Protein 3F9M (pdb70)

InterPro domains:
  IPR001312 Hexokinase [PS51748] (10-454)
  IPR001312 Hexokinase [PTHR19443] (9-462)
  IPR019807 Hexokinase, binding site [PS00378] (146-171)
  IPR022672 Hexokinase, N-terminal [PF00349] (16-215)
  IPR022673 Hexokinase, C-terminal [PF03727] (222-455)
  IPR043129 ATPase, nucleotide binding domain [SSF53067] (12-217)
  IPR043129 ATPase, nucleotide binding domain [SSF53067] (219-459)

GO terms:
  GO:0004340 glucokinase activity (F, IDA)
  GO:0005634 nucleus (C, EXP)
  GO:0005737 cytoplasm (C, EXP)
  GO:0004396 hexokinase activity (F, EXP)
  GO:0004340 glucokinase activity (F, IMP)
  GO:0051156 glucose 6-phosphate metabolic process (P, IMP)
  GO:0005654 nucleoplasm (C, TAS)
  GO:0005829 cytosol (C, TAS)
  GO:0004340 glucokinase activity (F, TAS)
  GO:0061621 canonical glycolysis (P, TAS)
  GO:0005515 protein binding (F, IPI)
  GO:0042593 glucose homeostasis (P, IMP)
  GO:0050796 regulation of insulin secretion (P, IMP)
  GO:0005829 cytosol (C, IDA)
  GO:0005524 ATP binding (F, IDA)
  GO:0005536 D-glucose binding (F, IDA)
  GO:0008865 fructokinase activity (F, EXP)
  GO:0004340 glucokinase activity (F, EXP)
  GO:0019158 mannokinase activity (F, EXP)
  GO:0045721 negative regulation of gluconeogenesis (P, IMP)

B-factor: mean 18.03, std 9.03, range [5.71, 53.87]

Sequence (451 aa):
ENLYFQQGMKKEKVEQILAEFQLQEEEDLKKVMRRMQKEMDDRGLRLEETHEEASVKMLPTYVRSTPEGSEVGDFLSLDLGGTNFRVMLVKVGEQWSVKTKHQMMYSIPEDAMTGTAEMLFDYISECISDFLDKHQMKHKKLPLGFTFSFPVRRHEDIDKGILLNWTKGFKASGAEGNNVVGLLRDAIKRRGDFEMDVVAMVNDTVATMISCYYEDHQCEVGMIVGTGCNACYMEEMQNVELLVEGDEGRMCVNTEWGAFGDSGELDEFLLEYDRLVDESSANPGQQLYEKLIGGKYMGELVRLVLLRLVDENLLFHGEASEQLRTRGAFETRFVSQVESDTGDRKQIYNILSTLGLRPSTTDCDIVRRACESVSTRAAHMCSAGLAGVINRMRESRSEDVMRITVGVDGSVYKLHPSFKERFHASVRRLTPSCEITFIESEEGSGRGAALVSAVACK

Structure (mmCIF, N/CA/C/O backbone):
data_3F9M
#
_entry.id   3F9M
#
_cell.length_a   65.700
_cell.length_b   81.200
_cell.length_c   85.600
_cell.angle_alpha   90.00
_cell.angle_beta   90.00
_cell.angle_gamma   90.00
#
_symmetry.space_group_name_H-M   'P 21 21 21'
#
loop_
_entity.id
_entity.type
_entity.pdbx_description
1 polymer Glucokinase
2 non-polymer alpha-D-glucopyranose
3 non-polymer 2-AMINO-4-FLUORO-5-[(1-METHYL-1H-IMIDAZOL-2-YL)SULFANYL]-N-(1,3-THIAZOL-2-YL)BENZAMIDE
4 water water
#
loop_
_atom_site.group_PDB
_atom_site.id
_atom_site.type_symbol
_atom_site.label_atom_id
_atom_site.label_alt_id
_atom_site.label_comp_id
_atom_site.label_asym_id
_atom_site.label_entity_id
_atom_site.label_seq_id
_atom_site.pdbx_PDB_ins_code
_atom_site.Cartn_x
_atom_site.Cartn_y
_atom_site.Cartn_z
_atom_site.occupancy
_atom_site.B_iso_or_equiv
_atom_site.auth_seq_id
_atom_site.auth_comp_id
_atom_site.auth_asym_id
_atom_site.auth_atom_id
_atom_site.pdbx_PDB_model_num
ATOM 1 N N . GLU A 1 9 ? -56.415 11.577 -17.268 1.00 38.32 4 GLU A N 1
ATOM 2 C CA . GLU A 1 9 ? -55.790 12.809 -16.937 1.00 37.47 4 GLU A CA 1
ATOM 3 C C . GLU A 1 9 ? -56.784 13.551 -16.080 1.00 36.46 4 GLU A C 1
ATOM 4 O O . GLU A 1 9 ? -56.683 13.530 -14.858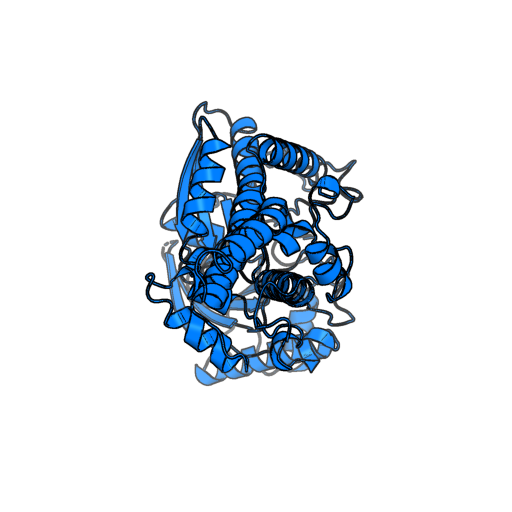 1.00 37.04 4 GLU A O 1
ATOM 10 N N . ASN A 1 10 ? -57.782 14.149 -16.701 1.00 34.01 5 ASN A N 1
ATOM 11 C CA . ASN A 1 10 ? -58.750 14.854 -15.940 1.00 31.76 5 ASN A CA 1
ATOM 12 C C . ASN A 1 10 ? -58.171 15.244 -14.568 1.00 30.06 5 ASN A C 1
ATOM 13 O O . ASN A 1 10 ? -58.293 14.533 -13.570 1.00 29.67 5 ASN A O 1
ATOM 18 N N . LEU A 1 11 ? -57.494 16.375 -14.559 1.00 27.73 6 LEU A N 1
ATOM 19 C CA . LEU A 1 11 ? -56.651 16.782 -13.470 1.00 25.48 6 LEU A CA 1
ATOM 20 C C . LEU A 1 11 ? -57.354 16.743 -12.193 1.00 24.24 6 LEU A C 1
ATOM 21 O O . LEU A 1 11 ? -56.774 16.596 -11.166 1.00 23.85 6 LEU A O 1
ATOM 26 N N . TYR A 1 12 ? -58.633 16.894 -12.246 1.00 22.80 7 TYR A N 1
ATOM 27 C CA . TYR A 1 12 ? -59.400 16.793 -11.026 1.00 21.97 7 TYR A CA 1
ATOM 28 C C . TYR A 1 12 ? -59.288 15.389 -10.457 1.00 21.87 7 TYR A C 1
ATOM 29 O O . TYR A 1 12 ? -59.008 15.234 -9.278 1.00 21.58 7 TYR A O 1
ATOM 38 N N . PHE A 1 13 ? -59.502 14.383 -11.302 1.00 21.71 8 PHE A N 1
ATOM 39 C CA . PHE A 1 13 ? -59.370 12.982 -10.865 1.00 21.67 8 PHE A CA 1
ATOM 40 C C . PHE A 1 13 ? -57.943 12.555 -10.523 1.00 21.68 8 PHE A C 1
ATOM 41 O O . PHE A 1 13 ? -57.755 11.694 -9.662 1.00 21.62 8 PHE A O 1
ATOM 49 N N . GLN A 1 14 ? -56.944 13.151 -11.176 1.00 21.58 9 GLN A N 1
ATOM 50 C CA A GLN A 1 14 ? -55.540 12.932 -10.814 0.50 21.62 9 GLN A CA 1
ATOM 51 C CA B GLN A 1 14 ? -55.560 12.889 -10.790 0.50 21.58 9 GLN A CA 1
ATOM 52 C C . GLN A 1 14 ? -55.296 13.470 -9.407 1.00 21.39 9 GLN A C 1
ATOM 53 O O . GLN A 1 14 ? -54.649 12.827 -8.573 1.00 20.87 9 GLN A O 1
ATOM 64 N N . GLY A 1 15 ? -55.820 14.666 -9.156 1.00 21.21 10 GLY A N 1
ATOM 65 C CA . GLY A 1 15 ? -55.689 15.324 -7.864 1.00 21.02 10 GLY A CA 1
ATOM 66 C C . GLY A 1 15 ? -56.361 14.523 -6.764 1.00 21.20 10 GLY A C 1
ATOM 67 O O . GLY A 1 15 ? -55.826 14.401 -5.664 1.00 21.32 10 GLY A O 1
ATOM 68 N N . MET A 1 16 ? -57.539 13.978 -7.073 1.00 20.81 11 MET A N 1
ATOM 69 C CA . MET A 1 16 ? -58.293 13.184 -6.111 1.00 21.19 11 MET A CA 1
ATOM 70 C C . MET A 1 16 ? -57.547 11.916 -5.734 1.00 20.59 11 MET A C 1
ATOM 71 O O . MET A 1 16 ? -57.482 11.576 -4.557 1.00 20.48 11 MET A O 1
ATOM 76 N N . LYS A 1 17 ? -56.982 11.239 -6.733 1.00 20.20 12 LYS A N 1
ATOM 77 C CA . LYS A 1 17 ? -56.129 10.070 -6.492 1.00 20.41 12 LYS A CA 1
ATOM 78 C C . LYS A 1 17 ? -54.954 10.442 -5.601 1.00 19.59 12 LYS A C 1
ATOM 79 O O . LYS A 1 17 ? -54.631 9.727 -4.660 1.00 18.37 12 LYS A O 1
ATOM 85 N N . LYS A 1 18 ? -54.318 11.576 -5.882 1.00 19.33 13 LYS A N 1
ATOM 86 C CA . LYS A 1 18 ? -53.201 12.018 -5.049 1.00 19.18 13 LYS A CA 1
ATOM 87 C C . LYS A 1 18 ? -53.616 12.336 -3.603 1.00 19.05 13 LYS A C 1
ATOM 88 O O . LYS A 1 18 ? -52.864 12.049 -2.678 1.00 18.81 13 LYS A O 1
ATOM 94 N N . GLU A 1 19 ? -54.807 12.915 -3.412 1.00 18.79 14 GLU A N 1
ATOM 95 C CA . GLU A 1 19 ? -55.348 13.150 -2.064 1.00 19.91 14 GLU A CA 1
ATOM 96 C C . GLU A 1 19 ? -55.516 11.857 -1.283 1.00 19.07 14 GLU A C 1
ATOM 97 O O . GLU A 1 19 ? -55.156 11.777 -0.102 1.00 19.17 14 GLU A O 1
ATOM 103 N N . LYS A 1 20 ? -56.065 10.844 -1.950 1.00 18.60 15 LYS A N 1
ATOM 104 C CA . LYS A 1 20 ? -56.289 9.539 -1.324 1.00 18.01 15 LYS A CA 1
ATOM 105 C C . LYS A 1 20 ? -54.951 8.881 -0.975 1.00 17.63 15 LYS A C 1
ATOM 106 O O . LYS A 1 20 ? -54.791 8.292 0.105 1.00 17.88 15 LYS A O 1
ATOM 112 N N . VAL A 1 21 ? -53.981 9.016 -1.879 1.00 17.62 16 VAL A N 1
ATOM 113 C CA . VAL A 1 21 ? -52.632 8.511 -1.637 1.00 17.34 16 VAL A CA 1
ATOM 114 C C . VAL A 1 21 ? -52.056 9.189 -0.399 1.00 17.93 16 VAL A C 1
ATOM 115 O O . VAL A 1 21 ? -51.493 8.536 0.481 1.00 18.45 16 VAL A O 1
ATOM 119 N N . GLU A 1 22 ? -52.203 10.508 -0.328 1.00 17.84 17 GLU A N 1
ATOM 120 C CA . GLU A 1 22 ? -51.686 11.246 0.806 1.00 18.56 17 GLU A CA 1
ATOM 121 C C . GLU A 1 22 ? -52.312 10.800 2.125 1.00 19.07 17 GLU A C 1
ATOM 122 O O . GLU A 1 22 ? -51.623 10.742 3.140 1.00 20.24 17 GLU A O 1
ATOM 128 N N . GLN A 1 23 ? -53.602 10.455 2.096 1.00 19.11 18 GLN A N 1
ATOM 129 C CA . GLN A 1 23 ? -54.294 9.961 3.286 1.00 19.71 18 GLN A CA 1
ATOM 130 C C . GLN A 1 23 ? -53.717 8.629 3.743 1.00 19.17 18 GLN A C 1
ATOM 131 O O . GLN A 1 23 ? -53.599 8.377 4.943 1.00 20.45 18 GLN A O 1
ATOM 137 N N . ILE A 1 24 ? -53.356 7.784 2.781 1.00 18.92 19 ILE A N 1
ATOM 138 C CA . ILE A 1 24 ? -52.735 6.496 3.085 1.00 18.62 19 ILE A CA 1
ATOM 139 C C . ILE A 1 24 ? -51.303 6.714 3.584 1.00 18.41 19 ILE A C 1
ATOM 140 O O . ILE A 1 24 ? -50.878 6.106 4.568 1.00 19.72 19 ILE A O 1
ATOM 145 N N . LEU A 1 25 ? -50.579 7.622 2.940 1.00 18.02 20 LEU A N 1
ATOM 146 C CA . LEU A 1 25 ? -49.160 7.834 3.269 1.00 18.10 20 LEU A CA 1
ATOM 147 C C . LEU A 1 25 ? -48.972 8.576 4.590 1.00 18.74 20 LEU A C 1
ATOM 148 O O . LEU A 1 25 ? -47.910 8.514 5.215 1.00 18.34 20 LEU A O 1
ATOM 153 N N . ALA A 1 26 ? -50.018 9.282 5.009 1.00 18.75 21 ALA A N 1
ATOM 154 C CA . ALA A 1 26 ? -50.022 10.000 6.279 1.00 19.54 21 ALA A CA 1
ATOM 155 C C . ALA A 1 26 ? -49.681 9.096 7.455 1.00 19.62 21 ALA A C 1
ATOM 156 O O . ALA A 1 26 ? -49.120 9.550 8.446 1.00 20.09 21 ALA A O 1
ATOM 158 N N . GLU A 1 27 ? -50.004 7.812 7.320 1.00 20.16 22 GLU A N 1
ATOM 159 C CA . GLU A 1 27 ? -49.708 6.800 8.335 1.00 20.25 22 GLU A CA 1
ATOM 160 C C . GLU A 1 27 ? -48.228 6.731 8.708 1.00 19.77 22 GLU A C 1
ATOM 161 O O . GLU A 1 27 ? -47.868 6.284 9.790 1.00 20.19 22 GLU A O 1
ATOM 167 N N . PHE A 1 28 ? -47.374 7.144 7.786 1.00 18.18 23 PHE A N 1
ATOM 168 C CA . PHE A 1 28 ? -45.937 7.089 8.010 1.00 18.23 23 PHE A CA 1
ATOM 169 C C . PHE A 1 28 ? -45.395 8.243 8.835 1.00 18.78 23 PHE A C 1
ATOM 170 O O . PHE A 1 28 ? -44.249 8.209 9.275 1.00 19.51 23 PHE A O 1
ATOM 178 N N . GLN A 1 29 ? -46.208 9.275 9.018 1.00 19.50 24 GLN A N 1
ATOM 179 C CA . GLN A 1 29 ? -45.760 10.435 9.768 1.00 20.85 24 GLN A CA 1
ATOM 180 C C . GLN A 1 29 ? -45.472 10.106 11.217 1.00 20.70 24 GLN A C 1
ATOM 181 O O . GLN A 1 29 ? -46.182 9.338 11.851 1.00 21.75 24 GLN A O 1
ATOM 187 N N . LEU A 1 30 ? -44.401 10.699 11.712 1.00 20.68 25 LEU A N 1
ATOM 188 C CA . LEU A 1 30 ? -44.089 10.693 13.130 1.00 20.38 25 LEU A CA 1
ATOM 189 C C . LEU A 1 30 ? -43.934 12.135 13.600 1.00 20.63 25 LEU A C 1
ATOM 190 O O . LEU A 1 30 ? -43.113 12.876 13.066 1.00 20.88 25 LEU A O 1
ATOM 195 N N . GLN A 1 31 ? -44.726 12.516 14.595 1.00 19.90 26 GLN A N 1
ATOM 196 C CA . GLN A 1 31 ? -44.665 13.856 15.181 1.00 19.88 26 GLN A CA 1
ATOM 197 C C . GLN A 1 31 ? -43.415 13.939 16.021 1.00 19.36 26 GLN A C 1
ATOM 198 O O . GLN A 1 31 ? -42.858 12.909 16.385 1.00 17.66 26 GLN A O 1
ATOM 204 N N . GLU A 1 32 ? -42.973 15.158 16.331 1.00 19.15 27 GLU A N 1
ATOM 205 C CA A GLU A 1 32 ? -41.783 15.339 17.161 0.50 19.41 27 GLU A CA 1
ATOM 206 C CA B GLU A 1 32 ? -41.785 15.345 17.155 0.50 19.64 27 GLU A CA 1
ATOM 207 C C . GLU A 1 32 ? -41.954 14.603 18.483 1.00 19.41 27 GLU A C 1
ATOM 208 O O . GLU A 1 32 ? -41.020 13.960 18.975 1.00 19.29 27 GLU A O 1
ATOM 219 N N . GLU A 1 33 ? -43.164 14.660 19.035 1.00 19.27 28 GLU A N 1
ATOM 220 C CA . GLU A 1 33 ? -43.452 14.005 20.305 1.00 19.85 28 GLU A CA 1
ATOM 221 C C . GLU A 1 33 ? -43.345 12.475 20.215 1.00 19.62 28 GLU A C 1
ATOM 222 O O . GLU A 1 33 ? -42.867 11.828 21.145 1.00 19.08 28 GLU A O 1
ATOM 228 N N . ASP A 1 34 ? -43.766 11.907 19.087 1.00 18.43 29 ASP A N 1
ATOM 229 C CA . ASP A 1 34 ? -43.572 10.476 18.819 1.00 18.76 29 ASP A CA 1
ATOM 230 C C . ASP A 1 34 ? -42.109 10.104 18.851 1.00 18.25 29 ASP A C 1
ATOM 231 O O . ASP A 1 34 ? -41.735 9.076 19.403 1.00 17.61 29 ASP A O 1
ATOM 236 N N . LEU A 1 35 ? -41.286 10.917 18.187 1.00 17.28 30 LEU A N 1
ATOM 237 C CA . LEU A 1 35 ? -39.852 10.667 18.138 1.00 16.19 30 LEU A CA 1
ATOM 238 C C . LEU A 1 35 ? -39.239 10.819 19.511 1.00 15.58 30 LEU A C 1
ATOM 239 O O . LEU A 1 35 ? -38.367 10.062 19.891 1.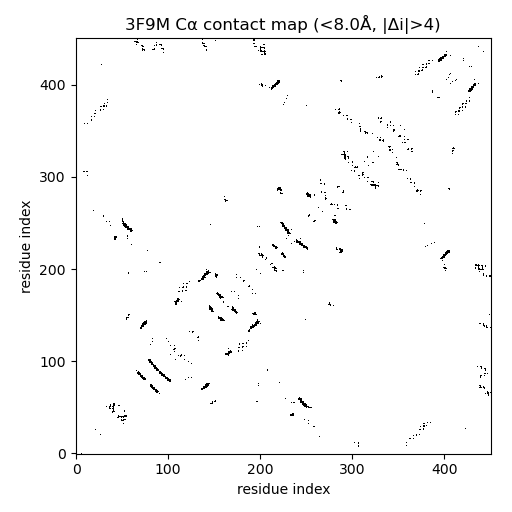00 15.88 30 LEU A O 1
ATOM 244 N N . LYS A 1 36 ? -39.703 11.797 20.279 1.00 14.70 31 LYS A N 1
ATOM 245 C CA . LYS A 1 36 ? -39.179 11.922 21.625 1.00 15.46 31 LYS A CA 1
ATOM 246 C C . LYS A 1 36 ? -39.527 10.707 22.455 1.00 15.74 31 LYS A C 1
ATOM 247 O O . LYS A 1 36 ? -38.720 10.252 23.266 1.00 16.25 31 LYS A O 1
ATOM 253 N N . LYS A 1 37 ? -40.732 10.183 22.262 1.00 16.12 32 LYS A N 1
ATOM 254 C CA . LYS A 1 37 ? -41.162 8.973 22.958 1.00 17.82 32 LYS A CA 1
ATOM 255 C C . LYS A 1 37 ? -40.277 7.794 22.575 1.00 16.78 32 LYS A C 1
ATOM 256 O O . LYS A 1 37 ? -39.773 7.066 23.436 1.00 17.77 32 LYS A O 1
ATOM 262 N N . VAL A 1 38 ? -40.059 7.615 21.271 1.00 15.71 33 VAL A N 1
ATOM 263 C CA . VAL A 1 38 ? -39.158 6.570 20.804 1.00 16.52 33 VAL A CA 1
ATOM 264 C C . VAL A 1 38 ? -37.770 6.780 21.397 1.00 16.07 33 VAL A C 1
ATOM 265 O O . VAL A 1 38 ? -37.149 5.845 21.865 1.00 17.66 33 VAL A O 1
ATOM 269 N N . MET A 1 39 ? -37.292 8.018 21.384 1.00 15.77 34 MET A N 1
ATOM 270 C CA . MET A 1 39 ? -35.968 8.310 21.927 1.00 15.24 34 MET A CA 1
ATOM 271 C C . MET A 1 39 ? -35.884 7.912 23.400 1.00 15.21 34 MET A C 1
ATOM 272 O O . MET A 1 39 ? -34.930 7.270 23.829 1.00 16.09 34 MET A O 1
ATOM 277 N N . ARG A 1 40 ? -36.895 8.296 24.177 1.00 14.96 35 ARG A N 1
ATOM 278 C CA . ARG A 1 40 ? -36.904 7.944 25.579 1.00 15.18 35 ARG A CA 1
ATOM 279 C C . ARG A 1 40 ? -36.962 6.436 25.786 1.00 15.61 35 ARG A C 1
ATOM 280 O O . ARG A 1 40 ? -36.306 5.907 26.688 1.00 15.69 35 ARG A O 1
ATOM 288 N N . ARG A 1 41 ? -37.778 5.743 24.992 1.00 15.29 36 ARG A N 1
ATOM 289 C CA . ARG A 1 41 ? -37.883 4.311 25.142 1.00 17.04 36 ARG A CA 1
ATOM 290 C C . ARG A 1 41 ? -36.541 3.684 24.786 1.00 16.32 36 ARG A C 1
ATOM 291 O O . ARG A 1 41 ? -36.095 2.745 25.456 1.00 16.98 36 ARG A O 1
ATOM 299 N N . MET A 1 42 ? -35.880 4.212 23.754 1.00 16.47 37 MET A N 1
ATOM 300 C CA . MET A 1 42 ? -34.562 3.711 23.346 1.00 16.80 37 MET A CA 1
ATOM 301 C C . MET A 1 42 ? -33.568 3.912 24.486 1.00 16.45 37 MET A C 1
ATOM 302 O O . MET A 1 42 ? -32.847 3.008 24.861 1.00 17.44 37 MET A O 1
ATOM 307 N N . GLN A 1 43 ? -33.604 5.086 25.097 1.00 15.54 38 GLN A N 1
ATOM 308 C CA . GLN A 1 43 ? -32.676 5.379 26.185 1.00 15.30 38 GLN A CA 1
ATOM 309 C C . GLN A 1 43 ? -32.947 4.460 27.376 1.00 15.24 38 GLN A C 1
ATOM 310 O O . GLN A 1 43 ? -32.011 4.003 28.039 1.00 14.92 38 GLN A O 1
ATOM 316 N N . LYS A 1 44 ? -34.226 4.205 27.647 1.00 16.11 39 LYS A N 1
ATOM 317 C CA . LYS A 1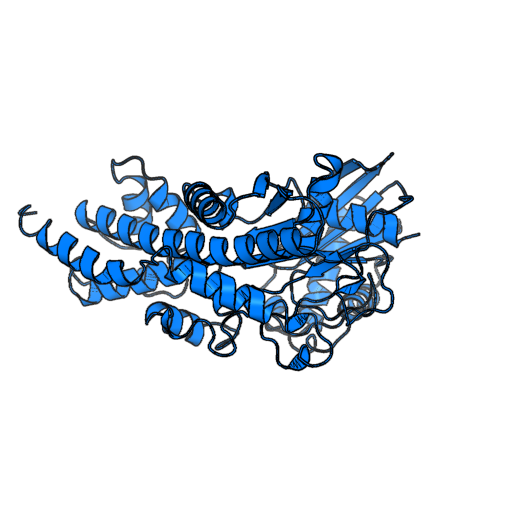 44 ? -34.603 3.279 28.699 1.00 15.96 39 LYS A CA 1
ATOM 318 C C . LYS A 1 44 ? -34.042 1.889 28.393 1.00 16.73 39 LYS A C 1
ATOM 319 O O . LYS A 1 44 ? -33.528 1.214 29.281 1.00 17.56 39 LYS A O 1
ATOM 325 N N . GLU A 1 45 ? -34.151 1.459 27.143 1.00 16.27 40 GLU A N 1
ATOM 326 C CA . GLU A 1 45 ? -33.622 0.147 26.817 1.00 16.60 40 GLU A CA 1
ATOM 327 C C . GLU A 1 45 ? -32.097 0.094 26.848 1.00 16.66 40 GLU A C 1
ATOM 328 O O . GLU A 1 45 ? -31.503 -0.935 27.199 1.00 16.68 40 GLU A O 1
ATOM 334 N N . MET A 1 46 ? -31.465 1.209 26.512 1.00 16.20 41 MET A N 1
ATOM 335 C CA . MET A 1 46 ? -30.016 1.270 26.562 1.00 17.84 41 MET A CA 1
ATOM 336 C C . MET A 1 46 ? -29.568 1.134 27.992 1.00 16.58 41 MET A C 1
ATOM 337 O O . MET A 1 46 ? -28.625 0.395 28.286 1.00 16.22 41 MET A O 1
ATOM 342 N N . ASP A 1 47 ? -30.255 1.824 28.898 1.00 16.78 42 ASP A N 1
ATOM 343 C CA A ASP A 1 47 ? -29.917 1.706 30.308 0.50 16.86 42 ASP A CA 1
ATOM 344 C CA B ASP A 1 47 ? -29.939 1.710 30.324 0.50 17.11 42 ASP A CA 1
ATOM 345 C C . ASP A 1 47 ? -30.024 0.246 30.746 1.00 16.73 42 ASP A C 1
ATOM 346 O O . ASP A 1 47 ? -29.137 -0.272 31.407 1.00 17.50 42 ASP A O 1
ATOM 355 N N . ARG A 1 48 ? -31.111 -0.402 30.358 1.00 15.47 43 ARG A N 1
ATOM 356 C CA . ARG A 1 48 ? -31.364 -1.799 30.705 1.00 15.58 43 ARG A CA 1
ATOM 357 C C . ARG A 1 48 ? -30.306 -2.745 30.162 1.00 14.60 43 ARG A C 1
ATOM 358 O O . ARG A 1 48 ? -29.888 -3.680 30.842 1.00 15.61 43 ARG A O 1
ATOM 366 N N . GLY A 1 49 ? -29.880 -2.517 28.924 1.00 11.42 44 GLY A N 1
ATOM 367 C CA . GLY A 1 49 ? -28.877 -3.392 28.323 1.00 11.10 44 GLY A CA 1
ATOM 368 C C . GLY A 1 49 ? -27.518 -3.313 29.001 1.00 10.86 44 GLY A C 1
ATOM 369 O O . GLY A 1 49 ? -26.774 -4.261 28.959 1.00 10.57 44 GLY A O 1
ATOM 370 N N . LEU A 1 50 ? -27.188 -2.175 29.616 1.00 10.87 45 LEU A N 1
ATOM 371 C CA . LEU A 1 50 ? -25.893 -2.001 30.275 1.00 10.79 45 LEU A CA 1
ATOM 372 C C . LEU A 1 50 ? -25.824 -2.589 31.668 1.00 11.10 45 LEU A C 1
ATOM 373 O O . LEU A 1 50 ? -24.729 -2.790 32.210 1.00 10.56 45 LEU A O 1
ATOM 378 N N . ARG A 1 51 ? -26.989 -2.831 32.253 1.00 11.67 46 ARG A N 1
ATOM 379 C CA A ARG A 1 51 ? -27.061 -3.284 33.637 1.00 12.82 46 ARG A CA 1
ATOM 380 C C . ARG A 1 51 ? -27.062 -4.795 33.719 1.00 12.71 46 ARG A C 1
ATOM 381 O O . ARG A 1 51 ? -27.738 -5.477 32.956 1.00 12.61 46 ARG A O 1
ATOM 389 N N . LEU A 1 52 ? -26.294 -5.317 34.664 1.00 12.87 47 LEU A N 1
ATOM 390 C CA . LEU A 1 52 ? -26.174 -6.741 34.843 1.00 13.72 47 LEU A CA 1
ATOM 391 C C . LEU A 1 52 ? -27.558 -7.350 35.070 1.00 13.82 47 LEU A C 1
ATOM 392 O O . LEU A 1 52 ? -27.884 -8.398 34.511 1.00 14.49 47 LEU A O 1
ATOM 397 N N . GLU A 1 53 ? -28.369 -6.665 35.875 1.00 12.91 48 GLU A N 1
ATOM 398 C CA A GLU A 1 53 ? -29.683 -7.157 36.285 0.50 13.15 48 GLU A CA 1
ATOM 399 C CA B GLU A 1 53 ? -29.679 -7.193 36.275 0.50 13.14 48 GLU A CA 1
ATOM 400 C C . GLU A 1 53 ? -30.658 -7.323 35.116 1.00 12.93 48 GLU A C 1
ATOM 401 O O . GLU A 1 53 ? -31.477 -8.244 35.093 1.00 13.00 48 GLU A O 1
ATOM 412 N N . THR A 1 54 ? -30.567 -6.421 34.147 1.00 11.97 49 THR A N 1
ATOM 413 C CA . THR A 1 54 ? -31.561 -6.383 33.081 1.00 11.95 49 THR A CA 1
ATOM 414 C C . THR A 1 54 ? -31.003 -6.722 31.694 1.00 11.60 49 THR A C 1
ATOM 415 O O . THR A 1 54 ? -31.752 -6.742 30.721 1.00 12.29 49 THR A O 1
ATOM 419 N N . HIS A 1 55 ? -29.707 -6.991 31.598 1.00 11.15 50 HIS A N 1
ATOM 420 C CA . HIS A 1 55 ? -29.094 -7.188 30.297 1.00 11.88 50 HIS A CA 1
ATOM 421 C C . HIS A 1 55 ? -29.734 -8.315 29.506 1.00 12.46 50 HIS A C 1
ATOM 422 O O . HIS A 1 55 ? -29.953 -8.175 28.296 1.00 12.16 50 HIS A O 1
ATOM 429 N N . GLU A 1 56 ? -30.009 -9.425 30.147 1.00 13.74 51 GLU A N 1
ATOM 430 C CA . GLU A 1 56 ? -30.537 -10.552 29.441 1.00 15.52 51 GLU A CA 1
ATOM 431 C C . GLU A 1 56 ? -31.945 -10.303 28.896 1.00 15.26 51 GLU A C 1
ATOM 432 O O . GLU A 1 56 ? -32.295 -10.795 27.880 1.00 15.86 51 GLU A O 1
ATOM 438 N N . GLU A 1 57 ? -32.736 -9.496 29.563 1.00 14.94 52 GLU A N 1
ATOM 439 C CA . GLU A 1 57 ? -34.080 -9.210 29.063 1.00 15.87 52 GLU A CA 1
ATOM 440 C C . GLU A 1 57 ? -34.131 -8.024 28.099 1.00 14.87 52 GLU A C 1
ATOM 441 O O . GLU A 1 57 ? -35.082 -7.890 27.329 1.00 15.21 52 GLU A O 1
ATOM 447 N N . ALA A 1 58 ? -33.091 -7.201 28.124 1.00 14.25 53 ALA A N 1
ATOM 448 C CA . ALA A 1 58 ? -33.010 -5.973 27.342 1.00 12.98 53 ALA A CA 1
ATOM 449 C C . ALA A 1 58 ? -33.064 -6.263 25.863 1.00 12.02 53 ALA A C 1
ATOM 450 O O . ALA A 1 58 ? -32.320 -7.104 25.386 1.00 12.51 53 ALA A O 1
ATOM 452 N N . SER A 1 59 ? -33.917 -5.551 25.133 1.00 11.68 54 SER A N 1
ATOM 453 C CA . SER A 1 59 ? -33.944 -5.687 23.674 1.00 11.15 54 SER A CA 1
ATOM 454 C C . SER A 1 59 ? -32.718 -5.074 23.007 1.00 10.92 54 SER A C 1
ATOM 455 O O . SER A 1 59 ? -32.303 -5.520 21.944 1.00 11.24 54 SER A O 1
ATOM 458 N N . VAL A 1 60 ? -32.155 -4.054 23.637 1.00 10.03 55 VAL A N 1
ATOM 459 C CA . VAL A 1 60 ? -30.998 -3.349 23.099 1.00 9.96 55 VAL A CA 1
ATOM 460 C C . VAL A 1 60 ? -29.850 -3.807 23.968 1.00 9.55 55 VAL A C 1
ATOM 461 O O . VAL A 1 60 ? -29.752 -3.460 25.143 1.00 9.50 55 VAL A O 1
ATOM 465 N N . LYS A 1 61 ? -28.991 -4.625 23.385 1.00 9.69 56 LYS A N 1
ATOM 466 C CA . LYS A 1 61 ? -28.029 -5.392 24.163 1.00 10.47 56 LYS A CA 1
ATOM 467 C C . LYS A 1 61 ? -26.821 -4.636 24.687 1.00 11.18 56 LYS A C 1
ATOM 468 O O . LYS A 1 61 ? -26.192 -5.058 25.654 1.00 10.84 56 LYS A O 1
ATOM 474 N N . MET A 1 62 ? -26.491 -3.510 24.064 1.00 10.73 57 MET A N 1
ATOM 475 C CA . MET A 1 62 ? -25.414 -2.682 24.606 1.00 11.04 57 MET A CA 1
ATOM 476 C C . MET A 1 62 ? -24.178 -3.535 24.872 1.00 10.50 57 MET A C 1
ATOM 477 O O . MET A 1 62 ? -23.612 -3.544 25.971 1.00 10.73 57 MET A O 1
ATOM 482 N N . LEU A 1 63 ? -23.718 -4.197 23.827 1.00 10.79 58 LEU A N 1
ATOM 483 C CA . LEU A 1 63 ? -22.666 -5.179 23.981 1.00 10.18 58 LEU A CA 1
ATOM 484 C C . LEU A 1 63 ? -21.284 -4.554 24.135 1.00 10.99 58 LEU A C 1
ATOM 485 O O . LEU A 1 63 ? -20.837 -3.782 23.301 1.00 11.13 58 LEU A O 1
ATOM 490 N N . PRO A 1 64 ? -20.602 -4.890 25.213 1.00 11.24 59 PRO A N 1
ATOM 491 C CA . PRO A 1 64 ? -19.244 -4.384 25.318 1.00 11.16 59 PRO A CA 1
ATOM 492 C C . PRO A 1 64 ? -18.358 -4.929 24.198 1.00 10.44 59 PRO A C 1
ATOM 493 O O . PRO A 1 64 ? -18.388 -6.128 23.887 1.00 11.09 59 PRO A O 1
ATOM 497 N N . THR A 1 65 ? -17.555 -4.060 23.600 1.00 10.21 60 THR A N 1
ATOM 498 C CA . THR A 1 65 ? -16.761 -4.478 22.441 1.00 10.23 60 THR A CA 1
ATOM 499 C C . THR A 1 65 ? -15.322 -4.829 22.798 1.00 10.40 60 THR A C 1
ATOM 500 O O . THR A 1 65 ? -14.586 -5.338 21.973 1.00 9.80 60 THR A O 1
ATOM 504 N N . TYR A 1 66 ? -14.917 -4.482 24.011 1.00 9.96 61 TYR A N 1
ATOM 505 C CA . TYR A 1 66 ? -13.529 -4.572 24.444 1.00 9.85 61 TYR A CA 1
ATOM 506 C C . TYR A 1 66 ? -12.571 -3.658 23.679 1.00 10.03 61 TYR A C 1
ATOM 507 O O . TYR A 1 66 ? -11.349 -3.767 23.809 1.00 11.42 61 TYR A O 1
ATOM 516 N N . VAL A 1 67 ? -13.145 -2.692 22.959 1.00 9.81 62 VAL A N 1
ATOM 517 C CA . VAL A 1 67 ? -12.360 -1.643 22.349 1.00 10.71 62 VAL A CA 1
ATOM 518 C C . VAL A 1 67 ? -12.326 -0.500 23.354 1.00 10.90 62 VAL A C 1
ATOM 519 O O . VAL A 1 67 ? -13.337 0.160 23.590 1.00 10.73 62 VAL A O 1
ATOM 523 N N . ARG A 1 68 ? -11.168 -0.313 23.967 1.00 11.20 63 ARG A N 1
ATOM 524 C CA . ARG A 1 68 ? -11.026 0.651 25.045 1.00 12.15 63 ARG A CA 1
ATOM 525 C C . ARG A 1 68 ? -10.390 1.910 24.528 1.00 13.13 63 ARG A C 1
ATOM 526 O O . ARG A 1 68 ? -9.636 1.886 23.559 1.00 12.09 63 ARG A O 1
ATOM 534 N N . SER A 1 69 ? -10.704 3.014 25.187 1.00 14.59 64 SER A N 1
ATOM 535 C CA . SER A 1 69 ? -10.009 4.263 24.972 1.00 18.34 64 SER A CA 1
ATOM 536 C C . SER A 1 69 ? -8.602 4.062 25.542 1.00 21.18 64 SER A C 1
ATOM 537 O O . SER A 1 69 ? -8.419 3.250 26.448 1.00 21.48 64 SER A O 1
ATOM 540 N N . THR A 1 70 ? -7.638 4.693 24.965 1.00 25.35 65 THR A N 1
ATOM 541 C CA . THR A 1 70 ? -7.834 5.850 24.174 1.00 28.87 65 THR A CA 1
ATOM 542 C C . THR A 1 70 ? -7.153 5.634 22.825 1.00 31.30 65 THR A C 1
ATOM 543 O O . THR A 1 70 ? -7.619 6.154 21.823 1.00 31.87 65 THR A O 1
ATOM 547 N N . PRO A 1 71 ? -6.018 4.909 22.798 1.00 33.34 66 PRO A N 1
ATOM 548 C CA . PRO A 1 71 ? -5.441 4.214 23.938 1.00 34.80 66 PRO A CA 1
ATOM 549 C C . PRO A 1 71 ? -3.970 4.529 24.306 1.00 36.47 66 PRO A C 1
ATOM 550 O O . PRO A 1 71 ? -3.717 5.370 25.121 1.00 36.87 66 PRO A O 1
ATOM 554 N N . GLU A 1 72 ? -3.031 3.766 23.758 1.00 38.18 67 GLU A N 1
ATOM 555 C CA . GLU A 1 72 ? -1.595 3.979 23.889 1.00 39.68 67 GLU A CA 1
ATOM 556 C C . GLU A 1 72 ? -0.838 2.909 23.116 1.00 39.62 67 GLU A C 1
ATOM 557 O O . GLU A 1 72 ? -0.890 1.757 23.470 1.00 40.64 67 GLU A O 1
ATOM 563 N N . GLY A 1 73 ? -0.099 3.316 22.103 1.00 39.26 68 GLY A N 1
ATOM 564 C CA . GLY A 1 73 ? 0.868 2.478 21.453 1.00 38.04 68 GLY A CA 1
ATOM 565 C C . GLY A 1 73 ? 0.411 1.496 20.412 1.00 37.02 68 GLY A C 1
ATOM 566 O O . GLY A 1 73 ? -0.034 0.419 20.711 1.00 37.52 68 GLY A O 1
ATOM 567 N N . SER A 1 74 ? 0.546 1.883 19.170 1.00 35.17 69 SER A N 1
ATOM 568 C CA . SER A 1 74 ? 0.132 1.018 18.109 1.00 33.43 69 SER A CA 1
ATOM 569 C C . SER A 1 74 ? 1.305 0.426 17.361 1.00 32.09 69 SER A C 1
ATOM 570 O O . SER A 1 74 ? 2.335 1.041 17.187 1.00 31.94 69 SER A O 1
ATOM 573 N N . GLU A 1 75 ? 1.138 -0.808 16.978 1.00 30.21 70 GLU A N 1
ATOM 574 C CA . GLU A 1 75 ? 2.088 -1.452 16.094 1.00 28.85 70 GLU A CA 1
ATOM 575 C C . GLU A 1 75 ? 1.930 -0.804 14.721 1.00 27.57 70 GLU A C 1
ATOM 576 O O . GLU A 1 75 ? 0.895 -0.200 14.428 1.00 27.56 70 GLU A O 1
ATOM 582 N N . VAL A 1 76 ? 2.966 -0.882 13.896 1.00 26.12 71 VAL A N 1
ATOM 583 C CA . VAL A 1 76 ? 2.881 -0.377 12.533 1.00 24.77 71 VAL A CA 1
ATOM 584 C C . VAL A 1 76 ? 3.146 -1.509 11.552 1.00 24.06 71 VAL A C 1
ATOM 585 O O . VAL A 1 76 ? 3.704 -2.548 11.917 1.00 24.21 71 VAL A O 1
ATOM 589 N N . GLY A 1 77 ? 2.745 -1.302 10.307 1.00 22.36 72 GLY A N 1
ATOM 590 C CA . GLY A 1 77 ? 2.997 -2.280 9.274 1.00 21.24 72 GLY A CA 1
ATOM 591 C C . GLY A 1 77 ? 1.717 -2.679 8.588 1.00 20.28 72 GLY A C 1
ATOM 592 O O . GLY A 1 77 ? 0.754 -1.909 8.547 1.00 20.13 72 GLY A O 1
ATOM 593 N N . ASP A 1 78 ? 1.727 -3.893 8.047 1.00 19.65 73 ASP A N 1
ATOM 594 C CA . ASP A 1 78 ? 0.638 -4.376 7.222 1.00 19.25 73 ASP A CA 1
ATOM 595 C C . ASP A 1 78 ? -0.346 -5.201 8.017 1.00 18.52 73 ASP A C 1
ATOM 596 O O . ASP A 1 78 ? 0.037 -6.068 8.806 1.00 17.94 73 ASP A O 1
ATOM 601 N N . PHE A 1 79 ? -1.623 -4.907 7.789 1.00 17.55 74 PHE A N 1
ATOM 602 C CA . PHE A 1 79 ? -2.725 -5.587 8.439 1.00 17.55 74 PHE A CA 1
ATOM 603 C C . PHE A 1 79 ? -3.684 -6.086 7.391 1.00 17.62 74 PHE A C 1
ATOM 604 O O . PHE A 1 79 ? -3.904 -5.422 6.383 1.00 17.90 74 PHE A O 1
ATOM 612 N N . LEU A 1 80 ? -4.252 -7.265 7.615 1.00 17.42 75 LEU A N 1
ATOM 613 C CA . LEU A 1 80 ? -5.344 -7.713 6.761 1.00 18.05 75 LEU A CA 1
ATOM 614 C C . LEU A 1 80 ? -6.649 -7.452 7.466 1.00 18.06 75 LEU A C 1
ATOM 615 O O . LEU A 1 80 ? -6.798 -7.784 8.641 1.00 17.61 75 LEU A O 1
ATOM 620 N N . SER A 1 81 ? -7.589 -6.862 6.741 1.00 18.00 76 SER A N 1
ATOM 621 C CA . SER A 1 81 ? -8.889 -6.574 7.303 1.00 18.65 76 SER A CA 1
ATOM 622 C C . SER A 1 81 ? -9.911 -7.335 6.526 1.00 18.30 76 SER A C 1
ATOM 623 O O . SER A 1 81 ? -9.888 -7.326 5.295 1.00 18.84 76 SER A O 1
ATOM 626 N N . LEU A 1 82 ? -10.804 -7.988 7.250 1.00 18.40 77 LEU A N 1
ATOM 627 C CA . LEU A 1 82 ? -11.940 -8.674 6.657 1.00 17.49 77 LEU A CA 1
ATOM 628 C C . LEU A 1 82 ? -13.200 -7.948 7.032 1.00 17.89 77 LEU A C 1
ATOM 629 O O . LEU A 1 82 ? -13.301 -7.363 8.124 1.00 19.13 77 LEU A O 1
ATOM 634 N N . ASP A 1 83 ? -14.195 -8.032 6.167 1.00 17.15 78 ASP A N 1
ATOM 635 C CA . ASP A 1 83 ? -15.475 -7.441 6.492 1.00 17.94 78 ASP A CA 1
ATOM 636 C C . ASP A 1 83 ? -16.559 -8.363 6.028 1.00 17.38 78 ASP A C 1
ATOM 637 O O . ASP A 1 83 ? -16.705 -8.588 4.830 1.00 17.14 78 ASP A O 1
ATOM 642 N N . LEU A 1 84 ? -17.323 -8.882 6.979 1.00 16.84 79 LEU A N 1
ATOM 643 C CA . LEU A 1 84 ? -18.482 -9.704 6.687 1.00 17.47 79 LEU A CA 1
ATOM 644 C C . LEU A 1 84 ? -19.673 -9.048 7.338 1.00 17.95 79 LEU A C 1
ATOM 645 O O . LEU A 1 84 ? -19.667 -8.818 8.547 1.00 16.94 79 LEU A O 1
ATOM 650 N N . GLY A 1 85 ? -20.715 -8.780 6.567 1.00 18.91 80 GLY A N 1
ATOM 651 C CA . GLY A 1 85 ? -21.908 -8.206 7.167 1.00 20.82 80 GLY A CA 1
ATOM 652 C C . GLY A 1 85 ? -22.926 -7.753 6.164 1.00 22.51 80 GLY A C 1
ATOM 653 O O . GLY A 1 85 ? -23.950 -7.180 6.525 1.00 22.72 80 GLY A O 1
ATOM 654 N N . GLY A 1 86 ? -22.614 -7.982 4.897 1.00 24.19 81 GLY A N 1
ATOM 655 C CA . GLY A 1 86 ? -23.559 -7.775 3.799 1.00 25.40 81 GLY A CA 1
ATOM 656 C C . GLY A 1 86 ? -23.441 -8.925 2.818 1.00 26.29 81 GLY A C 1
ATOM 657 O O . GLY A 1 86 ? -22.879 -9.981 3.138 1.00 27.03 81 GLY A O 1
ATOM 658 N N . THR A 1 87 ? -23.943 -8.710 1.608 1.00 26.54 82 THR A N 1
ATOM 659 C CA . THR A 1 87 ? -23.899 -9.734 0.575 1.00 27.01 82 THR A CA 1
ATOM 660 C C . THR A 1 87 ? -22.477 -9.891 0.029 1.00 26.06 82 THR A C 1
ATOM 661 O O . THR A 1 87 ? -22.149 -10.917 -0.586 1.00 26.60 82 THR A O 1
ATOM 665 N N . ASN A 1 88 ? -21.632 -8.884 0.271 1.00 24.61 83 ASN A N 1
ATOM 666 C CA . ASN A 1 88 ? -20.247 -8.947 -0.156 1.00 22.82 83 ASN A CA 1
ATOM 667 C C . ASN A 1 88 ? -19.289 -9.114 1.003 1.00 21.53 83 ASN A C 1
ATOM 668 O O . ASN A 1 88 ? -19.473 -8.543 2.082 1.00 22.93 83 ASN A O 1
ATOM 673 N N . PHE A 1 89 ? -18.295 -9.954 0.788 1.00 20.16 84 PHE A N 1
ATOM 674 C CA . PHE A 1 89 ? -17.252 -10.154 1.763 1.00 18.40 84 PHE A CA 1
ATOM 675 C C . PHE A 1 89 ? -16.043 -9.375 1.269 1.00 18.54 84 PHE A C 1
ATOM 676 O O . PHE A 1 89 ? -15.659 -9.502 0.107 1.00 17.89 84 PHE A O 1
ATOM 684 N N . ARG A 1 90 ? -15.450 -8.563 2.121 1.00 18.04 85 ARG A N 1
ATOM 685 C CA . ARG A 1 90 ? -14.374 -7.694 1.662 1.00 19.24 85 ARG A CA 1
ATOM 686 C C . ARG A 1 90 ? -13.103 -8.019 2.387 1.00 19.05 85 ARG A C 1
ATOM 687 O O . ARG A 1 90 ? -13.095 -8.245 3.602 1.00 19.76 85 ARG A O 1
ATOM 695 N N . VAL A 1 91 ? -12.022 -8.046 1.630 1.00 18.83 86 VAL A N 1
ATOM 696 C CA . VAL A 1 91 ? -10.689 -8.252 2.165 1.00 19.18 86 VAL A CA 1
ATOM 697 C C . VAL A 1 91 ? -9.838 -7.057 1.759 1.00 19.11 86 VAL A C 1
ATOM 698 O O . VAL A 1 91 ? -9.902 -6.577 0.633 1.00 18.87 86 VAL A O 1
ATOM 702 N N . MET A 1 92 ? -9.048 -6.573 2.697 1.00 19.59 87 MET A N 1
ATOM 703 C CA . MET A 1 92 ? -8.315 -5.356 2.480 1.00 21.12 87 MET A CA 1
ATOM 704 C C . MET A 1 92 ? -6.970 -5.509 3.121 1.00 20.48 87 MET A C 1
ATOM 705 O O . MET A 1 92 ? -6.858 -6.035 4.222 1.00 20.37 87 MET A O 1
ATOM 710 N N . LEU A 1 93 ? -5.954 -5.037 2.425 1.00 19.58 88 LEU A N 1
ATOM 711 C CA . LEU A 1 93 ? -4.645 -4.882 3.016 1.00 20.17 88 LEU A CA 1
ATOM 712 C C . LEU A 1 93 ? -4.508 -3.417 3.391 1.00 19.69 88 LEU A C 1
ATOM 713 O O . LEU A 1 93 ? -4.711 -2.540 2.561 1.00 20.16 88 LEU A O 1
ATOM 718 N N . VAL A 1 94 ? -4.214 -3.143 4.654 1.00 19.43 89 VAL A N 1
ATOM 719 C CA . VAL A 1 94 ? -4.043 -1.761 5.061 1.00 19.15 89 VAL A CA 1
ATOM 720 C C . VAL A 1 94 ? -2.709 -1.537 5.765 1.00 19.57 89 VAL A C 1
ATOM 721 O O . VAL A 1 94 ? -2.253 -2.367 6.558 1.00 19.39 89 VAL A O 1
ATOM 725 N N . LYS A 1 95 ? -2.072 -0.426 5.415 1.00 19.05 90 LYS A N 1
ATOM 726 C CA . LYS A 1 95 ? -0.830 -0.038 6.053 1.00 20.15 90 LYS A CA 1
ATOM 727 C C . LYS A 1 95 ? -1.189 0.887 7.200 1.00 20.47 90 LYS A C 1
ATOM 728 O O . LYS A 1 95 ? -1.962 1.834 7.029 1.00 20.66 90 LYS A O 1
ATOM 734 N N . VAL A 1 96 ? -0.666 0.572 8.378 1.00 20.50 91 VAL A N 1
ATOM 735 C CA . VAL A 1 96 ? -0.850 1.415 9.545 1.00 20.86 91 VAL A CA 1
ATOM 736 C C . VAL A 1 96 ? 0.501 2.006 9.877 1.00 21.35 91 VAL A C 1
ATOM 737 O O . VAL A 1 96 ? 1.520 1.307 9.846 1.00 21.40 91 VAL A O 1
ATOM 741 N N . GLY A 1 97 ? 0.481 3.282 10.179 1.00 22.33 92 GLY A N 1
ATOM 742 C CA . GLY A 1 97 ? 1.702 3.979 10.435 1.00 23.02 92 GLY A CA 1
ATOM 743 C C . GLY A 1 97 ? 1.574 5.143 11.363 1.00 24.09 92 GLY A C 1
ATOM 744 O O . GLY A 1 97 ? 0.488 5.508 11.766 1.00 23.77 92 GLY A O 1
ATOM 745 N N . GLU A 1 98 ? 2.762 5.699 11.647 1.00 24.69 93 GLU A N 1
ATOM 746 C CA . GLU A 1 98 ? 3.208 6.512 12.787 1.00 25.82 93 GLU A CA 1
ATOM 747 C C . GLU A 1 98 ? 2.736 6.129 14.188 1.00 26.24 93 GLU A C 1
ATOM 748 O O . GLU A 1 98 ? 3.152 5.106 14.730 1.00 26.89 93 GLU A O 1
ATOM 754 N N . GLN A 1 103 ? -2.234 7.536 14.859 1.00 30.17 98 GLN A N 1
ATOM 755 C CA . GLN A 1 103 ? -1.904 6.470 13.918 1.00 30.17 98 GLN A CA 1
ATOM 756 C C . GLN A 1 103 ? -2.769 6.531 12.664 1.00 29.77 98 GLN A C 1
ATOM 757 O O . GLN A 1 103 ? -3.997 6.442 12.739 1.00 29.87 98 GLN A O 1
ATOM 763 N N . TRP A 1 104 ? -2.123 6.685 11.510 1.00 29.03 99 TRP A N 1
ATOM 764 C CA . TRP A 1 104 ? -2.843 6.732 10.241 1.00 28.33 99 TRP A CA 1
ATOM 765 C C . TRP A 1 104 ? -3.037 5.333 9.657 1.00 27.83 99 TRP A C 1
ATOM 766 O O . TRP A 1 104 ? -2.387 4.376 10.079 1.00 27.44 99 TRP A O 1
ATOM 777 N N . SER A 1 105 ? -3.953 5.221 8.701 1.00 27.25 100 SER A N 1
ATOM 778 C CA . SER A 1 105 ? -4.222 3.952 8.038 1.00 26.98 100 SER A CA 1
ATOM 779 C C . SER A 1 105 ? -4.594 4.216 6.591 1.00 26.84 100 SER A C 1
ATOM 780 O O . SER A 1 105 ? -5.369 5.129 6.302 1.00 26.34 100 SER A O 1
ATOM 783 N N . VAL A 1 106 ? -4.030 3.417 5.688 1.00 26.49 101 VAL A N 1
ATOM 784 C CA . VAL A 1 106 ? -4.294 3.552 4.258 1.00 26.33 101 VAL A CA 1
ATOM 785 C C . VAL A 1 106 ? -4.591 2.197 3.619 1.00 25.93 101 VAL A C 1
ATOM 786 O O . VAL A 1 106 ? -3.841 1.234 3.789 1.00 25.79 101 VAL A O 1
ATOM 790 N N . LYS A 1 107 ? -5.710 2.138 2.902 1.00 25.85 102 LYS A N 1
ATOM 791 C CA . LYS A 1 107 ? -6.074 0.982 2.111 1.00 25.61 102 LYS A CA 1
ATOM 792 C C . LYS A 1 107 ? -5.074 0.833 0.963 1.00 25.16 102 LYS A C 1
ATOM 793 O O . LYS A 1 107 ? -4.925 1.738 0.143 1.00 25.37 102 LYS A O 1
ATOM 799 N N . THR A 1 108 ? -4.379 -0.303 0.927 1.00 24.29 103 THR A N 1
ATOM 800 C CA . THR A 1 108 ? -3.330 -0.541 -0.075 1.00 24.03 103 THR A CA 1
ATOM 801 C C . THR A 1 108 ? -3.790 -1.476 -1.189 1.00 22.98 103 THR A C 1
ATOM 802 O O . THR A 1 108 ? -3.523 -1.217 -2.367 1.00 23.67 103 THR A O 1
ATOM 806 N N . LYS A 1 109 ? -4.442 -2.572 -0.813 1.00 21.54 104 LYS A N 1
ATOM 807 C CA . LYS A 1 109 ? -5.080 -3.471 -1.776 1.00 20.31 104 LYS A CA 1
ATOM 808 C C . LYS A 1 109 ? -6.419 -3.902 -1.222 1.00 19.23 104 LYS A C 1
ATOM 809 O O . LYS A 1 109 ? -6.620 -3.934 -0.016 1.00 18.95 104 LYS A O 1
ATOM 815 N N . HIS A 1 110 ? -7.328 -4.249 -2.122 1.00 18.24 105 HIS A N 1
ATOM 816 C CA . HIS A 1 110 ? -8.681 -4.577 -1.716 1.00 17.66 105 HIS A CA 1
ATOM 817 C C . HIS A 1 110 ? -9.347 -5.496 -2.714 1.00 16.98 105 HIS A C 1
ATOM 818 O O . HIS A 1 110 ? -9.149 -5.380 -3.932 1.00 16.06 105 HIS A O 1
ATOM 825 N N . GLN A 1 111 ? -10.158 -6.409 -2.200 1.00 15.53 106 GLN A N 1
ATOM 826 C CA . GLN A 1 111 ? -11.013 -7.178 -3.066 1.00 15.90 106 GLN A CA 1
ATOM 827 C C . GLN A 1 111 ? -12.283 -7.484 -2.339 1.00 15.19 106 GLN A C 1
ATOM 828 O O . GLN A 1 111 ? -12.265 -7.751 -1.124 1.00 16.23 106 GLN A O 1
ATOM 834 N N . MET A 1 112 ? -13.373 -7.456 -3.085 1.00 14.23 107 MET A N 1
ATOM 835 C CA A MET A 1 112 ? -14.697 -7.790 -2.614 0.50 14.62 107 MET A CA 1
ATOM 836 C CA B MET A 1 112 ? -14.655 -7.859 -2.544 0.50 14.25 107 MET A CA 1
ATOM 837 C C . MET A 1 112 ? -15.133 -9.088 -3.295 1.00 13.79 107 MET A C 1
ATOM 838 O O . MET A 1 112 ? -14.853 -9.277 -4.473 1.00 11.98 107 MET A O 1
ATOM 847 N N . TYR A 1 113 ? -15.836 -9.943 -2.576 1.00 13.13 108 TYR A N 1
ATOM 848 C CA . TYR A 1 113 ? -16.300 -11.206 -3.088 1.00 14.12 108 TYR A CA 1
ATOM 849 C C . TYR A 1 113 ? -17.770 -11.313 -2.813 1.00 15.58 108 TYR A C 1
ATOM 850 O O . TYR A 1 113 ? -18.207 -11.078 -1.686 1.00 16.79 108 TYR A O 1
ATOM 859 N N . SER A 1 114 ? -18.532 -11.670 -3.831 1.00 15.97 109 SER A N 1
ATOM 860 C CA . SER A 1 114 ? -19.948 -11.909 -3.669 1.00 17.63 109 SER A CA 1
ATOM 861 C C . SER A 1 114 ? -20.113 -13.236 -2.963 1.00 18.62 109 SER A C 1
ATOM 862 O O . SER A 1 114 ? -19.511 -14.234 -3.366 1.00 20.02 109 SER A O 1
ATOM 865 N N . ILE A 1 115 ? -20.908 -13.253 -1.901 1.00 19.16 110 ILE A N 1
ATOM 866 C CA . ILE A 1 115 ? -21.112 -14.492 -1.163 1.00 20.31 110 ILE A CA 1
ATOM 867 C C . ILE A 1 115 ? -22.230 -15.291 -1.809 1.00 20.47 110 ILE A C 1
ATOM 868 O O . ILE A 1 115 ? -23.342 -14.775 -1.981 1.00 19.94 110 ILE A O 1
ATOM 873 N N . PRO A 1 116 ? -21.927 -16.550 -2.178 1.00 21.47 111 PRO A N 1
ATOM 874 C CA . PRO A 1 116 ? -22.961 -17.399 -2.756 1.00 22.56 111 PRO A CA 1
ATOM 875 C C . PRO A 1 116 ? -24.079 -17.615 -1.751 1.00 23.85 111 PRO A C 1
ATOM 876 O O . PRO A 1 116 ? -23.836 -17.643 -0.537 1.00 22.82 111 PRO A O 1
ATOM 880 N N . GLU A 1 117 ? -25.301 -17.724 -2.266 1.00 25.58 112 GLU A N 1
ATOM 881 C CA . GLU A 1 117 ? -26.488 -17.850 -1.432 1.00 27.35 112 GLU A CA 1
ATOM 882 C C . GLU A 1 117 ? -26.365 -19.045 -0.504 1.00 27.70 112 GLU A C 1
ATOM 883 O O . GLU A 1 117 ? -26.688 -18.952 0.689 1.00 28.62 112 GLU A O 1
ATOM 889 N N . ASP A 1 118 ? -25.864 -20.150 -1.056 1.00 28.49 113 ASP A N 1
ATOM 890 C CA . ASP A 1 118 ? -25.627 -21.401 -0.310 1.00 29.24 113 ASP A CA 1
ATOM 891 C C . ASP A 1 118 ? -24.750 -21.249 0.939 1.00 28.93 113 ASP A C 1
ATOM 892 O O . ASP A 1 118 ? -24.859 -22.043 1.872 1.00 29.27 113 ASP A O 1
ATOM 897 N N . ALA A 1 119 ? -23.887 -20.231 0.947 1.00 28.75 114 ALA A N 1
ATOM 898 C CA . ALA A 1 119 ? -22.962 -20.006 2.050 1.00 28.03 114 ALA A CA 1
ATOM 899 C C . ALA A 1 119 ? -23.525 -19.048 3.102 1.00 27.81 114 ALA A C 1
ATOM 900 O O . ALA A 1 119 ? -23.109 -19.086 4.255 1.00 28.49 114 ALA A O 1
ATOM 902 N N . MET A 1 120 ? -24.466 -18.192 2.715 1.00 26.47 115 MET A N 1
ATOM 903 C CA . MET A 1 120 ? -25.078 -17.277 3.678 1.00 25.96 115 MET A CA 1
ATOM 904 C C . MET A 1 120 ? -26.207 -17.913 4.481 1.00 24.44 115 MET A C 1
ATOM 905 O O . MET A 1 120 ? -26.485 -17.491 5.608 1.00 23.97 115 MET A O 1
ATOM 910 N N . THR A 1 121 ? -26.845 -18.929 3.899 1.00 22.64 116 THR A N 1
ATOM 911 C CA . THR A 1 121 ? -27.982 -19.607 4.514 1.00 21.44 116 THR A CA 1
ATOM 912 C C . THR A 1 121 ? -27.762 -21.122 4.611 1.00 20.18 116 THR A C 1
ATOM 913 O O . THR A 1 121 ? -28.705 -21.886 4.851 1.00 20.33 116 THR A O 1
ATOM 917 N N . GLY A 1 122 ? -26.514 -21.548 4.429 1.00 18.60 117 GLY A N 1
ATOM 918 C CA . GLY A 1 122 ? -26.161 -22.961 4.554 1.00 17.88 117 GLY A CA 1
ATOM 919 C C . GLY A 1 122 ? -25.621 -23.258 5.936 1.00 17.02 117 GLY A C 1
ATOM 920 O O . GLY A 1 122 ? -26.270 -22.961 6.927 1.00 16.74 117 GLY A O 1
ATOM 921 N N . THR A 1 123 ? -24.438 -23.865 5.995 1.00 16.33 118 THR A N 1
ATOM 922 C CA . THR A 1 123 ? -23.776 -24.138 7.273 1.00 15.89 118 THR A CA 1
ATOM 923 C C . THR A 1 123 ? -22.695 -23.082 7.528 1.00 15.59 118 THR A C 1
ATOM 924 O O . THR A 1 123 ? -22.142 -22.506 6.585 1.00 15.34 118 THR A O 1
ATOM 928 N N . ALA A 1 124 ? -22.341 -22.890 8.794 1.00 15.48 119 ALA A N 1
ATOM 929 C CA . ALA A 1 124 ? -21.221 -22.017 9.124 1.00 15.12 119 ALA A CA 1
ATOM 930 C C . ALA A 1 124 ? -19.933 -22.525 8.490 1.00 15.29 119 ALA A C 1
ATOM 931 O O . ALA A 1 124 ? -19.088 -21.730 8.077 1.00 16.43 119 ALA A O 1
ATOM 933 N N . GLU A 1 125 ? -19.802 -23.843 8.372 1.00 15.49 120 GLU A N 1
ATOM 934 C CA . GLU A 1 125 ? -18.647 -24.410 7.698 1.00 16.03 120 GLU A CA 1
ATOM 935 C C . GLU A 1 125 ? -18.545 -23.900 6.266 1.00 15.14 120 GLU A C 1
ATOM 936 O O . GLU A 1 125 ? -17.465 -23.511 5.822 1.00 15.11 120 GLU A O 1
ATOM 942 N N . MET A 1 126 ? -19.654 -23.935 5.527 1.00 15.91 121 MET A N 1
ATOM 943 C CA . MET A 1 126 ? -19.659 -23.441 4.136 1.00 17.05 121 MET A CA 1
ATOM 944 C C . MET A 1 126 ? -19.314 -21.967 4.095 1.00 16.26 121 MET A C 1
ATOM 945 O O . MET A 1 126 ? -18.505 -21.531 3.274 1.00 16.08 121 MET A O 1
ATOM 950 N N . LEU A 1 127 ? -19.927 -21.205 4.996 1.00 15.09 122 LEU A N 1
ATOM 951 C CA . LEU A 1 127 ? -19.676 -19.775 5.017 1.00 14.86 122 LEU A CA 1
ATOM 952 C C . LEU A 1 127 ? -18.220 -19.461 5.288 1.00 14.10 122 LEU A C 1
ATOM 953 O O . LEU A 1 127 ? -17.616 -18.652 4.583 1.00 15.19 122 LEU A O 1
ATOM 958 N N . PHE A 1 128 ? -17.676 -20.042 6.352 1.00 13.65 123 PHE A N 1
ATOM 959 C CA . PHE A 1 128 ? -16.309 -19.742 6.710 1.00 13.22 123 PHE A CA 1
ATOM 960 C C . PHE A 1 128 ? -15.303 -20.386 5.758 1.00 13.36 123 PHE A C 1
ATOM 961 O O . PHE A 1 128 ? -14.187 -19.877 5.586 1.00 12.86 123 PHE A O 1
ATOM 969 N N . ASP A 1 129 ? -15.686 -21.508 5.145 1.00 14.06 124 ASP A N 1
ATOM 970 C CA . ASP A 1 129 ? -14.869 -22.071 4.064 1.00 14.37 124 ASP A CA 1
ATOM 971 C C . ASP A 1 129 ? -14.771 -21.081 2.906 1.00 14.71 124 ASP A C 1
ATOM 972 O O . ASP A 1 129 ? -13.689 -20.854 2.366 1.00 15.70 124 ASP A O 1
ATOM 977 N N . TYR A 1 130 ? -15.904 -20.480 2.541 1.00 14.30 125 TYR A N 1
ATOM 978 C CA . TYR A 1 130 ? -15.903 -19.520 1.444 1.00 15.63 125 TYR A CA 1
ATOM 979 C C . TYR A 1 130 ? -15.053 -18.310 1.829 1.00 15.14 125 TYR A C 1
ATOM 980 O O . TYR A 1 130 ? -14.221 -17.855 1.040 1.00 15.38 125 TYR A O 1
ATOM 989 N N . ILE A 1 131 ? -15.242 -17.806 3.044 1.00 15.80 126 ILE A N 1
ATOM 990 C CA . ILE A 1 131 ? -14.394 -16.725 3.549 1.00 16.72 126 ILE A CA 1
ATOM 991 C C . ILE A 1 131 ? -12.917 -17.069 3.442 1.00 15.79 126 ILE A C 1
ATOM 992 O O . ILE A 1 131 ? -12.101 -16.274 2.976 1.00 16.49 126 ILE A O 1
ATOM 997 N N . SER A 1 132 ? -12.569 -18.281 3.864 1.00 15.56 127 SER A N 1
ATOM 998 C CA . SER A 1 132 ? -11.165 -18.700 3.825 1.00 15.84 127 SER A CA 1
ATOM 999 C C . SER A 1 132 ? -10.639 -18.803 2.409 1.00 15.31 127 SER A C 1
ATOM 1000 O O . SER A 1 132 ? -9.483 -18.484 2.155 1.00 15.59 127 SER A O 1
ATOM 1003 N N . GLU A 1 133 ? -11.500 -19.251 1.501 1.00 15.72 128 GLU A N 1
ATOM 1004 C CA . GLU A 1 133 ? -11.176 -19.303 0.078 1.00 15.72 128 GLU A CA 1
ATOM 1005 C C . GLU A 1 133 ? -10.865 -17.902 -0.431 1.00 15.08 128 GLU A C 1
ATOM 1006 O O . GLU A 1 133 ? -9.869 -17.704 -1.126 1.00 14.61 128 GLU A O 1
ATOM 1012 N N . CYS A 1 134 ? -11.707 -16.934 -0.062 1.00 14.62 129 CYS A N 1
ATOM 1013 C CA . CYS A 1 134 ? -11.511 -15.572 -0.531 1.00 14.52 129 CYS A CA 1
ATOM 1014 C C . CYS A 1 134 ? -10.217 -15.000 0.004 1.00 14.51 129 CYS A C 1
ATOM 1015 O O . CYS A 1 134 ? -9.502 -14.342 -0.728 1.00 15.26 129 CYS A O 1
ATOM 1018 N N . ILE A 1 135 ? -9.947 -15.218 1.292 1.00 15.19 130 ILE A N 1
ATOM 1019 C CA . ILE A 1 135 ? -8.682 -14.762 1.878 1.00 16.46 130 ILE A CA 1
ATOM 1020 C C . ILE A 1 135 ? -7.509 -15.372 1.140 1.00 17.26 130 ILE A C 1
ATOM 1021 O O . ILE A 1 135 ? -6.546 -14.681 0.801 1.00 17.74 130 ILE A O 1
ATOM 1026 N N . SER A 1 136 ? -7.598 -16.666 0.866 1.00 17.64 131 SER A N 1
ATOM 1027 C CA . SER A 1 136 ? -6.561 -17.332 0.086 1.00 18.55 131 SER A CA 1
ATOM 1028 C C . SER A 1 136 ? -6.376 -16.715 -1.314 1.00 18.66 131 SER A C 1
ATOM 1029 O O . SER A 1 136 ? -5.247 -16.416 -1.721 1.00 18.71 131 SER A O 1
ATOM 1032 N N . ASP A 1 137 ? -7.479 -16.503 -2.032 1.00 19.14 132 ASP A N 1
ATOM 1033 C CA . ASP A 1 137 ? -7.452 -15.878 -3.368 1.00 19.78 132 ASP A CA 1
ATOM 1034 C C . ASP A 1 137 ? -6.805 -14.485 -3.307 1.00 19.71 132 ASP A C 1
ATOM 1035 O O . ASP A 1 137 ? -6.041 -14.108 -4.190 1.00 20.30 132 ASP A O 1
ATOM 1040 N N . PHE A 1 138 ? -7.108 -13.737 -2.252 1.00 18.46 133 PHE A N 1
ATOM 1041 C CA . PHE A 1 138 ? -6.583 -12.387 -2.104 1.00 17.93 133 PHE A CA 1
ATOM 1042 C C . PHE A 1 138 ? -5.095 -12.424 -1.799 1.00 18.40 133 PHE A C 1
ATOM 1043 O O . PHE A 1 138 ? -4.309 -11.676 -2.396 1.00 17.96 133 PHE A O 1
ATOM 1051 N N . LEU A 1 139 ? -4.706 -13.291 -0.872 1.00 19.31 134 LEU A N 1
ATOM 1052 C CA . LEU A 1 139 ? -3.307 -13.382 -0.473 1.00 20.67 134 LEU A CA 1
ATOM 1053 C C . LEU A 1 139 ? -2.436 -13.871 -1.626 1.00 21.62 134 LEU A C 1
ATOM 1054 O O . LEU A 1 139 ? -1.233 -13.590 -1.657 1.00 22.20 134 LEU A O 1
ATOM 1059 N N . ASP A 1 140 ? -3.055 -14.553 -2.593 1.00 22.39 135 ASP A N 1
ATOM 1060 C CA . ASP A 1 140 ? -2.341 -15.050 -3.777 1.00 23.26 135 ASP A CA 1
ATOM 1061 C C . ASP A 1 140 ? -2.223 -14.013 -4.881 1.00 23.45 135 ASP A C 1
ATOM 1062 O O . ASP A 1 140 ? -1.192 -13.952 -5.562 1.00 23.08 135 ASP A O 1
ATOM 1067 N N . LYS A 1 141 ? -3.269 -13.211 -5.066 1.00 23.80 136 LYS A N 1
ATOM 1068 C CA . LYS A 1 141 ? -3.246 -12.121 -6.040 1.00 24.50 136 LYS A CA 1
ATOM 1069 C C . LYS A 1 141 ? -2.142 -11.122 -5.713 1.00 24.94 136 LYS A C 1
ATOM 1070 O O . LYS A 1 141 ? -1.638 -10.429 -6.601 1.00 24.94 136 LYS A O 1
ATOM 1076 N N . HIS A 1 142 ? -1.766 -11.061 -4.439 1.00 25.38 137 HIS A N 1
ATOM 1077 C CA . HIS A 1 142 ? -0.778 -10.096 -3.976 1.00 26.16 137 HIS A CA 1
ATOM 1078 C C . HIS A 1 142 ? 0.452 -10.742 -3.331 1.00 27.03 137 HIS A C 1
ATOM 1079 O O . HIS A 1 142 ? 1.248 -10.062 -2.682 1.00 27.19 137 HIS A O 1
ATOM 1086 N N . GLN A 1 143 ? 0.592 -12.022 -3.505 1.00 28.07 138 GLN A N 1
ATOM 1087 C CA . GLN A 1 143 ? 1.759 -12.663 -3.013 1.00 28.99 138 GLN A CA 1
ATOM 1088 C C . GLN A 1 143 ? 2.004 -12.358 -1.600 1.00 29.70 138 GLN A C 1
ATOM 1089 O O . GLN A 1 143 ? 2.943 -11.655 -1.276 1.00 29.82 138 GLN A O 1
ATOM 1095 N N . MET A 1 144 ? 1.191 -12.909 -0.722 1.00 30.63 139 MET A N 1
ATOM 1096 C CA . MET A 1 144 ? 1.395 -12.667 0.677 1.00 31.68 139 MET A CA 1
ATOM 1097 C C . MET A 1 144 ? 0.855 -13.662 1.646 1.00 31.61 139 MET A C 1
ATOM 1098 O O . MET A 1 144 ? 0.791 -13.340 2.779 1.00 31.71 139 MET A O 1
ATOM 1103 N N . LYS A 1 145 ? 0.504 -14.864 1.251 1.00 32.06 140 LYS A N 1
ATOM 1104 C CA . LYS A 1 145 ? -0.037 -15.757 2.272 1.00 32.37 140 LYS A CA 1
ATOM 1105 C C . LYS A 1 145 ? 0.974 -16.402 3.187 1.00 32.43 140 LYS A C 1
ATOM 1106 O O . LYS A 1 145 ? 0.640 -16.855 4.282 1.00 32.36 140 LYS A O 1
ATOM 1112 N N . HIS A 1 146 ? 2.224 -16.420 2.759 1.00 32.51 141 HIS A N 1
ATOM 1113 C CA . HIS A 1 146 ? 3.233 -16.790 3.727 1.00 32.57 141 HIS A CA 1
ATOM 1114 C C . HIS A 1 146 ? 3.628 -15.691 4.700 1.00 32.50 141 HIS A C 1
ATOM 1115 O O . HIS A 1 146 ? 4.138 -15.956 5.772 1.00 32.60 141 HIS A O 1
ATOM 1122 N N . LYS A 1 147 ? 3.386 -14.438 4.363 1.00 32.31 142 LYS A N 1
ATOM 1123 C CA . LYS A 1 147 ? 3.649 -13.459 5.375 1.00 31.87 142 LYS A CA 1
ATOM 1124 C C . LYS A 1 147 ? 2.500 -13.587 6.333 1.00 31.53 142 LYS A C 1
ATOM 1125 O O . LYS A 1 147 ? 1.376 -13.861 5.959 1.00 31.45 142 LYS A O 1
ATOM 1131 N N . LYS A 1 148 ? 2.811 -13.459 7.586 1.00 30.89 143 LYS A N 1
ATOM 1132 C CA . LYS A 1 148 ? 1.789 -13.616 8.550 1.00 30.34 143 LYS A CA 1
ATOM 1133 C C . LYS A 1 148 ? 1.366 -12.230 8.939 1.00 29.78 143 LYS A C 1
ATOM 1134 O O . LYS A 1 148 ? 2.061 -11.515 9.596 1.00 29.94 143 LYS A O 1
ATOM 1140 N N . LEU A 1 149 ? 0.212 -11.838 8.444 1.00 28.65 144 LEU A N 1
ATOM 1141 C CA . LEU A 1 149 ? -0.356 -10.534 8.768 1.00 27.65 144 LEU A CA 1
ATOM 1142 C C . LEU A 1 149 ? -1.270 -10.676 9.979 1.00 26.62 144 LEU A C 1
ATOM 1143 O O . LEU A 1 149 ? -1.972 -11.694 10.108 1.00 26.48 144 LEU A O 1
ATOM 1148 N N . PRO A 1 150 ? -1.247 -9.681 10.890 1.00 25.45 145 PRO A N 1
ATOM 1149 C CA . PRO A 1 150 ? -2.303 -9.672 11.896 1.00 24.37 145 PRO A CA 1
ATOM 1150 C C . PRO A 1 150 ? -3.618 -9.393 11.188 1.00 24.02 145 PRO A C 1
ATOM 1151 O O . PRO A 1 150 ? -3.661 -8.592 10.250 1.00 23.16 145 PRO A O 1
ATOM 1155 N N . LEU A 1 151 ? -4.663 -10.083 11.615 1.00 22.95 146 LEU A N 1
ATOM 1156 C CA . LEU A 1 151 ? -5.932 -9.990 10.940 1.00 23.04 146 LEU A CA 1
ATOM 1157 C C . LEU A 1 151 ? -6.987 -9.388 11.857 1.00 23.01 146 LEU A C 1
ATOM 1158 O O . LEU A 1 151 ? -7.147 -9.815 13.007 1.00 22.73 146 LEU A O 1
ATOM 1163 N N . GLY A 1 152 ? -7.696 -8.413 11.318 1.00 21.63 147 GLY A N 1
ATOM 1164 C CA . GLY A 1 152 ? -8.818 -7.774 11.983 1.00 21.65 147 GLY A CA 1
ATOM 1165 C C . GLY A 1 152 ? -10.076 -8.127 11.243 1.00 19.18 147 GLY A C 1
ATOM 1166 O O . GLY A 1 152 ? -10.167 -7.977 10.017 1.00 19.72 147 GLY A O 1
ATOM 1167 N N . PHE A 1 153 ? -11.087 -8.556 11.985 1.00 16.55 148 PHE A N 1
ATOM 1168 C CA . PHE A 1 153 ? -12.281 -9.080 11.380 1.00 14.49 148 PHE A CA 1
ATOM 1169 C C . PHE A 1 153 ? -13.415 -8.156 11.739 1.00 13.36 148 PHE A C 1
ATOM 1170 O O . PHE A 1 153 ? -13.834 -8.106 12.887 1.00 13.10 148 PHE A O 1
ATOM 1178 N N . THR A 1 154 ? -13.867 -7.375 10.770 1.00 12.03 149 THR A N 1
ATOM 1179 C CA . THR A 1 154 ? -15.102 -6.631 10.957 1.00 12.01 149 THR A CA 1
ATOM 1180 C C . THR A 1 154 ? -16.229 -7.598 10.695 1.00 12.89 149 THR A C 1
ATOM 1181 O O . THR A 1 154 ? -16.393 -8.078 9.593 1.00 13.40 149 THR A O 1
ATOM 1185 N N . PHE A 1 155 ? -17.006 -7.875 11.715 1.00 11.77 150 PHE A N 1
ATOM 1186 C CA . PHE A 1 155 ? -18.038 -8.885 11.632 1.00 12.01 150 PHE A CA 1
ATOM 1187 C C . PHE A 1 155 ? -19.288 -8.221 12.163 1.00 12.79 150 PHE A C 1
ATOM 1188 O O . PHE A 1 155 ? -19.409 -7.947 13.366 1.00 13.05 150 PHE A O 1
ATOM 1196 N N . SER A 1 156 ? -20.186 -7.906 11.248 1.00 12.40 151 SER A N 1
ATOM 1197 C CA . SER A 1 156 ? -21.241 -6.959 11.551 1.00 13.06 151 SER A CA 1
ATOM 1198 C C . SER A 1 156 ? -22.528 -7.618 11.992 1.00 12.16 151 SER A C 1
ATOM 1199 O O . SER A 1 156 ? -23.546 -7.498 11.348 1.00 11.43 151 SER A O 1
ATOM 1202 N N . PHE A 1 157 ? -22.434 -8.312 13.122 1.00 11.43 152 PHE A N 1
ATOM 1203 C CA . PHE A 1 157 ? -23.538 -9.037 13.739 1.00 11.69 152 PHE A CA 1
ATOM 1204 C C . PHE A 1 157 ? -23.353 -8.978 15.238 1.00 12.54 152 PHE A C 1
ATOM 1205 O O . PHE A 1 157 ? -22.252 -8.707 15.697 1.00 14.22 152 PHE A O 1
ATOM 1213 N N . PRO A 1 158 ? -24.426 -9.169 15.997 1.00 13.12 153 PRO A N 1
ATOM 1214 C CA . PRO A 1 158 ? -24.277 -9.064 17.453 1.00 12.75 153 PRO A CA 1
ATOM 1215 C C . PRO A 1 158 ? -23.416 -10.163 18.029 1.00 12.61 153 PRO A C 1
ATOM 1216 O O . PRO A 1 158 ? -23.689 -11.344 17.824 1.00 13.76 153 PRO A O 1
ATOM 1220 N N . VAL A 1 159 ? -22.384 -9.761 18.755 1.00 13.02 154 VAL A N 1
ATOM 1221 C CA . VAL A 1 159 ? -21.442 -10.691 19.339 1.00 12.49 154 VAL A CA 1
ATOM 1222 C C . VAL A 1 159 ? -21.296 -10.359 20.815 1.00 12.92 154 VAL A C 1
ATOM 1223 O O . VAL A 1 159 ? -21.144 -9.188 21.188 1.00 12.33 154 VAL A O 1
ATOM 1227 N N . ARG A 1 160 ? -21.360 -11.384 21.647 1.00 12.46 155 ARG A N 1
ATOM 1228 C CA A ARG A 1 160 ? -21.016 -11.232 23.055 0.50 13.12 155 ARG A CA 1
ATOM 1229 C CA B ARG A 1 160 ? -21.011 -11.215 23.054 0.50 13.12 155 ARG A CA 1
ATOM 1230 C C . ARG A 1 160 ? -19.530 -11.516 23.205 1.00 13.07 155 ARG A C 1
ATOM 1231 O O . ARG A 1 160 ? -19.082 -12.665 23.079 1.00 12.91 155 ARG A O 1
ATOM 1246 N N . HIS A 1 161 ? -18.760 -10.456 23.434 1.00 13.84 156 HIS A N 1
ATOM 1247 C CA . HIS A 1 161 ? -17.319 -10.569 23.581 1.00 14.05 156 HIS A CA 1
ATOM 1248 C C . HIS A 1 161 ? -16.872 -10.998 24.946 1.00 14.83 156 HIS A C 1
ATOM 1249 O O . HIS A 1 161 ? -17.423 -10.571 25.966 1.00 14.67 156 HIS A O 1
ATOM 1256 N N . GLU A 1 162 ? -15.827 -11.815 24.942 1.00 15.80 157 GLU A N 1
ATOM 1257 C CA . GLU A 1 162 ? -15.042 -12.099 26.136 1.00 17.22 157 GLU A CA 1
ATOM 1258 C C . GLU A 1 162 ? -13.773 -11.249 26.105 1.00 15.99 157 GLU A C 1
ATOM 1259 O O . GLU A 1 162 ? -13.196 -10.932 27.139 1.00 16.52 157 GLU A O 1
ATOM 1265 N N . ASP A 1 163 ? -13.334 -10.906 24.892 1.00 15.42 158 ASP A N 1
ATOM 1266 C CA . ASP A 1 163 ? -12.185 -10.030 24.695 1.00 14.74 158 ASP A CA 1
ATOM 1267 C C . ASP A 1 163 ? -12.264 -9.475 23.280 1.00 13.89 158 ASP A C 1
ATOM 1268 O O . ASP A 1 163 ? -13.185 -9.785 22.541 1.00 13.66 158 ASP A O 1
ATOM 1273 N N . ILE A 1 164 ? -11.281 -8.671 22.919 1.00 13.57 159 ILE A N 1
ATOM 1274 C CA . ILE A 1 164 ? -11.225 -8.064 21.599 1.00 14.56 159 ILE A CA 1
ATOM 1275 C C . ILE A 1 164 ? -11.176 -9.113 20.493 1.00 14.92 159 ILE A C 1
ATOM 1276 O O . ILE A 1 164 ? -11.586 -8.839 19.372 1.00 15.36 159 ILE A O 1
ATOM 1281 N N . ASP A 1 165 ? -10.692 -10.312 20.814 1.00 14.26 160 ASP A N 1
ATOM 1282 C CA . ASP A 1 165 ? -10.456 -11.342 19.804 1.00 15.01 160 ASP A CA 1
ATOM 1283 C C . ASP A 1 165 ? -11.251 -12.613 20.067 1.00 14.98 160 ASP A C 1
ATOM 1284 O O . ASP A 1 165 ? -10.899 -13.695 19.578 1.00 15.36 160 ASP A O 1
ATOM 1289 N N . LYS A 1 166 ? -12.297 -12.502 20.874 1.00 15.04 161 LYS A N 1
ATOM 1290 C CA . LYS A 1 166 ? -13.082 -13.672 21.245 1.00 15.55 161 LYS A CA 1
ATOM 1291 C C . LYS A 1 166 ? -14.487 -13.235 21.565 1.00 15.54 161 LYS A C 1
ATOM 1292 O O . LYS A 1 166 ? -14.709 -12.367 22.416 1.00 15.88 161 LYS A O 1
ATOM 1298 N N . GLY A 1 167 ? -15.439 -13.848 20.881 1.00 14.98 162 GLY A N 1
ATOM 1299 C CA . GLY A 1 167 ? -16.831 -13.550 21.135 1.00 15.04 162 GLY A CA 1
ATOM 1300 C C . GLY A 1 167 ? -17.764 -14.445 20.364 1.00 15.41 162 GLY A C 1
ATOM 1301 O O . GLY A 1 167 ? -17.465 -14.878 19.239 1.00 16.29 162 GLY A O 1
ATOM 1302 N N . ILE A 1 168 ? -18.899 -14.720 20.988 1.00 14.98 163 ILE A N 1
ATOM 1303 C CA . ILE A 1 168 ? -19.895 -15.598 20.414 1.00 14.67 163 ILE A CA 1
ATOM 1304 C C . ILE A 1 168 ? -20.945 -14.834 19.629 1.00 14.50 163 ILE A C 1
ATOM 1305 O O . ILE A 1 168 ? -21.416 -13.773 20.048 1.00 12.77 163 ILE A O 1
ATOM 1310 N N . LEU A 1 169 ? -21.296 -15.367 18.468 1.00 13.52 164 LEU A N 1
ATOM 1311 C CA . LEU A 1 169 ? -22.395 -14.816 17.721 1.00 12.55 164 LEU A CA 1
ATOM 1312 C C . LEU A 1 169 ? -23.675 -15.035 18.523 1.00 13.15 164 LEU A C 1
ATOM 1313 O O . LEU A 1 169 ? -24.021 -16.167 18.868 1.00 13.87 164 LEU A O 1
ATOM 1318 N N . LEU A 1 170 ? -24.391 -13.954 18.782 1.00 13.05 165 LEU A N 1
ATOM 1319 C CA . LEU A 1 170 ? -25.662 -14.079 19.475 1.00 14.29 165 LEU A CA 1
ATOM 1320 C C . LEU A 1 170 ? -26.741 -14.523 18.529 1.00 15.10 165 LEU A C 1
ATOM 1321 O O . LEU A 1 170 ? -27.438 -15.481 18.811 1.00 17.08 165 LEU A O 1
ATOM 1326 N N . ASN A 1 171 ? -26.855 -13.848 17.391 1.00 15.43 166 ASN A N 1
ATOM 1327 C CA . ASN A 1 171 ? -27.746 -14.290 16.343 1.00 16.37 166 ASN A CA 1
ATOM 1328 C C . ASN A 1 171 ? -27.417 -13.586 15.069 1.00 14.93 166 ASN A C 1
ATOM 1329 O O . ASN A 1 171 ? -26.964 -12.437 15.069 1.00 14.56 166 ASN A O 1
ATOM 1334 N N . TRP A 1 172 ? -27.686 -14.267 13.969 1.00 13.72 167 TRP A N 1
ATOM 1335 C CA . TRP A 1 172 ? -27.519 -13.646 12.684 1.00 12.50 167 TRP A CA 1
ATOM 1336 C C . TRP A 1 172 ? -28.595 -12.594 12.565 1.00 12.86 167 TRP A C 1
ATOM 1337 O O . TRP A 1 172 ? -29.644 -12.681 13.225 1.00 13.05 167 TRP A O 1
ATOM 1348 N N . THR A 1 173 ? -28.331 -11.631 11.702 1.00 13.31 168 THR A N 1
ATOM 1349 C CA . THR A 1 173 ? -29.284 -10.614 11.331 1.00 12.85 168 THR A CA 1
ATOM 1350 C C . THR A 1 173 ? -29.102 -10.397 9.828 1.00 13.01 168 THR A C 1
ATOM 1351 O O . THR A 1 173 ? -28.220 -11.013 9.229 1.00 13.13 168 THR A O 1
ATOM 1355 N N . LYS A 1 174 ? -29.952 -9.560 9.230 1.00 12.60 169 LYS A N 1
ATOM 1356 C CA . LYS A 1 174 ? -29.812 -9.149 7.834 1.00 13.07 169 LYS A CA 1
ATOM 1357 C C . LYS A 1 174 ? -29.895 -10.314 6.848 1.00 13.85 169 LYS A C 1
ATOM 1358 O O . LYS A 1 174 ? -29.315 -10.264 5.758 1.00 15.54 169 LYS A O 1
ATOM 1364 N N . GLY A 1 175 ? -30.625 -11.356 7.204 1.00 13.93 170 GLY A N 1
ATOM 1365 C CA . GLY A 1 175 ? -30.802 -12.429 6.240 1.00 14.57 170 GLY A CA 1
ATOM 1366 C C . GLY A 1 175 ? -29.785 -13.543 6.317 1.00 14.78 170 GLY A C 1
ATOM 1367 O O . GLY A 1 175 ? -29.970 -14.592 5.699 1.00 15.11 170 GLY A O 1
ATOM 1368 N N . PHE A 1 176 ? -28.718 -13.349 7.077 1.00 14.03 171 PHE A N 1
ATOM 1369 C CA . PHE A 1 176 ? -27.769 -14.438 7.291 1.00 14.03 171 PHE A CA 1
ATOM 1370 C C . PHE A 1 176 ? -28.436 -15.530 8.097 1.00 15.04 171 PHE A C 1
ATOM 1371 O O . PHE A 1 176 ? -29.232 -15.243 8.990 1.00 15.55 171 PHE A O 1
ATOM 1379 N N . LYS A 1 177 ? -28.117 -16.782 7.788 1.00 14.98 172 LYS A N 1
ATOM 1380 C CA . LYS A 1 177 ? -28.804 -17.908 8.432 1.00 16.26 172 LYS A CA 1
ATOM 1381 C C . LYS A 1 177 ? -27.918 -19.124 8.664 1.00 16.35 172 LYS A C 1
ATOM 1382 O O . LYS A 1 177 ? -28.423 -20.186 9.080 1.00 17.20 172 LYS A O 1
ATOM 1388 N N . ALA A 1 178 ? -26.623 -18.982 8.412 1.00 15.91 173 ALA A N 1
ATOM 1389 C CA . ALA A 1 178 ? -25.707 -20.139 8.398 1.00 14.75 173 ALA A CA 1
ATOM 1390 C C . ALA A 1 178 ? -25.749 -20.897 9.724 1.00 14.79 173 ALA A C 1
ATOM 1391 O O . ALA A 1 178 ? -25.491 -20.347 10.790 1.00 15.01 173 ALA A O 1
ATOM 1393 N N . SER A 1 179 ? -26.104 -22.175 9.654 1.00 13.84 174 SER A N 1
ATOM 1394 C CA . SER A 1 179 ? -26.246 -22.989 10.858 1.00 13.59 174 SER A CA 1
ATOM 1395 C C . SER A 1 179 ? -24.909 -23.270 11.533 1.00 13.28 174 SER A C 1
ATOM 1396 O O . SER A 1 179 ? -23.858 -23.232 10.899 1.00 13.87 174 SER A O 1
ATOM 1399 N N . GLY A 1 180 ? -24.936 -23.565 12.828 1.00 13.46 175 GLY A N 1
ATOM 1400 C CA . GLY A 1 180 ? -23.687 -23.889 13.524 1.00 14.28 175 GLY A CA 1
ATOM 1401 C C . GLY A 1 180 ? -22.781 -22.704 13.815 1.00 14.45 175 GLY A C 1
ATOM 1402 O O . GLY A 1 180 ? -21.577 -22.887 14.038 1.00 15.84 175 GLY A O 1
ATOM 1403 N N . ALA A 1 181 ? -23.344 -21.492 13.780 1.00 13.69 176 ALA A N 1
ATOM 1404 C CA . ALA A 1 181 ? -22.581 -20.301 14.093 1.00 13.74 176 ALA A CA 1
ATOM 1405 C C . ALA A 1 181 ? -23.047 -19.674 15.380 1.00 14.31 176 ALA A C 1
ATOM 1406 O O . ALA A 1 181 ? -22.236 -19.305 16.207 1.00 14.22 176 ALA A O 1
ATOM 1408 N N . GLU A 1 182 ? -24.359 -19.531 15.531 1.00 14.39 177 GLU A N 1
ATOM 1409 C CA . GLU A 1 182 ? -24.900 -18.883 16.720 1.00 15.09 177 GLU A CA 1
ATOM 1410 C C . GLU A 1 182 ? -24.486 -19.653 17.957 1.00 15.03 177 GLU A C 1
ATOM 1411 O O . GLU A 1 182 ? -24.580 -20.891 18.012 1.00 14.60 177 GLU A O 1
ATOM 1417 N N . GLY A 1 183 ? -24.000 -18.910 18.944 1.00 14.35 178 GLY A N 1
ATOM 1418 C CA . GLY A 1 183 ? -23.519 -19.518 20.176 1.00 14.01 178 GLY A CA 1
ATOM 1419 C C . GLY A 1 183 ? -22.060 -19.905 20.128 1.00 14.19 178 GLY A C 1
ATOM 1420 O O . GLY A 1 183 ? -21.497 -20.338 21.134 1.00 15.03 178 GLY A O 1
ATOM 1421 N N . ASN A 1 184 ? -21.428 -19.761 18.967 1.00 14.00 179 ASN A N 1
ATOM 1422 C CA . ASN A 1 184 ? -20.025 -20.157 18.845 1.00 13.66 179 ASN A CA 1
ATOM 1423 C C . ASN A 1 184 ? -19.108 -18.960 18.735 1.00 13.14 179 ASN A C 1
ATOM 1424 O O . ASN A 1 184 ? -19.537 -17.880 18.312 1.00 13.15 179 ASN A O 1
ATOM 1429 N N . ASN A 1 185 ? -17.847 -19.167 19.099 1.00 12.94 180 ASN A N 1
ATOM 1430 C CA . ASN A 1 185 ? -16.827 -18.142 18.975 1.00 13.14 180 ASN A CA 1
ATOM 1431 C C . ASN A 1 185 ? -16.543 -17.897 17.502 1.00 13.21 180 ASN A C 1
ATOM 1432 O O . ASN A 1 185 ? -16.027 -18.771 16.784 1.00 13.19 180 ASN A O 1
ATOM 1437 N N . VAL A 1 186 ? -16.882 -16.697 17.054 1.00 12.50 181 VAL A N 1
ATOM 1438 C CA . VAL A 1 186 ? -16.761 -16.356 15.634 1.00 12.78 181 VAL A CA 1
ATOM 1439 C C . VAL A 1 186 ? -15.321 -16.373 15.177 1.00 12.44 181 VAL A C 1
ATOM 1440 O O . VAL A 1 186 ? -15.013 -16.797 14.069 1.00 12.34 181 VAL A O 1
ATOM 1444 N N . VAL A 1 187 ? -14.424 -15.904 16.023 1.00 12.88 182 VAL A N 1
ATOM 1445 C CA . VAL A 1 187 ? -13.003 -15.979 15.692 1.00 13.03 182 VAL A CA 1
ATOM 1446 C C . VAL A 1 187 ? -12.536 -17.438 15.557 1.00 13.15 182 VAL A C 1
ATOM 1447 O O . VAL A 1 187 ? -11.738 -17.766 14.677 1.00 13.45 182 VAL A O 1
ATOM 1451 N N . GLY A 1 188 ? -13.066 -18.296 16.418 1.00 12.79 183 GLY A N 1
ATOM 1452 C CA . GLY A 1 188 ? -12.828 -19.735 16.338 1.00 12.64 183 GLY A CA 1
ATOM 1453 C C . GLY A 1 188 ? -13.321 -20.314 15.022 1.00 12.70 183 GLY A C 1
ATOM 1454 O O . GLY A 1 188 ? -12.645 -21.162 14.434 1.00 12.81 183 GLY A O 1
ATOM 1455 N N . LEU A 1 189 ? -14.493 -19.873 14.557 1.00 13.16 184 LEU A N 1
ATOM 1456 C CA . LEU A 1 189 ? -15.021 -20.361 13.282 1.00 13.35 184 LEU A CA 1
ATOM 1457 C C . LEU A 1 189 ? -14.111 -19.987 12.128 1.00 12.95 184 LEU A C 1
ATOM 1458 O O . LEU A 1 189 ? -13.848 -20.795 11.224 1.00 13.50 184 LEU A O 1
ATOM 1463 N N . LEU A 1 190 ? -13.626 -18.757 12.176 1.00 13.62 185 LEU A N 1
ATOM 1464 C CA . LEU A 1 190 ? -12.731 -18.265 11.156 1.00 13.67 185 LEU A CA 1
ATOM 1465 C C . LEU A 1 190 ? -11.428 -19.041 11.218 1.00 13.17 185 LEU A C 1
ATOM 1466 O O . LEU A 1 190 ? -10.959 -19.577 10.203 1.00 14.05 185 LEU A O 1
ATOM 1471 N N . ARG A 1 191 ? -10.848 -19.120 12.416 1.00 13.29 186 ARG A N 1
ATOM 1472 C CA . ARG A 1 191 ? -9.593 -19.842 12.598 1.00 13.11 186 ARG A CA 1
ATOM 1473 C C . ARG A 1 191 ? -9.710 -21.302 12.152 1.00 12.34 186 ARG A C 1
ATOM 1474 O O . ARG A 1 191 ? -8.817 -21.822 11.488 1.00 12.70 186 ARG A O 1
ATOM 1482 N N . ASP A 1 192 ? -10.820 -21.951 12.508 1.00 12.12 187 ASP A N 1
ATOM 1483 C CA . ASP A 1 192 ? -11.024 -23.358 12.132 1.00 12.44 187 ASP A CA 1
ATOM 1484 C C . ASP A 1 192 ? -11.049 -23.499 10.623 1.00 11.94 187 ASP A C 1
ATOM 1485 O O . ASP A 1 192 ? -10.474 -24.422 10.095 1.00 11.77 187 ASP A O 1
ATOM 1490 N N . ALA A 1 193 ? -11.729 -22.579 9.943 1.00 11.81 188 ALA A N 1
ATOM 1491 C CA . ALA A 1 193 ? -11.852 -22.653 8.485 1.00 11.82 188 ALA A CA 1
ATOM 1492 C C . ALA A 1 193 ? -10.511 -22.438 7.803 1.00 12.39 188 ALA A C 1
ATOM 1493 O O . ALA A 1 193 ? -10.177 -23.129 6.839 1.00 13.06 188 ALA A O 1
ATOM 1495 N N . ILE A 1 194 ? -9.741 -21.479 8.321 1.00 12.16 189 ILE A N 1
ATOM 1496 C CA . ILE A 1 194 ? -8.404 -21.220 7.771 1.00 12.80 189 ILE A CA 1
ATOM 1497 C C . ILE A 1 194 ? -7.545 -22.477 7.921 1.00 11.89 189 ILE A C 1
ATOM 1498 O O . ILE A 1 194 ? -6.808 -22.863 7.004 1.00 12.53 189 ILE A O 1
ATOM 1503 N N . LYS A 1 195 ? -7.659 -23.121 9.082 1.00 11.28 190 LYS A N 1
ATOM 1504 C CA . LYS A 1 195 ? -6.927 -24.357 9.356 1.00 11.65 190 LYS A CA 1
ATOM 1505 C C . LYS A 1 195 ? -7.375 -25.502 8.455 1.00 11.71 190 LYS A C 1
ATOM 1506 O O . LYS A 1 195 ? -6.545 -26.282 8.030 1.00 11.70 190 LYS A O 1
ATOM 1512 N N . ARG A 1 196 ? -8.761 -25.614 8.295 1.00 11.80 191 ARG A N 1
ATOM 1513 C CA . ARG A 1 196 ? -9.207 -26.651 7.413 1.00 12.33 191 ARG A CA 1
ATOM 1514 C C . ARG A 1 196 ? -8.739 -26.417 5.969 1.00 12.95 191 ARG A C 1
ATOM 1515 O O . ARG A 1 196 ? -8.596 -27.315 5.219 1.00 13.29 191 ARG A O 1
ATOM 1523 N N . ARG A 1 197 ? -8.278 -25.342 5.509 1.00 14.91 192 ARG A N 1
ATOM 1524 C CA . ARG A 1 197 ? -7.820 -25.087 4.187 1.00 16.96 192 ARG A CA 1
ATOM 1525 C C . ARG A 1 197 ? -6.345 -25.314 4.230 1.00 18.88 192 ARG A C 1
ATOM 1526 O O . ARG A 1 197 ? -5.844 -26.076 3.445 1.00 19.02 192 ARG A O 1
ATOM 1534 N N . GLY A 1 198 ? -5.673 -24.601 5.149 1.00 20.30 193 GLY A N 1
ATOM 1535 C CA . GLY A 1 198 ? -4.252 -24.825 5.427 1.00 22.17 193 GLY A CA 1
ATOM 1536 C C . GLY A 1 198 ? -3.251 -24.293 4.415 1.00 23.55 193 GLY A C 1
ATOM 1537 O O . GLY A 1 198 ? -2.109 -24.734 4.401 1.00 22.73 193 GLY A O 1
ATOM 1538 N N . ASP A 1 199 ? -3.650 -23.334 3.578 1.00 24.94 194 ASP A N 1
ATOM 1539 C CA . ASP A 1 199 ? -2.697 -22.783 2.602 1.00 26.50 194 ASP A CA 1
ATOM 1540 C C . ASP A 1 199 ? -2.278 -21.334 2.893 1.00 26.94 194 ASP A C 1
ATOM 1541 O O . ASP A 1 199 ? -1.600 -20.695 2.080 1.00 27.32 194 ASP A O 1
ATOM 1546 N N . PHE A 1 200 ? -2.677 -20.837 4.063 1.00 27.27 195 PHE A N 1
ATOM 1547 C CA . PHE A 1 200 ? -2.154 -19.585 4.604 1.00 27.73 195 PHE A CA 1
ATOM 1548 C C . PHE A 1 200 ? -2.350 -19.555 6.112 1.00 28.13 195 PHE A C 1
ATOM 1549 O O . PHE A 1 200 ? -3.194 -20.272 6.651 1.00 28.37 195 PHE A O 1
ATOM 1557 N N . GLU A 1 201 ? -1.571 -18.719 6.787 1.00 28.37 196 GLU A N 1
ATOM 1558 C CA . GLU A 1 201 ? -1.707 -18.546 8.228 1.00 28.95 196 GLU A CA 1
ATOM 1559 C C . GLU A 1 201 ? -1.924 -17.076 8.539 1.00 28.21 196 GLU A C 1
ATOM 1560 O O . GLU A 1 201 ? -1.284 -16.205 7.939 1.00 28.30 196 GLU A O 1
ATOM 1566 N N . MET A 1 202 ? -2.846 -16.811 9.461 1.00 27.37 197 MET A N 1
ATOM 1567 C CA . MET A 1 202 ? -3.150 -15.461 9.913 1.00 26.83 197 MET A CA 1
ATOM 1568 C C . MET A 1 202 ? -3.366 -15.439 11.423 1.00 25.43 197 MET A C 1
ATOM 1569 O O . MET A 1 202 ? -4.006 -16.328 11.985 1.00 25.90 197 MET A O 1
ATOM 1574 N N . ASP A 1 203 ? -2.842 -14.402 12.065 1.00 23.87 198 ASP A N 1
ATOM 1575 C CA . ASP A 1 203 ? -3.062 -14.168 13.478 1.00 22.32 198 ASP A CA 1
ATOM 1576 C C . ASP A 1 203 ? -4.293 -13.267 13.601 1.00 20.72 198 ASP A C 1
ATOM 1577 O O . ASP A 1 203 ? -4.199 -12.069 13.373 1.00 20.45 198 ASP A O 1
ATOM 1582 N N . VAL A 1 204 ? -5.436 -13.849 13.950 1.00 18.77 199 VAL A N 1
ATOM 1583 C CA . VAL A 1 204 ? -6.655 -13.064 14.144 1.00 18.22 199 VAL A CA 1
ATOM 1584 C C . VAL A 1 204 ? -6.550 -12.371 15.489 1.00 17.84 199 VAL A C 1
ATOM 1585 O O . VAL A 1 204 ? -6.577 -13.035 16.539 1.00 19.19 199 VAL A O 1
ATOM 1589 N N . VAL A 1 205 ? -6.380 -11.054 15.456 1.00 16.06 200 VAL A N 1
ATOM 1590 C CA . VAL A 1 205 ? -6.112 -10.319 16.686 1.00 15.45 200 VAL A CA 1
ATOM 1591 C C . VAL A 1 205 ? -7.281 -9.485 17.174 1.00 14.46 200 VAL A C 1
ATOM 1592 O O . VAL A 1 205 ? -7.282 -9.034 18.321 1.00 14.45 200 VAL A O 1
ATOM 1596 N N . ALA A 1 206 ? -8.269 -9.244 16.317 1.00 13.69 201 ALA A N 1
ATOM 1597 C CA . ALA A 1 206 ? -9.385 -8.414 16.725 1.00 13.53 201 ALA A CA 1
ATOM 1598 C C . ALA A 1 206 ? -10.591 -8.746 15.899 1.00 13.47 201 ALA A C 1
ATOM 1599 O O . ALA A 1 206 ? -10.502 -9.054 14.711 1.00 14.19 201 ALA A O 1
ATOM 1601 N N . MET A 1 207 ? -11.734 -8.656 16.546 1.00 12.84 202 MET A N 1
ATOM 1602 C CA . MET A 1 207 ? -12.994 -8.742 15.868 1.00 13.17 202 MET A CA 1
ATOM 1603 C C . MET A 1 207 ? -13.814 -7.565 16.337 1.00 12.61 202 MET A C 1
ATOM 1604 O O . MET A 1 207 ? -13.950 -7.353 17.522 1.00 11.75 202 MET A O 1
ATOM 1609 N N . VAL A 1 208 ? -14.339 -6.805 15.399 1.00 11.40 203 VAL A N 1
ATOM 1610 C CA . VAL A 1 208 ? -15.090 -5.604 15.724 1.00 11.59 203 VAL A CA 1
ATOM 1611 C C . VAL A 1 208 ? -16.331 -5.518 14.868 1.00 11.81 203 VAL A C 1
ATOM 1612 O O . VAL A 1 208 ? -16.391 -6.031 13.756 1.00 12.52 203 VAL A O 1
ATOM 1616 N N . ASN A 1 209 ? -17.330 -4.878 15.412 1.00 11.26 204 ASN A N 1
ATOM 1617 C CA . ASN A 1 209 ? -18.526 -4.581 14.658 1.00 12.04 204 ASN A CA 1
ATOM 1618 C C . ASN A 1 209 ? -18.250 -3.492 13.640 1.00 11.99 204 ASN A C 1
ATOM 1619 O O . ASN A 1 209 ? -17.309 -2.715 13.806 1.00 12.55 204 ASN A O 1
ATOM 1624 N N . ASP A 1 210 ? -19.069 -3.417 12.589 1.00 11.28 205 ASP A N 1
ATOM 1625 C CA . ASP A 1 210 ? -18.834 -2.358 11.627 1.00 13.33 205 ASP A CA 1
ATOM 1626 C C . ASP A 1 210 ? -19.019 -0.967 12.191 1.00 12.11 205 ASP A C 1
ATOM 1627 O O . ASP A 1 210 ? -18.350 -0.029 11.774 1.00 13.34 205 ASP A O 1
ATOM 1632 N N . THR A 1 211 ? -19.940 -0.811 13.141 1.00 12.08 206 THR A N 1
ATOM 1633 C CA . THR A 1 211 ? -20.080 0.501 13.769 1.00 11.76 206 THR A CA 1
ATOM 1634 C C . THR A 1 211 ? -18.767 0.964 14.388 1.00 11.82 206 THR A C 1
ATOM 1635 O O . THR A 1 211 ? -18.359 2.113 14.232 1.00 12.29 206 THR A O 1
ATOM 1639 N N . VAL A 1 212 ? -18.100 0.030 15.058 1.00 11.13 207 VAL A N 1
ATOM 1640 C CA . VAL A 1 212 ? -16.908 0.290 15.820 1.00 12.05 207 VAL A CA 1
ATOM 1641 C C . VAL A 1 212 ? -15.793 0.600 14.858 1.00 12.35 207 VAL A C 1
ATOM 1642 O O . VAL A 1 212 ? -15.086 1.566 15.036 1.00 12.28 207 VAL A O 1
ATOM 1646 N N . ALA A 1 213 ? -15.693 -0.196 13.785 1.00 11.97 208 ALA A N 1
ATOM 1647 C CA . ALA A 1 213 ? -14.659 0.053 12.777 1.00 12.66 208 ALA A CA 1
ATOM 1648 C C . ALA A 1 213 ? -14.835 1.441 12.174 1.00 13.11 208 ALA A C 1
ATOM 1649 O O . ALA A 1 213 ? -13.876 2.182 11.998 1.00 14.29 208 ALA A O 1
ATOM 1651 N N . THR A 1 214 ? -16.079 1.791 11.892 1.00 13.59 209 THR A N 1
ATOM 1652 C CA . THR A 1 214 ? -16.393 3.107 11.321 1.00 14.38 209 THR A CA 1
ATOM 1653 C C . THR A 1 214 ? -15.985 4.229 12.279 1.00 14.41 209 THR A C 1
ATOM 1654 O O . THR A 1 214 ? -15.294 5.171 11.893 1.00 14.46 209 THR A O 1
ATOM 1658 N N . MET A 1 215 ? -16.374 4.099 13.544 1.00 13.23 210 MET A N 1
ATOM 1659 C CA . MET A 1 215 ? -16.023 5.081 14.530 1.00 13.01 210 MET A CA 1
ATOM 1660 C C . MET A 1 215 ? -14.509 5.240 14.586 1.00 12.16 210 MET A C 1
ATOM 1661 O O . MET A 1 215 ? -13.998 6.362 14.508 1.00 13.70 210 MET A O 1
ATOM 1666 N N . ILE A 1 216 ? -13.798 4.125 14.717 1.00 12.76 211 ILE A N 1
ATOM 1667 C CA . ILE A 1 216 ? -12.334 4.187 14.891 1.00 13.12 211 ILE A CA 1
ATOM 1668 C C . ILE A 1 216 ? -11.653 4.807 13.672 1.00 14.39 211 ILE A C 1
ATOM 1669 O O . ILE A 1 216 ? -10.676 5.570 13.810 1.00 15.11 211 ILE A O 1
ATOM 1674 N N . SER A 1 217 ? -12.145 4.473 12.480 1.00 14.75 212 SER A N 1
ATOM 1675 C CA . SER A 1 217 ? -11.530 5.012 11.254 1.00 16.47 212 SER A CA 1
ATOM 1676 C C . SER A 1 217 ? -11.626 6.540 11.194 1.00 17.31 212 SER A C 1
ATOM 1677 O O . SER A 1 217 ? -10.792 7.187 10.579 1.00 18.62 212 SER A O 1
ATOM 1680 N N . CYS A 1 218 ? -12.645 7.104 11.839 1.00 18.27 213 CYS A N 1
ATOM 1681 C CA . CYS A 1 218 ? -12.864 8.553 11.836 1.00 19.56 213 CYS A CA 1
ATOM 1682 C C . CYS A 1 218 ? -12.097 9.298 12.923 1.00 20.76 213 CYS A C 1
ATOM 1683 O O . CYS A 1 218 ? -11.934 10.520 12.849 1.00 19.94 213 CYS A O 1
ATOM 1686 N N . TYR A 1 219 ? -11.629 8.562 13.928 1.00 21.96 214 TYR A N 1
ATOM 1687 C CA . TYR A 1 219 ? -10.938 9.140 15.080 1.00 23.40 214 TYR A CA 1
ATOM 1688 C C . TYR A 1 219 ? -9.696 9.973 14.743 1.00 24.00 214 TYR A C 1
ATOM 1689 O O . TYR A 1 219 ? -9.504 11.054 15.288 1.00 24.65 214 TYR A O 1
ATOM 1698 N N . TYR A 1 220 ? -8.845 9.486 13.851 1.00 24.81 215 TYR A N 1
ATOM 1699 C CA . TYR A 1 220 ? -7.551 10.128 13.655 1.00 25.56 215 TYR A CA 1
ATOM 1700 C C . TYR A 1 220 ? -7.653 11.487 12.929 1.00 24.71 215 TYR A C 1
ATOM 1701 O O . TYR A 1 220 ? -6.861 12.414 13.188 1.00 24.97 215 TYR A O 1
ATOM 1710 N N . GLU A 1 221 ? -8.668 11.594 12.073 1.00 24.47 216 GLU A N 1
ATOM 1711 C CA . GLU A 1 221 ? -9.096 12.839 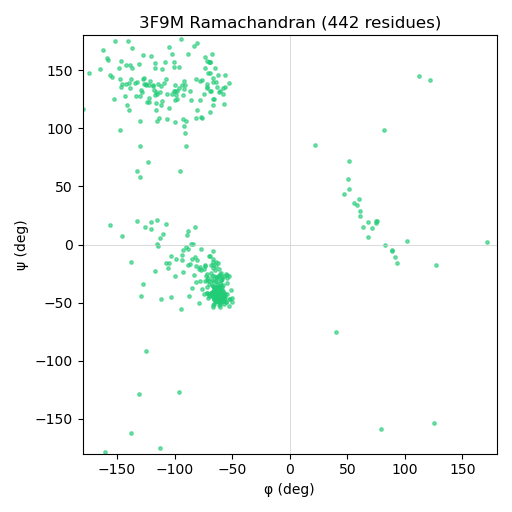11.421 1.00 23.50 216 GLU A CA 1
ATOM 1712 C C . GLU A 1 221 ? -9.898 13.713 12.383 1.00 21.83 216 GLU A C 1
ATOM 1713 O O . GLU A 1 221 ? -9.888 14.946 12.287 1.00 21.54 216 GLU A O 1
ATOM 1719 N N . ASP A 1 222 ? -10.618 13.073 13.305 1.00 19.52 217 ASP A N 1
ATOM 1720 C CA . ASP A 1 222 ? -11.417 13.813 14.269 1.00 17.13 217 ASP A CA 1
ATOM 1721 C C . ASP A 1 222 ? -11.477 13.077 15.600 1.00 15.90 217 ASP A C 1
ATOM 1722 O O . ASP A 1 222 ? -12.271 12.139 15.784 1.00 14.77 217 ASP A O 1
ATOM 1727 N N . HIS A 1 223 ? -10.630 13.510 16.531 1.00 14.62 218 HIS A N 1
ATOM 1728 C CA . HIS A 1 223 ? -10.517 12.872 17.839 1.00 14.83 218 HIS A CA 1
ATOM 1729 C C . HIS A 1 223 ? -11.799 12.943 18.659 1.00 14.26 218 HIS A C 1
ATOM 1730 O O . HIS A 1 223 ? -11.956 12.226 19.637 1.00 14.65 218 HIS A O 1
ATOM 1737 N N . GLN A 1 224 ? -12.713 13.810 18.256 1.00 13.61 219 GLN A N 1
ATOM 1738 C CA . GLN A 1 224 ? -13.988 13.922 18.945 1.00 13.30 219 GLN A CA 1
ATOM 1739 C C . GLN A 1 224 ? -14.996 12.905 18.458 1.00 12.18 219 GLN A C 1
ATOM 1740 O O . GLN A 1 224 ? -16.120 12.914 18.923 1.00 11.10 219 GLN A O 1
ATOM 1746 N N . CYS A 1 225 ? -14.613 12.062 17.498 1.00 10.15 220 CYS A N 1
ATOM 1747 C CA . CYS A 1 225 ? -15.520 11.005 17.044 1.00 10.26 220 CYS A CA 1
ATOM 1748 C C . CYS A 1 225 ? -15.574 9.873 18.044 1.00 10.29 220 CYS A C 1
ATOM 1749 O O . CYS A 1 225 ? -14.595 9.141 18.206 1.00 12.21 220 CYS A O 1
ATOM 1752 N N . GLU A 1 226 ? -16.708 9.752 18.730 1.00 8.42 221 GLU A N 1
ATOM 1753 C CA . GLU A 1 226 ? -16.904 8.723 19.749 1.00 8.10 221 GLU A CA 1
ATOM 1754 C C . GLU A 1 226 ? -18.244 8.031 19.557 1.00 7.64 221 GLU A C 1
ATOM 1755 O O . GLU A 1 226 ? -18.781 7.427 20.481 1.00 8.06 221 GLU A O 1
ATOM 1761 N N . VAL A 1 227 ? -18.784 8.139 18.348 1.00 7.50 222 VAL A N 1
ATOM 1762 C CA . VAL A 1 227 ? -19.990 7.432 17.974 1.00 7.54 222 VAL A CA 1
ATOM 1763 C C . VAL A 1 227 ? -19.776 6.920 16.557 1.00 7.39 222 VAL A C 1
ATOM 1764 O O . VAL A 1 227 ? -19.262 7.633 15.708 1.00 8.37 222 VAL A O 1
ATOM 1768 N N . GLY A 1 228 ? -20.133 5.653 16.327 1.00 7.56 223 GLY A N 1
ATOM 1769 C CA . GLY A 1 228 ? -20.151 5.102 14.975 1.00 7.78 223 GLY A CA 1
ATOM 1770 C C . GLY A 1 228 ? -21.558 4.683 14.657 1.00 8.38 223 GLY A C 1
ATOM 1771 O O . GLY A 1 228 ? -22.222 4.096 15.492 1.00 8.48 223 GLY A O 1
ATOM 1772 N N . MET A 1 229 ? -22.020 4.993 13.453 1.00 7.31 224 MET A N 1
ATOM 1773 C CA . MET A 1 229 ? -23.360 4.596 13.045 1.00 7.67 224 MET A CA 1
ATOM 1774 C C . MET A 1 229 ? -23.315 4.029 11.650 1.00 8.34 224 MET A C 1
ATOM 1775 O O . MET A 1 229 ? -22.586 4.531 10.776 1.00 7.96 224 MET A O 1
ATOM 1780 N N . ILE A 1 230 ? -24.066 2.959 11.467 1.00 7.51 225 ILE A N 1
ATOM 1781 C CA . ILE A 1 230 ? -24.210 2.362 10.139 1.00 7.33 225 ILE A CA 1
ATOM 1782 C C . ILE A 1 230 ? -25.663 2.466 9.747 1.00 7.71 225 ILE A C 1
ATOM 1783 O O . ILE A 1 230 ? -26.538 2.092 10.505 1.00 8.38 225 ILE A O 1
ATOM 1788 N N . VAL A 1 231 ? -25.921 3.004 8.558 1.00 7.66 226 VAL A N 1
ATOM 1789 C CA . VAL A 1 231 ? -27.259 2.971 7.993 1.00 8.62 226 VAL A CA 1
ATOM 1790 C C . VAL A 1 231 ? -27.038 2.441 6.583 1.00 8.76 226 VAL A C 1
ATOM 1791 O O . VAL A 1 231 ? -26.912 3.201 5.628 1.00 8.68 226 VAL A O 1
ATOM 1795 N N . GLY A 1 232 ? -26.982 1.120 6.489 1.00 9.00 227 GLY A N 1
ATOM 1796 C CA . GLY A 1 232 ? -26.658 0.453 5.230 1.00 9.04 227 GLY A CA 1
ATOM 1797 C C . GLY A 1 232 ? -27.715 -0.595 5.064 1.00 9.39 227 GLY A C 1
ATOM 1798 O O . GLY A 1 232 ? -28.893 -0.299 5.192 1.00 10.66 227 GLY A O 1
ATOM 1799 N N . THR A 1 233 ? -27.286 -1.825 4.824 1.00 9.17 228 THR A N 1
ATOM 1800 C CA . THR A 1 233 ? -28.214 -2.936 4.786 1.00 9.14 228 THR A CA 1
ATOM 1801 C C . THR A 1 233 ? -28.971 -3.033 6.100 1.00 8.71 228 THR A C 1
ATOM 1802 O O . THR A 1 233 ? -30.200 -3.164 6.131 1.00 8.46 228 THR A O 1
ATOM 1806 N N . GLY A 1 234 ? -28.207 -2.918 7.183 1.00 7.78 229 GLY A N 1
ATOM 1807 C CA . GLY A 1 234 ? -28.761 -2.847 8.518 1.00 8.95 229 GLY A CA 1
ATOM 1808 C C . GLY A 1 234 ? -28.523 -1.478 9.126 1.00 8.69 229 GLY A C 1
ATOM 1809 O O . GLY A 1 234 ? -28.009 -0.569 8.488 1.00 9.23 229 GLY A O 1
ATOM 1810 N N . CYS A 1 235 ? -28.906 -1.338 10.389 1.00 8.77 230 CYS A N 1
ATOM 1811 C CA . CYS A 1 235 ? -28.765 -0.064 11.073 1.00 8.96 230 CYS A CA 1
ATOM 1812 C C . CYS A 1 235 ? -28.385 -0.307 12.503 1.00 9.05 230 CYS A C 1
ATOM 1813 O O . CYS A 1 235 ? -28.998 -1.131 13.179 1.00 9.60 230 CYS A O 1
ATOM 1816 N N . ASN A 1 236 ? -27.316 0.338 12.939 1.00 6.96 231 ASN A N 1
ATOM 1817 C CA . ASN A 1 236 ? -26.785 0.124 14.282 1.00 6.98 231 ASN A CA 1
ATOM 1818 C C . ASN A 1 236 ? -25.874 1.264 14.651 1.00 6.47 231 ASN A C 1
ATOM 1819 O O . ASN A 1 236 ? -25.483 2.082 13.792 1.00 7.59 231 ASN A O 1
ATOM 1824 N N . ALA A 1 237 ? -25.533 1.340 15.931 1.00 6.44 232 ALA A N 1
ATOM 1825 C CA . ALA A 1 237 ? -24.603 2.355 16.396 1.00 6.63 232 ALA A CA 1
ATOM 1826 C C . ALA A 1 237 ? -23.803 1.851 17.553 1.00 6.81 232 ALA A C 1
ATOM 1827 O O . ALA A 1 237 ? -24.259 1.010 18.315 1.00 7.01 232 ALA A O 1
ATOM 1829 N N . CYS A 1 238 ? -22.611 2.397 17.676 1.00 6.23 233 CYS A N 1
ATOM 1830 C CA . CYS A 1 238 ? -21.788 2.164 18.850 1.00 7.08 233 CYS A CA 1
ATOM 1831 C C . CYS A 1 238 ? -21.368 3.493 19.396 1.00 7.60 233 CYS A C 1
ATOM 1832 O O . CYS A 1 238 ? -21.448 4.525 18.711 1.00 7.85 233 CYS A O 1
ATOM 1835 N N . TYR A 1 239 ? -20.915 3.487 20.644 1.00 7.29 234 TYR A N 1
ATOM 1836 C CA . TYR A 1 239 ? -20.461 4.756 21.216 1.00 6.63 234 TYR A CA 1
ATOM 1837 C C . TYR A 1 239 ? -19.532 4.475 22.365 1.00 7.54 234 TYR A C 1
ATOM 1838 O O . TYR A 1 239 ? -19.484 3.342 22.869 1.00 7.22 234 TYR A O 1
ATOM 1847 N N . MET A 1 240 ? -18.736 5.471 22.718 1.00 6.93 235 MET A N 1
ATOM 1848 C CA . MET A 1 240 ? -17.820 5.313 23.840 1.00 6.68 235 MET A CA 1
ATOM 1849 C C . MET A 1 240 ? -18.524 5.537 25.159 1.00 8.03 235 MET A C 1
ATOM 1850 O O . MET A 1 240 ? -18.876 6.659 25.493 1.00 8.55 235 MET A O 1
ATOM 1855 N N . GLU A 1 241 ? -18.716 4.453 25.892 1.00 7.93 236 GLU A N 1
ATOM 1856 C CA . GLU A 1 241 ? -19.370 4.516 27.179 1.00 7.78 236 GLU A CA 1
ATOM 1857 C C . GLU A 1 241 ? -18.340 4.596 28.306 1.00 7.64 236 GLU A C 1
ATOM 1858 O O . GLU A 1 241 ? -17.223 4.101 28.186 1.00 8.43 236 GLU A O 1
ATOM 1864 N N . GLU A 1 242 ? -18.738 5.199 29.421 1.00 7.64 237 GLU A N 1
ATOM 1865 C CA . GLU A 1 242 ? -17.893 5.204 30.595 1.00 7.56 237 GLU A CA 1
ATOM 1866 C C . GLU A 1 242 ? -17.790 3.787 31.152 1.00 7.01 237 GLU A C 1
ATOM 1867 O O . GLU A 1 242 ? -18.797 3.096 31.315 1.00 8.07 237 GLU A O 1
ATOM 1873 N N . MET A 1 243 ? -16.582 3.335 31.443 1.00 7.03 238 MET A N 1
ATOM 1874 C CA . MET A 1 243 ? -16.440 1.995 31.970 1.00 7.51 238 MET A CA 1
ATOM 1875 C C . MET A 1 243 ? -17.304 1.765 33.209 1.00 7.41 238 MET A C 1
ATOM 1876 O O . MET A 1 243 ? -17.790 0.677 33.422 1.00 6.98 238 MET A O 1
ATOM 1881 N N . GLN A 1 244 ? -17.495 2.793 34.021 1.00 6.71 239 GLN A N 1
ATOM 1882 C CA . GLN A 1 244 ? -18.321 2.630 35.211 1.00 6.14 239 GLN A CA 1
ATOM 1883 C C . GLN A 1 244 ? -19.766 2.253 34.920 1.00 6.77 239 GLN A C 1
ATOM 1884 O O . GLN A 1 244 ? -20.461 1.730 35.788 1.00 7.44 239 GLN A O 1
ATOM 1890 N N . ASN A 1 245 ? -20.214 2.542 33.703 1.00 7.30 240 ASN A N 1
ATOM 1891 C CA . ASN A 1 245 ? -21.574 2.238 33.287 1.00 7.64 240 ASN A CA 1
ATOM 1892 C C . ASN A 1 245 ? -21.671 0.896 32.585 1.00 7.77 240 ASN A C 1
ATOM 1893 O O . ASN A 1 245 ? -22.770 0.371 32.385 1.00 8.30 240 ASN A O 1
ATOM 1898 N N . VAL A 1 246 ? -20.521 0.337 32.215 1.00 7.57 241 VAL A N 1
ATOM 1899 C CA . VAL A 1 246 ? -20.508 -0.958 31.531 1.00 8.21 241 VAL A CA 1
ATOM 1900 C C . VAL A 1 246 ? -20.425 -2.032 32.608 1.00 8.35 241 VAL A C 1
ATOM 1901 O O . VAL A 1 246 ? -19.338 -2.513 32.968 1.00 8.50 241 VAL A O 1
ATOM 1905 N N . GLU A 1 247 ? -21.583 -2.404 33.143 1.00 8.75 242 GLU A N 1
ATOM 1906 C CA . GLU A 1 247 ? -21.589 -3.319 34.274 1.00 9.27 242 GLU A CA 1
ATOM 1907 C C . GLU A 1 247 ? -21.130 -4.713 33.880 1.00 9.63 242 GLU A C 1
ATOM 1908 O O . GLU A 1 247 ? -20.726 -5.484 34.733 1.00 10.81 242 GLU A O 1
ATOM 1914 N N . LEU A 1 248 ? -21.151 -5.002 32.577 1.00 10.05 243 LEU A N 1
ATOM 1915 C CA A LEU A 1 248 ? -20.788 -6.338 32.096 0.50 10.32 243 LEU A CA 1
ATOM 1916 C CA B LEU A 1 248 ? -20.786 -6.342 32.108 0.50 9.76 243 LEU A CA 1
ATOM 1917 C C . LEU A 1 248 ? -19.279 -6.585 32.018 1.00 10.39 243 LEU A C 1
ATOM 1918 O O . LEU A 1 248 ? -18.852 -7.712 31.751 1.00 11.09 243 LEU A O 1
ATOM 1927 N N . VAL A 1 249 ? -18.475 -5.544 32.245 1.00 10.60 244 VAL A N 1
ATOM 1928 C CA . VAL A 1 249 ? -17.018 -5.676 32.212 1.00 10.64 244 VAL A CA 1
ATOM 1929 C C . VAL A 1 249 ? -16.446 -5.128 33.514 1.00 11.32 244 VAL A C 1
ATOM 1930 O O . VAL A 1 249 ? -16.956 -4.154 34.051 1.00 10.97 244 VAL A O 1
ATOM 1934 N N . GLU A 1 250 ? -15.395 -5.765 34.016 1.00 12.04 245 GLU A N 1
ATOM 1935 C CA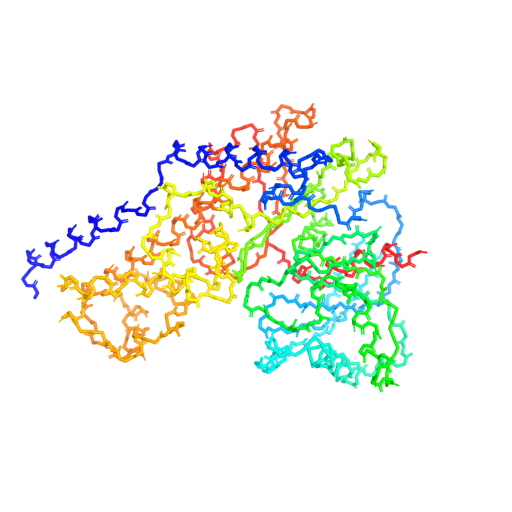 . GLU A 1 250 ? -14.740 -5.325 35.237 1.00 13.33 245 GLU A CA 1
ATOM 1936 C C . GLU A 1 250 ? -13.972 -4.035 34.992 1.00 13.17 245 GLU A C 1
ATOM 1937 O O . GLU A 1 250 ? -13.303 -3.888 33.970 1.00 13.66 245 GLU A O 1
ATOM 1943 N N . GLY A 1 251 ? -14.068 -3.113 35.946 1.00 13.50 246 GLY A N 1
ATOM 1944 C CA . GLY A 1 251 ? -13.282 -1.884 35.926 1.00 13.44 246 GLY A CA 1
ATOM 1945 C C . GLY A 1 251 ? -14.138 -0.660 35.705 1.00 14.00 246 GLY A C 1
ATOM 1946 O O . GLY A 1 251 ? -15.113 -0.721 34.952 1.00 12.73 246 GLY A O 1
ATOM 1947 N N . ASP A 1 252 ? -13.754 0.447 36.342 1.00 14.24 247 ASP A N 1
ATOM 1948 C CA . ASP A 1 252 ? -14.498 1.707 36.274 1.00 15.16 247 ASP A CA 1
ATOM 1949 C C . ASP A 1 252 ? -13.745 2.846 35.592 1.00 14.75 247 ASP A C 1
ATOM 1950 O O . ASP A 1 252 ? -14.262 3.964 35.508 1.00 14.98 247 ASP A O 1
ATOM 1955 N N . GLU A 1 253 ? -12.527 2.596 35.133 1.00 14.14 248 GLU A N 1
ATOM 1956 C CA . GLU A 1 253 ? -11.702 3.672 34.602 1.00 14.75 248 GLU A CA 1
ATOM 1957 C C . GLU A 1 253 ? -11.739 3.703 33.078 1.00 13.54 248 GLU A C 1
ATOM 1958 O O . GLU A 1 253 ? -11.677 2.666 32.431 1.00 13.88 248 GLU A O 1
ATOM 1964 N N . GLY A 1 254 ? -11.852 4.904 32.526 1.00 12.43 249 GLY A N 1
ATOM 1965 C CA . GLY A 1 254 ? -11.808 5.102 31.083 1.00 11.64 249 GLY A CA 1
ATOM 1966 C C . GLY A 1 254 ? -13.116 4.767 30.415 1.00 10.53 249 GLY A C 1
ATOM 1967 O O . GLY A 1 254 ? -14.178 4.773 31.045 1.00 10.28 249 GLY A O 1
ATOM 1968 N N . ARG A 1 255 ? -13.022 4.502 29.119 1.00 10.00 250 ARG A N 1
ATOM 1969 C CA . ARG A 1 255 ? -14.187 4.285 28.293 1.00 8.94 250 ARG A CA 1
ATOM 1970 C C . ARG A 1 255 ? -14.004 3.020 27.487 1.00 8.58 250 ARG A C 1
ATOM 1971 O O . ARG A 1 255 ? -12.881 2.588 27.231 1.00 8.98 250 ARG A O 1
ATOM 1979 N N . MET A 1 256 ? -15.129 2.442 27.104 1.00 8.31 251 MET A N 1
ATOM 1980 C CA . MET A 1 256 ? -15.138 1.297 26.209 1.00 8.23 251 MET A CA 1
ATOM 1981 C C . MET A 1 256 ? -16.241 1.512 25.221 1.00 7.67 251 MET A C 1
ATOM 1982 O O . MET A 1 256 ? -17.293 2.034 25.551 1.00 8.06 251 MET A O 1
ATOM 1987 N N . CYS A 1 257 ? -15.981 1.111 23.994 1.00 8.23 252 CYS A N 1
ATOM 1988 C CA . CYS A 1 257 ? -16.991 1.217 23.000 1.00 7.80 252 CYS A CA 1
ATOM 1989 C C . CYS A 1 257 ? -18.053 0.160 23.290 1.00 7.11 252 CYS A C 1
ATOM 1990 O O . CYS A 1 257 ? -17.739 -1.012 23.583 1.00 7.81 252 CYS A O 1
ATOM 1993 N N . VAL A 1 258 ? -19.305 0.571 23.195 1.00 6.40 253 VAL A N 1
ATOM 1994 C CA . VAL A 1 258 ? -20.437 -0.311 23.358 1.00 6.85 253 VAL A CA 1
ATOM 1995 C C . VAL A 1 258 ? -21.182 -0.388 22.031 1.00 6.57 253 VAL A C 1
ATOM 1996 O O . VAL A 1 258 ? -21.486 0.621 21.416 1.00 7.26 253 VAL A O 1
ATOM 2000 N N . ASN A 1 259 ? -21.432 -1.612 21.607 1.00 5.71 254 ASN A N 1
ATOM 2001 C CA . ASN A 1 259 ? -22.208 -1.875 20.402 1.00 5.98 254 ASN A CA 1
ATOM 2002 C C . ASN A 1 259 ? -23.671 -1.979 20.799 1.00 5.87 254 ASN A C 1
ATOM 2003 O O . ASN A 1 259 ? -24.077 -2.940 21.445 1.00 7.39 254 ASN A O 1
ATOM 2008 N N . THR A 1 260 ? -24.455 -0.955 20.483 1.00 5.92 255 THR A N 1
ATOM 2009 C CA . THR A 1 260 ? -25.811 -0.937 21.025 1.00 6.52 255 THR A CA 1
ATOM 2010 C C . THR A 1 260 ? -26.644 -2.105 20.535 1.00 6.93 255 THR A C 1
ATOM 2011 O O . THR A 1 260 ? -27.469 -2.629 21.284 1.00 7.54 255 THR A O 1
ATOM 2015 N N . GLU A 1 261 ? -26.406 -2.526 19.287 1.00 6.28 256 GLU A N 1
ATOM 2016 C CA . GLU A 1 261 ? -27.325 -3.410 18.606 1.00 6.25 256 GLU A CA 1
ATOM 2017 C C . GLU A 1 261 ? -28.737 -2.862 18.676 1.00 6.87 256 GLU A C 1
ATOM 2018 O O . GLU A 1 261 ? -29.721 -3.558 18.942 1.00 7.66 256 GLU A O 1
ATOM 2024 N N . TRP A 1 262 ? -28.858 -1.576 18.369 1.00 6.57 257 TRP A N 1
ATOM 2025 C CA . TRP A 1 262 ? -30.170 -0.970 18.486 1.00 7.28 257 TRP A CA 1
ATOM 2026 C C . TRP A 1 262 ? -31.198 -1.436 17.475 1.00 6.82 257 TRP A C 1
ATOM 2027 O O . TRP A 1 262 ? -32.387 -1.148 17.622 1.00 8.16 257 TRP A O 1
ATOM 2038 N N . GLY A 1 263 ? -30.735 -2.185 16.488 1.00 7.57 258 GLY A N 1
ATOM 2039 C CA . GLY A 1 263 ? -31.648 -2.733 15.485 1.00 7.19 258 GLY A CA 1
ATOM 2040 C C . GLY A 1 263 ? -32.745 -3.575 16.107 1.00 7.02 258 GLY A C 1
ATOM 2041 O O . GLY A 1 263 ? -33.851 -3.664 15.554 1.00 8.20 258 GLY A O 1
ATOM 2042 N N . ALA A 1 264 ? -32.443 -4.156 17.278 1.00 7.11 259 ALA A N 1
ATOM 2043 C CA . ALA A 1 264 ? -33.374 -5.068 17.945 1.00 7.92 259 ALA A CA 1
ATOM 2044 C C . ALA A 1 264 ? -34.331 -4.309 18.852 1.00 7.38 259 ALA A C 1
ATOM 2045 O O . ALA A 1 264 ? -35.208 -4.927 19.491 1.00 9.04 259 ALA A O 1
ATOM 2047 N N . PHE A 1 265 ? -34.162 -2.999 18.975 1.00 7.72 260 PHE A N 1
ATOM 2048 C CA . PHE A 1 265 ? -35.167 -2.211 19.636 1.00 7.51 260 PHE A CA 1
ATOM 2049 C C . PHE A 1 265 ? -36.535 -2.488 19.012 1.00 7.71 260 PHE A C 1
ATOM 2050 O O . PHE A 1 265 ? -36.652 -2.619 17.800 1.00 7.91 260 PHE A O 1
ATOM 2058 N N . GLY A 1 266 ? -37.559 -2.583 19.852 1.00 8.14 261 GLY A N 1
ATOM 2059 C CA . GLY A 1 266 ? -38.878 -2.945 19.380 1.00 8.84 261 GLY A CA 1
ATOM 2060 C C . GLY A 1 266 ? -39.151 -4.429 19.467 1.00 9.15 261 GLY A C 1
ATOM 2061 O O . GLY A 1 266 ? -40.292 -4.841 19.384 1.00 9.66 261 GLY A O 1
ATOM 2062 N N . ASP A 1 267 ? -38.109 -5.238 19.629 1.00 9.38 262 ASP A N 1
ATOM 2063 C CA . ASP A 1 267 ? -38.314 -6.682 19.621 1.00 9.98 262 ASP A CA 1
ATOM 2064 C C . ASP A 1 267 ? -39.119 -7.171 20.819 1.00 9.90 262 ASP A C 1
ATOM 2065 O O . ASP A 1 267 ? -39.682 -8.278 20.787 1.00 11.61 262 ASP A O 1
ATOM 2070 N N . SER A 1 268 ? -39.211 -6.336 21.845 1.00 10.28 263 SER A N 1
ATOM 2071 C CA . SER A 1 268 ? -40.043 -6.641 23.013 1.00 11.91 263 SER A CA 1
ATOM 2072 C C . SER A 1 268 ? -41.300 -5.773 23.060 1.00 10.74 263 SER A C 1
ATOM 2073 O O . SER A 1 268 ? -41.931 -5.641 24.108 1.00 11.51 263 SER A O 1
ATOM 2076 N N . GLY A 1 269 ? -41.662 -5.170 21.936 1.00 10.08 264 GLY A N 1
ATOM 2077 C CA . GLY A 1 269 ? -42.930 -4.427 21.820 1.00 9.69 264 GLY A CA 1
ATOM 2078 C C . GLY A 1 269 ? -42.803 -2.913 21.894 1.00 10.31 264 GLY A C 1
ATOM 2079 O O . GLY A 1 269 ? -43.801 -2.200 21.810 1.00 10.71 264 GLY A O 1
ATOM 2080 N N . GLU A 1 270 ? -41.573 -2.412 21.999 1.00 10.77 265 GLU A N 1
ATOM 2081 C CA . GLU A 1 270 ? -41.348 -0.976 22.230 1.00 11.49 265 GLU A CA 1
ATOM 2082 C C . GLU A 1 270 ? -41.767 -0.057 21.079 1.00 11.82 265 GLU A C 1
ATOM 2083 O O . GLU A 1 270 ? -41.863 1.163 21.265 1.00 12.45 265 GLU A O 1
ATOM 2089 N N . LEU A 1 271 ? -41.996 -0.637 19.897 1.00 11.56 266 LEU A N 1
ATOM 2090 C CA . LEU A 1 271 ? -42.399 0.120 18.708 1.00 11.17 266 LEU A CA 1
ATOM 2091 C C . LEU A 1 271 ? -43.813 -0.197 18.268 1.00 11.17 266 LEU A C 1
ATOM 2092 O O . LEU A 1 271 ? -44.269 0.283 17.235 1.00 11.70 266 LEU A O 1
ATOM 2097 N N . ASP A 1 272 ? -44.525 -0.996 19.050 1.00 11.05 267 ASP A N 1
ATOM 2098 C CA . ASP A 1 272 ? -45.764 -1.576 18.530 1.00 11.71 267 ASP A CA 1
ATOM 2099 C C . ASP A 1 272 ? -46.749 -0.553 17.990 1.00 12.02 267 ASP A C 1
ATOM 2100 O O . ASP A 1 272 ? -47.361 -0.773 16.923 1.00 12.93 267 ASP A O 1
ATOM 2105 N N . GLU A 1 273 ? -46.908 0.554 18.705 1.00 11.66 268 GLU A N 1
ATOM 2106 C CA . GLU A 1 273 ? -47.872 1.574 18.287 1.00 13.49 268 GLU A CA 1
ATOM 2107 C C . GLU A 1 273 ? -47.497 2.268 16.976 1.00 13.15 268 GLU A C 1
ATOM 2108 O O . GLU A 1 273 ? -48.327 2.963 16.382 1.00 14.11 268 GLU A O 1
ATOM 2114 N N . PHE A 1 274 ? -46.261 2.069 16.525 1.00 12.31 269 PHE A N 1
ATOM 2115 C CA . PHE A 1 274 ? -45.777 2.730 15.323 1.00 13.39 269 PHE A CA 1
ATOM 2116 C C . PHE A 1 274 ? -45.699 1.810 14.113 1.00 13.89 269 PHE A C 1
ATOM 2117 O O . PHE A 1 274 ? -45.602 2.275 12.969 1.00 15.21 269 PHE A O 1
ATOM 2125 N N . LEU A 1 275 ? -45.746 0.504 14.351 1.00 13.50 270 LEU A N 1
ATOM 2126 C CA . LEU A 1 275 ? -45.611 -0.461 13.267 1.00 13.05 270 LEU A CA 1
ATOM 2127 C C . LEU A 1 275 ? -46.854 -0.464 12.422 1.00 12.89 270 LEU A C 1
ATOM 2128 O O . LEU A 1 275 ? -47.973 -0.474 12.947 1.00 13.43 270 LEU A O 1
ATOM 2133 N N . LEU A 1 276 ? -46.646 -0.446 11.106 1.00 12.29 271 LEU A N 1
ATOM 2134 C CA . LEU A 1 276 ? -47.728 -0.421 10.148 1.00 11.96 271 LEU A CA 1
ATOM 2135 C C . LEU A 1 276 ? -47.887 -1.790 9.513 1.00 11.91 271 LEU A C 1
ATOM 2136 O O . LEU A 1 276 ? -47.039 -2.674 9.690 1.00 11.76 271 LEU A O 1
ATOM 2141 N N . GLU A 1 277 ? -48.967 -1.970 8.760 1.00 11.91 272 GLU A N 1
ATOM 2142 C CA . GLU A 1 277 ? -49.170 -3.222 8.040 1.00 13.62 272 GLU A CA 1
ATOM 2143 C C . GLU A 1 277 ? -47.956 -3.608 7.215 1.00 12.00 272 GLU A C 1
ATOM 2144 O O . GLU A 1 277 ? -47.569 -4.783 7.171 1.00 12.59 272 GLU A O 1
ATOM 2150 N N . TYR A 1 278 ? -47.322 -2.617 6.603 1.00 11.44 273 TYR A N 1
ATOM 2151 C CA . TYR A 1 278 ? -46.167 -2.881 5.748 1.00 10.27 273 TYR A CA 1
ATOM 2152 C C . TYR A 1 278 ? -45.023 -3.455 6.543 1.00 9.77 273 TYR A C 1
ATOM 2153 O O . TYR A 1 278 ? -44.324 -4.340 6.068 1.00 8.46 273 TYR A O 1
ATOM 2162 N N . ASP A 1 279 ? -44.836 -2.939 7.755 1.00 9.70 274 ASP A N 1
ATOM 2163 C CA . ASP A 1 279 ? -43.780 -3.390 8.632 1.00 10.37 274 ASP A CA 1
ATOM 2164 C C . ASP A 1 279 ? -44.035 -4.817 9.038 1.00 10.19 274 ASP A C 1
ATOM 2165 O O . ASP A 1 279 ? -43.105 -5.635 9.087 1.00 11.43 274 ASP A O 1
ATOM 2170 N N . ARG A 1 280 ? -45.293 -5.120 9.320 1.00 10.58 275 ARG A N 1
ATOM 2171 C CA . ARG A 1 280 ? -45.646 -6.502 9.678 1.00 10.95 275 ARG A CA 1
ATOM 2172 C C . ARG A 1 280 ? -45.325 -7.447 8.530 1.00 10.81 275 ARG A C 1
ATOM 2173 O O . ARG A 1 280 ? -44.764 -8.521 8.739 1.00 10.07 275 ARG A O 1
ATOM 2181 N N . LEU A 1 281 ? -45.658 -7.022 7.309 1.00 9.79 276 LEU A N 1
ATOM 2182 C CA . LEU A 1 281 ? -45.430 -7.849 6.140 1.00 10.27 276 LEU A CA 1
ATOM 2183 C C . LEU A 1 281 ? -43.944 -8.063 5.901 1.00 10.14 276 LEU A C 1
ATOM 2184 O O . LEU A 1 281 ? -43.498 -9.185 5.692 1.00 9.79 276 LEU A O 1
ATOM 2189 N N . VAL A 1 282 ? -43.158 -7.001 5.963 1.00 9.85 277 VAL A N 1
ATOM 2190 C CA . VAL A 1 282 ? -41.706 -7.118 5.816 1.00 11.42 277 VAL A CA 1
ATOM 2191 C C . VAL A 1 282 ? -41.161 -8.085 6.845 1.00 11.29 277 VAL A C 1
ATOM 2192 O O . VAL A 1 282 ? -40.365 -8.987 6.530 1.00 12.09 277 VAL A O 1
ATOM 2196 N N . ASP A 1 283 ? -41.635 -7.931 8.079 1.00 10.45 278 ASP A N 1
ATOM 2197 C CA . ASP A 1 283 ? -41.101 -8.740 9.157 1.00 10.21 278 ASP A CA 1
ATOM 2198 C C . ASP A 1 283 ? -41.447 -10.201 8.919 1.00 10.41 278 ASP A C 1
ATOM 2199 O O . ASP A 1 283 ? -40.597 -11.098 8.980 1.00 10.01 278 ASP A O 1
ATOM 2204 N N . GLU A 1 284 ? -42.702 -10.433 8.588 1.00 10.44 279 GLU A N 1
ATOM 2205 C CA . GLU A 1 284 ? -43.155 -11.803 8.470 1.00 12.13 279 GLU A CA 1
ATOM 2206 C C . GLU A 1 284 ? -42.501 -12.527 7.291 1.00 11.77 279 GLU A C 1
ATOM 2207 O O . GLU A 1 284 ? -42.323 -13.754 7.341 1.00 13.29 279 GLU A O 1
ATOM 2213 N N . SER A 1 285 ? -42.108 -11.782 6.261 1.00 12.98 280 SER A N 1
ATOM 2214 C CA . SER A 1 285 ? -41.439 -12.397 5.118 1.00 13.32 280 SER A CA 1
ATOM 2215 C C . SER A 1 285 ? -39.915 -12.461 5.257 1.00 12.82 280 SER A C 1
ATOM 2216 O O . SER A 1 285 ? -39.228 -12.964 4.372 1.00 13.85 280 SER A O 1
ATOM 2219 N N . SER A 1 286 ? -39.382 -11.928 6.357 1.00 11.40 281 SER A N 1
ATOM 2220 C CA . SER A 1 286 ? -37.949 -11.849 6.536 1.00 10.88 281 SER A CA 1
ATOM 2221 C C . SER A 1 286 ? -37.384 -13.159 7.061 1.00 10.67 281 SER A C 1
ATOM 2222 O O . SER A 1 286 ? -38.135 -14.063 7.462 1.00 10.95 281 SER A O 1
ATOM 2225 N N . ALA A 1 287 ? -36.052 -13.232 7.066 1.00 11.06 282 ALA A N 1
ATOM 2226 C CA . ALA A 1 287 ? -35.335 -14.404 7.567 1.00 10.42 282 ALA A CA 1
ATOM 2227 C C . ALA A 1 287 ? -35.381 -14.487 9.091 1.00 10.30 282 ALA A C 1
ATOM 2228 O O . ALA A 1 287 ? -35.115 -15.538 9.669 1.00 12.09 282 ALA A O 1
ATOM 2230 N N . ASN A 1 288 ? -35.698 -13.369 9.740 1.00 9.43 283 ASN A N 1
ATOM 2231 C CA . ASN A 1 288 ? -35.660 -13.280 11.192 1.00 9.74 283 ASN A CA 1
ATOM 2232 C C . ASN A 1 288 ? -36.936 -12.630 11.689 1.00 9.63 283 ASN A C 1
ATOM 2233 O O . ASN A 1 288 ? -36.886 -11.560 12.307 1.00 9.60 283 ASN A O 1
ATOM 2238 N N . PRO A 1 289 ? -38.096 -13.284 11.447 1.00 9.62 284 PRO A N 1
ATOM 2239 C CA . PRO A 1 289 ? -39.351 -12.689 11.885 1.00 9.77 284 PRO A CA 1
ATOM 2240 C C . PRO A 1 289 ? -39.353 -12.434 13.380 1.00 9.37 284 PRO A C 1
ATOM 2241 O O . PRO A 1 289 ? -38.900 -13.274 14.189 1.00 10.94 284 PRO A O 1
ATOM 2245 N N . GLY A 1 290 ? -39.818 -11.237 13.728 1.00 8.93 285 GLY A N 1
ATOM 2246 C CA . GLY A 1 290 ? -39.961 -10.832 15.109 1.00 9.39 285 GLY A CA 1
ATOM 2247 C C . GLY A 1 290 ? -38.693 -10.200 15.627 1.00 9.61 285 GLY A C 1
ATOM 2248 O O . GLY A 1 290 ? -38.669 -9.759 16.765 1.00 10.79 285 GLY A O 1
ATOM 2249 N N . GLN A 1 291 ? -37.636 -10.200 14.815 1.00 8.20 286 GLN A N 1
ATOM 2250 C CA . GLN A 1 291 ? -36.356 -9.651 15.283 1.00 8.98 286 GLN A CA 1
ATOM 2251 C C . GLN A 1 291 ? -35.925 -8.447 14.469 1.00 8.18 286 GLN A C 1
ATOM 2252 O O . GLN A 1 291 ? -36.329 -8.288 13.316 1.00 7.67 286 GLN A O 1
ATOM 2258 N N . GLN A 1 292 ? -35.089 -7.609 15.072 1.00 7.86 287 GLN A N 1
ATOM 2259 C CA . GLN A 1 292 ? -34.529 -6.466 14.375 1.00 7.30 287 GLN A CA 1
ATOM 2260 C C . GLN A 1 292 ? -35.608 -5.515 13.893 1.00 6.81 287 GLN A C 1
ATOM 2261 O O . GLN A 1 292 ? -35.502 -4.943 12.802 1.00 7.27 287 GLN A O 1
ATOM 2267 N N . LEU A 1 293 ? -36.635 -5.314 14.704 1.00 6.63 288 LEU A N 1
ATOM 2268 C CA . LEU A 1 293 ? -37.789 -4.535 14.240 1.00 7.31 288 LEU A CA 1
ATOM 2269 C C . LEU A 1 293 ? -37.459 -3.069 13.993 1.00 7.83 288 LEU A C 1
ATOM 2270 O O . LEU A 1 293 ? -37.927 -2.488 13.027 1.00 8.33 288 LEU A O 1
ATOM 2275 N N . TYR A 1 294 ? -36.591 -2.477 14.803 1.00 7.75 289 TYR A N 1
ATOM 2276 C CA . TYR A 1 294 ? -36.237 -1.081 14.584 1.00 7.27 289 TYR A CA 1
ATOM 2277 C C . TYR A 1 294 ? -35.428 -0.988 13.300 1.00 8.24 289 TYR A C 1
ATOM 2278 O O . TYR A 1 294 ? -35.663 -0.111 12.475 1.00 8.56 289 TYR A O 1
ATOM 2287 N N . GLU A 1 295 ? -34.485 -1.912 13.126 1.00 8.19 290 GLU A N 1
ATOM 2288 C CA . GLU A 1 295 ? -33.698 -1.922 11.923 1.00 7.91 290 GLU A CA 1
ATOM 2289 C C . GLU A 1 295 ? -34.594 -2.096 10.705 1.00 7.66 290 GLU A C 1
ATOM 2290 O O . GLU A 1 295 ? -34.328 -1.538 9.638 1.00 9.39 290 GLU A O 1
ATOM 2296 N N . LYS A 1 296 ? -35.662 -2.874 10.844 1.00 7.65 291 LYS A N 1
ATOM 2297 C CA . LYS A 1 296 ? -36.512 -3.075 9.668 1.00 7.33 291 LYS A CA 1
ATOM 2298 C C . LYS A 1 296 ? -37.305 -1.844 9.261 1.00 8.62 291 LYS A C 1
ATOM 2299 O O . LYS A 1 296 ? -37.873 -1.815 8.167 1.00 10.08 291 LYS A O 1
ATOM 2305 N N . LEU A 1 297 ? -37.308 -0.818 10.105 1.00 8.63 292 LEU A N 1
ATOM 2306 C CA . LEU A 1 297 ? -37.909 0.476 9.733 1.00 8.25 292 LEU A CA 1
ATOM 2307 C C . LEU A 1 297 ? -36.958 1.378 8.961 1.00 9.11 292 LEU A C 1
ATOM 2308 O O . LEU A 1 297 ? -37.367 2.401 8.421 1.00 10.35 292 LEU A O 1
ATOM 2313 N N . ILE A 1 298 ? -35.674 1.019 8.948 1.00 7.60 293 ILE A N 1
ATOM 2314 C CA . ILE A 1 298 ? -34.620 1.918 8.512 1.00 8.11 293 ILE A CA 1
ATOM 2315 C C . ILE A 1 298 ? -33.692 1.301 7.481 1.00 8.79 293 ILE A C 1
ATOM 2316 O O . ILE A 1 298 ? -33.311 1.969 6.504 1.00 9.75 293 ILE A O 1
ATOM 2321 N N . GLY A 1 299 ? -33.287 0.051 7.718 1.00 9.41 294 GLY A N 1
ATOM 2322 C CA . GLY A 1 299 ? -32.186 -0.516 6.927 1.00 9.00 294 GLY A CA 1
ATOM 2323 C C . GLY A 1 299 ? -32.506 -0.669 5.456 1.00 8.75 294 GLY A C 1
ATOM 2324 O O . GLY A 1 299 ? -33.655 -0.913 5.076 1.00 9.64 294 GLY A O 1
ATOM 2325 N N . GLY A 1 300 ? -31.460 -0.602 4.643 1.00 9.05 295 GLY A N 1
ATOM 2326 C CA . GLY A 1 300 ? -31.595 -0.775 3.200 1.00 9.51 295 GLY A CA 1
ATOM 2327 C C . GLY A 1 300 ? -32.011 -2.179 2.821 1.00 9.50 295 GLY A C 1
ATOM 2328 O O . GLY A 1 300 ? -32.525 -2.385 1.734 1.00 11.14 295 GLY A O 1
ATOM 2329 N N . LYS A 1 301 ? -31.824 -3.168 3.692 1.00 9.64 296 LYS A N 1
ATOM 2330 C CA . LYS A 1 301 ? -32.338 -4.487 3.358 1.00 10.21 296 LYS A CA 1
ATOM 2331 C C . LYS A 1 301 ? -33.849 -4.457 3.195 1.00 9.58 296 LYS A C 1
ATOM 2332 O O . LYS A 1 301 ? -34.415 -5.266 2.444 1.00 10.56 296 LYS A O 1
ATOM 2338 N N . TYR A 1 302 ? -34.493 -3.511 3.885 1.00 8.92 297 TYR A N 1
ATOM 2339 C CA . TYR A 1 302 ? -35.933 -3.537 4.063 1.00 8.80 297 TYR A CA 1
ATOM 2340 C C . TYR A 1 302 ? -36.619 -2.350 3.426 1.00 8.85 297 TYR A C 1
ATOM 2341 O O . TYR A 1 302 ? -37.801 -2.411 3.146 1.00 9.89 297 TYR A O 1
ATOM 2350 N N . MET A 1 303 ? -35.899 -1.256 3.210 1.00 8.83 298 MET A N 1
ATOM 2351 C CA . MET A 1 303 ? -36.565 -0.039 2.789 1.00 9.16 298 MET A CA 1
ATOM 2352 C C . MET A 1 303 ? -37.292 -0.175 1.446 1.00 9.02 298 MET A C 1
ATOM 2353 O O . MET A 1 303 ? -38.428 0.240 1.305 1.00 8.73 298 MET A O 1
ATOM 2358 N N . GLY A 1 304 ? -36.621 -0.743 0.462 1.00 8.70 299 GLY A N 1
ATOM 2359 C CA . GLY A 1 304 ? -37.233 -0.898 -0.858 1.00 8.80 299 GLY A CA 1
ATOM 2360 C C . GLY A 1 304 ? -38.449 -1.791 -0.762 1.00 9.04 299 GLY A C 1
ATOM 2361 O O . GLY A 1 304 ? -39.456 -1.566 -1.438 1.00 9.17 299 GLY A O 1
ATOM 2362 N N . GLU A 1 305 ? -38.357 -2.823 0.066 1.00 8.14 300 GLU A N 1
ATOM 2363 C CA . GLU A 1 305 ? -39.476 -3.739 0.207 1.00 8.95 300 GLU A CA 1
ATOM 2364 C C . GLU A 1 305 ? -40.675 -3.032 0.848 1.00 8.68 300 GLU A C 1
ATOM 2365 O O . GLU A 1 305 ? -41.813 -3.262 0.432 1.00 8.91 300 GLU A O 1
ATOM 2371 N N . LEU A 1 306 ? -40.429 -2.158 1.830 1.00 8.31 301 LEU A N 1
ATOM 2372 C CA . LEU A 1 306 ? -41.488 -1.352 2.390 1.00 7.94 301 LEU A CA 1
ATOM 2373 C C . LEU A 1 306 ? -42.168 -0.536 1.299 1.00 6.92 301 LEU A C 1
ATOM 2374 O O . LEU A 1 306 ? -43.396 -0.498 1.198 1.00 7.85 301 LEU A O 1
ATOM 2379 N N . VAL A 1 307 ? -41.376 0.116 0.448 1.00 6.63 302 VAL A N 1
ATOM 2380 C CA . VAL A 1 307 ? -41.944 0.886 -0.652 1.00 6.79 302 VAL A CA 1
ATOM 2381 C C . VAL A 1 307 ? -42.770 -0.012 -1.561 1.00 6.57 302 VAL A C 1
ATOM 2382 O O . VAL A 1 307 ? -43.883 0.321 -1.907 1.00 7.10 302 VAL A O 1
ATOM 2386 N N . ARG A 1 308 ? -42.232 -1.192 -1.876 1.00 6.57 303 ARG A N 1
ATOM 2387 C CA . ARG A 1 308 ? -42.938 -2.102 -2.777 1.00 6.22 303 ARG A CA 1
ATOM 2388 C C . ARG A 1 308 ? -44.315 -2.412 -2.191 1.00 6.88 303 ARG A C 1
ATOM 2389 O O . ARG A 1 308 ? -45.305 -2.404 -2.905 1.00 7.65 303 ARG A O 1
ATOM 2397 N N . LEU A 1 309 ? -44.379 -2.680 -0.885 1.00 6.96 304 LEU A N 1
ATOM 2398 C CA . LEU A 1 309 ? -45.651 -3.049 -0.263 1.00 7.46 304 LEU A CA 1
ATOM 2399 C C . LEU A 1 309 ? -46.592 -1.865 -0.215 1.00 7.51 304 LEU A C 1
ATOM 2400 O O . LEU A 1 309 ? -47.794 -2.027 -0.381 1.00 8.45 304 LEU A O 1
ATOM 2405 N N . VAL A 1 310 ? -46.034 -0.671 -0.044 1.00 7.65 305 VAL A N 1
ATOM 2406 C CA . VAL A 1 310 ? -46.854 0.538 -0.111 1.00 7.56 305 VAL A CA 1
ATOM 2407 C C . VAL A 1 310 ? -47.449 0.651 -1.517 1.00 7.48 305 VAL A C 1
ATOM 2408 O O . VAL A 1 310 ? -48.654 0.889 -1.670 1.00 8.38 305 VAL A O 1
ATOM 2412 N N . LEU A 1 311 ? -46.623 0.441 -2.532 1.00 7.62 306 LEU A N 1
ATOM 2413 C CA . LEU A 1 311 ? -47.128 0.542 -3.882 1.00 7.64 306 LEU A CA 1
ATOM 2414 C C . LEU A 1 311 ? -48.208 -0.487 -4.140 1.00 7.72 306 LEU A C 1
ATOM 2415 O O . LEU A 1 311 ? -49.184 -0.198 -4.824 1.00 6.96 306 LEU A O 1
ATOM 2420 N N . LEU A 1 312 ? -48.026 -1.701 -3.626 1.00 7.60 307 LEU A N 1
ATOM 2421 C CA . LEU A 1 312 ? -49.033 -2.725 -3.849 1.00 8.14 307 LEU A CA 1
ATOM 2422 C C . LEU A 1 312 ? -50.358 -2.338 -3.218 1.00 7.40 307 LEU A C 1
ATOM 2423 O O . LEU A 1 312 ? -51.415 -2.583 -3.796 1.00 7.98 307 LEU A O 1
ATOM 2428 N N . ARG A 1 313 ? -50.299 -1.688 -2.049 1.00 7.71 308 ARG A N 1
ATOM 2429 C CA . ARG A 1 313 ? -51.504 -1.180 -1.404 1.00 8.23 308 ARG A CA 1
ATOM 2430 C C . ARG A 1 313 ? -52.160 -0.146 -2.299 1.00 8.10 308 ARG A C 1
ATOM 2431 O O . ARG A 1 313 ? -53.363 -0.194 -2.527 1.00 8.38 308 ARG A O 1
ATOM 2439 N N . LEU A 1 314 ? -51.371 0.795 -2.801 1.00 7.53 309 LEU A N 1
ATOM 2440 C CA . LEU A 1 314 ? -51.917 1.837 -3.676 1.00 7.98 309 LEU A CA 1
ATOM 2441 C C . LEU A 1 314 ? -52.518 1.227 -4.944 1.00 7.94 309 LEU A C 1
ATOM 2442 O O . LEU A 1 314 ? -53.571 1.667 -5.407 1.00 8.38 309 LEU A O 1
ATOM 2447 N N . VAL A 1 315 ? -51.867 0.188 -5.482 1.00 7.89 310 VAL A N 1
ATOM 2448 C CA . VAL A 1 315 ? -52.392 -0.547 -6.646 1.00 8.29 310 VAL A CA 1
ATOM 2449 C C . VAL A 1 315 ? -53.726 -1.200 -6.283 1.00 8.27 310 VAL A C 1
ATOM 2450 O O . VAL A 1 315 ? -54.712 -1.103 -7.032 1.00 8.21 310 VAL A O 1
ATOM 2454 N N . ASP A 1 316 ? -53.760 -1.842 -5.120 1.00 9.00 311 ASP A N 1
ATOM 2455 C CA . ASP A 1 316 ? -54.997 -2.456 -4.647 1.00 10.46 311 ASP A CA 1
ATOM 2456 C C . ASP A 1 316 ? -56.143 -1.461 -4.483 1.00 10.97 311 ASP A C 1
ATOM 2457 O O . ASP A 1 316 ? -57.312 -1.838 -4.662 1.00 11.40 311 ASP A O 1
ATOM 2462 N N . GLU A 1 317 ? -55.824 -0.205 -4.162 1.00 11.51 312 GLU A N 1
ATOM 2463 C CA . GLU A 1 317 ? -56.857 0.815 -3.956 1.00 12.05 312 GLU A CA 1
ATOM 2464 C C . GLU A 1 317 ? -57.200 1.516 -5.261 1.00 11.66 312 GLU A C 1
ATOM 2465 O O . GLU A 1 317 ? -57.924 2.516 -5.250 1.00 11.87 312 GLU A O 1
ATOM 2471 N N . ASN A 1 318 ? -56.671 1.000 -6.371 1.00 11.29 313 ASN A N 1
ATOM 2472 C CA . ASN A 1 318 ? -56.855 1.610 -7.700 1.00 11.58 313 ASN A CA 1
ATOM 2473 C C . ASN A 1 318 ? -56.345 3.038 -7.779 1.00 11.21 313 ASN A C 1
ATOM 2474 O O . ASN A 1 318 ? -56.901 3.867 -8.492 1.00 11.56 313 ASN A O 1
ATOM 2479 N N . LEU A 1 319 ? -55.270 3.312 -7.042 1.00 10.10 314 LEU A N 1
ATOM 2480 C CA . LEU A 1 319 ? -54.687 4.653 -7.029 1.00 9.86 314 LEU A CA 1
ATOM 2481 C C . LEU A 1 319 ? -53.428 4.724 -7.877 1.00 10.17 314 LEU A C 1
ATOM 2482 O O . LEU A 1 319 ? -52.910 5.813 -8.123 1.00 11.36 314 LEU A O 1
ATOM 2487 N N . LEU A 1 320 ? -52.942 3.563 -8.309 1.00 9.36 315 LEU A N 1
ATOM 2488 C CA . LEU A 1 320 ? -51.646 3.473 -8.970 1.00 9.79 315 LEU A CA 1
ATOM 2489 C C . LEU A 1 320 ? -51.659 2.384 -10.042 1.00 10.41 315 LEU A C 1
ATOM 2490 O O . LEU A 1 320 ? -52.189 1.293 -9.812 1.00 9.37 315 LEU A O 1
ATOM 2495 N N . PHE A 1 321 ? -51.050 2.690 -11.195 1.00 10.49 316 PHE A N 1
ATOM 2496 C CA . PHE A 1 321 ? -50.836 1.725 -12.298 1.00 10.60 316 PHE A CA 1
ATOM 2497 C C . PHE A 1 321 ? -52.110 1.069 -12.799 1.00 11.13 316 PHE A C 1
ATOM 2498 O O . PHE A 1 321 ? -52.115 -0.122 -13.156 1.00 11.40 316 PHE A O 1
ATOM 2506 N N . HIS A 1 322 ? -53.192 1.839 -12.807 1.00 10.93 317 HIS A N 1
ATOM 2507 C CA . HIS A 1 322 ? -54.490 1.344 -13.243 1.00 12.44 317 HIS A CA 1
ATOM 2508 C C . HIS A 1 322 ? -54.950 0.178 -12.361 1.00 11.87 317 HIS A C 1
ATOM 2509 O O . HIS A 1 322 ? -55.735 -0.657 -12.790 1.00 11.41 317 HIS A O 1
ATOM 2516 N N . GLY A 1 323 ? -54.453 0.101 -11.130 1.00 11.45 318 GLY A N 1
ATOM 2517 C CA . GLY A 1 323 ? -54.818 -1.009 -10.274 1.00 12.06 318 GLY A CA 1
ATOM 2518 C C . GLY A 1 323 ? -54.260 -2.345 -10.737 1.00 12.03 318 GLY A C 1
ATOM 2519 O O . GLY A 1 323 ? -54.743 -3.399 -10.326 1.00 12.15 318 GLY A O 1
ATOM 2520 N N . GLU A 1 324 ? -53.230 -2.311 -11.583 1.00 12.22 319 GLU A N 1
ATOM 2521 C CA . GLU A 1 324 ? -52.577 -3.555 -12.008 1.00 12.63 319 GLU A CA 1
ATOM 2522 C C . GLU A 1 324 ? -51.096 -3.552 -11.684 1.00 12.30 319 GLU A C 1
ATOM 2523 O O . GLU A 1 324 ? -50.368 -2.667 -12.124 1.00 13.71 319 GLU A O 1
ATOM 2529 N N . ALA A 1 325 ? -50.646 -4.542 -10.926 1.00 12.31 320 ALA A N 1
ATOM 2530 C CA . ALA A 1 325 ? -49.232 -4.658 -10.595 1.00 11.88 320 ALA A CA 1
ATOM 2531 C C . ALA A 1 325 ? -48.560 -5.692 -11.479 1.00 11.25 320 ALA A C 1
ATOM 2532 O O . ALA A 1 325 ? -49.051 -6.816 -11.640 1.00 12.44 320 ALA A O 1
ATOM 2534 N N . SER A 1 326 ? -47.418 -5.313 -12.037 1.00 10.67 321 SER A N 1
ATOM 2535 C CA . SER A 1 326 ? -46.681 -6.209 -12.902 1.00 10.65 321 SER A CA 1
ATOM 2536 C C . SER A 1 326 ? -46.140 -7.373 -12.094 1.00 10.40 321 SER A C 1
ATOM 2537 O O . SER A 1 326 ? -46.082 -7.322 -10.858 1.00 9.75 321 SER A O 1
ATOM 2540 N N . GLU A 1 327 ? -45.737 -8.411 -12.805 1.00 11.14 322 GLU A N 1
ATOM 2541 C CA . GLU A 1 327 ? -45.050 -9.534 -12.214 1.00 11.89 322 GLU A CA 1
ATOM 2542 C C . GLU A 1 327 ? -43.891 -9.065 -11.341 1.00 11.18 322 GLU A C 1
ATOM 2543 O O . GLU A 1 327 ? -43.723 -9.527 -10.218 1.00 11.82 322 GLU A O 1
ATOM 2549 N N . GLN A 1 328 ? -43.120 -8.142 -11.865 1.00 11.29 323 GLN A N 1
ATOM 2550 C CA . GLN A 1 328 ? -41.958 -7.668 -11.143 1.00 11.82 323 GLN A CA 1
ATOM 2551 C C . GLN A 1 328 ? -42.328 -6.893 -9.907 1.00 10.97 323 GLN A C 1
ATOM 2552 O O . GLN A 1 328 ? -41.755 -7.078 -8.902 1.00 11.06 323 GLN A O 1
ATOM 2558 N N . LEU A 1 329 ? -43.297 -6.036 -10.000 1.00 10.06 324 LEU A N 1
ATOM 2559 C CA . LEU A 1 329 ? -43.752 -5.310 -8.815 1.00 10.02 324 LEU A CA 1
ATOM 2560 C C . LEU A 1 329 ? -44.242 -6.273 -7.727 1.00 9.71 324 LEU A C 1
ATOM 2561 O O . LEU A 1 329 ? -44.162 -5.978 -6.531 1.00 9.20 324 LEU A O 1
ATOM 2566 N N . ARG A 1 330 ? -44.769 -7.421 -8.152 1.00 9.22 325 ARG A N 1
ATOM 2567 C CA . ARG A 1 330 ? -45.220 -8.435 -7.194 1.00 9.47 325 ARG A CA 1
ATOM 2568 C C . ARG A 1 330 ? -44.139 -9.418 -6.781 1.00 9.40 325 ARG A C 1
ATOM 2569 O O . ARG A 1 330 ? -44.436 -10.447 -6.161 1.00 10.03 325 ARG A O 1
ATOM 2577 N N . THR A 1 331 ? -42.892 -9.111 -7.131 1.00 9.04 326 THR A N 1
ATOM 2578 C CA . THR A 1 331 ? -41.760 -9.976 -6.801 1.00 9.26 326 THR A CA 1
ATOM 2579 C C . THR A 1 331 ? -41.072 -9.437 -5.559 1.00 10.02 326 THR A C 1
ATOM 2580 O O . THR A 1 331 ? -40.754 -8.236 -5.475 1.00 9.78 326 THR A O 1
ATOM 2584 N N . ARG A 1 332 ? -40.867 -10.319 -4.588 1.00 10.26 327 ARG A N 1
ATOM 2585 C CA . ARG A 1 332 ? -40.210 -9.931 -3.342 1.00 10.84 327 ARG A CA 1
ATOM 2586 C C . ARG A 1 332 ? -38.837 -9.368 -3.652 1.00 11.68 327 ARG A C 1
ATOM 2587 O O . ARG A 1 332 ? -38.079 -9.956 -4.416 1.00 11.41 327 ARG A O 1
ATOM 2595 N N . GLY A 1 333 ? -38.549 -8.196 -3.094 1.00 11.57 328 GLY A N 1
ATOM 2596 C CA . GLY A 1 333 ? -37.237 -7.588 -3.243 1.00 12.40 328 GLY A CA 1
ATOM 2597 C C . GLY A 1 333 ? -37.045 -6.822 -4.534 1.00 12.23 328 GLY A C 1
ATOM 2598 O O . GLY A 1 333 ? -35.988 -6.231 -4.746 1.00 13.78 328 GLY A O 1
ATOM 2599 N N . ALA A 1 334 ? -38.060 -6.791 -5.396 1.00 10.95 329 ALA A N 1
ATOM 2600 C CA . ALA A 1 334 ? -37.871 -6.185 -6.714 1.00 10.84 329 ALA A CA 1
ATOM 2601 C C . ALA A 1 334 ? -37.765 -4.654 -6.692 1.00 10.95 329 ALA A C 1
ATOM 2602 O O . ALA A 1 334 ? -37.204 -4.055 -7.612 1.00 11.98 329 ALA A O 1
ATOM 2604 N N . PHE A 1 335 ? -38.342 -4.013 -5.682 1.00 10.32 330 PHE A N 1
ATOM 2605 C CA . PHE A 1 335 ? -38.140 -2.581 -5.564 1.00 10.10 330 PHE A CA 1
ATOM 2606 C C . PHE A 1 335 ? -36.917 -2.425 -4.692 1.00 10.78 330 PHE A C 1
ATOM 2607 O O . PHE A 1 335 ? -36.992 -2.515 -3.471 1.00 11.09 330 PHE A O 1
ATOM 2615 N N . GLU A 1 336 ? -35.771 -2.255 -5.339 1.00 10.59 331 GLU A N 1
ATOM 2616 C CA . GLU A 1 336 ? -34.499 -2.195 -4.636 1.00 10.88 331 GLU A CA 1
ATOM 2617 C C . GLU A 1 336 ? -34.418 -0.889 -3.862 1.00 10.03 331 GLU A C 1
ATOM 2618 O O . GLU A 1 336 ? -34.983 0.124 -4.257 1.00 9.75 331 GLU A O 1
ATOM 2624 N N . THR A 1 337 ? -33.734 -0.929 -2.729 1.00 9.87 332 THR A N 1
ATOM 2625 C CA . THR A 1 337 ? -33.570 0.291 -1.970 1.00 9.92 332 THR A CA 1
ATOM 2626 C C . THR A 1 337 ? -32.889 1.364 -2.802 1.00 10.27 332 THR A C 1
ATOM 2627 O O . THR A 1 337 ? -33.211 2.545 -2.669 1.00 10.18 332 THR A O 1
ATOM 2631 N N . ARG A 1 338 ? -31.957 0.975 -3.667 1.00 10.05 333 ARG A N 1
ATOM 2632 C CA . ARG A 1 338 ? -31.323 1.991 -4.520 1.00 12.73 333 ARG A CA 1
ATOM 2633 C C . ARG A 1 338 ? -32.357 2.741 -5.390 1.00 11.33 333 ARG A C 1
ATOM 2634 O O . ARG A 1 338 ? -32.152 3.917 -5.712 1.00 12.77 333 ARG A O 1
ATOM 2642 N N . PHE A 1 339 ? -33.475 2.088 -5.720 1.00 10.75 334 PHE A N 1
ATOM 2643 C CA . PHE A 1 339 ? -34.549 2.726 -6.483 1.00 10.92 334 PHE A CA 1
ATOM 2644 C C . PHE A 1 339 ? -35.231 3.815 -5.668 1.00 11.17 334 PHE A C 1
ATOM 2645 O O . PHE A 1 339 ? -35.692 4.798 -6.208 1.00 10.58 334 PHE A O 1
ATOM 2653 N N . VAL A 1 340 ? -35.343 3.613 -4.362 1.00 10.86 335 VAL A N 1
ATOM 2654 C CA . VAL A 1 340 ? -35.883 4.647 -3.490 1.00 10.79 335 VAL A CA 1
ATOM 2655 C C . VAL A 1 340 ? -35.018 5.897 -3.592 1.00 10.61 335 VAL A C 1
ATOM 2656 O O . VAL A 1 340 ? -35.520 7.019 -3.811 1.00 10.13 335 VAL A O 1
ATOM 2660 N N . SER A 1 341 ? -33.711 5.691 -3.480 1.00 11.01 336 SER A N 1
ATOM 2661 C CA . SER A 1 341 ? -32.751 6.783 -3.644 1.00 11.66 336 SER A CA 1
ATOM 2662 C C . SER A 1 341 ? -32.880 7.430 -5.016 1.00 11.86 336 SER A C 1
ATOM 2663 O O . SER A 1 341 ? -32.946 8.651 -5.121 1.00 12.65 336 SER A O 1
ATOM 2666 N N . GLN A 1 342 ? -32.926 6.607 -6.056 1.00 11.66 337 GLN A N 1
ATOM 2667 C CA . GLN A 1 342 ? -32.973 7.126 -7.418 1.00 12.42 337 GLN A CA 1
ATOM 2668 C C . GLN A 1 342 ? -34.274 7.894 -7.666 1.00 11.26 337 GLN A C 1
ATOM 2669 O O . GLN A 1 342 ? -34.270 8.969 -8.261 1.00 11.81 337 GLN A O 1
ATOM 2675 N N . VAL A 1 343 ? -35.384 7.357 -7.168 1.00 10.93 338 VAL A N 1
ATOM 2676 C CA . VAL A 1 343 ? -36.664 8.040 -7.275 1.00 9.55 338 VAL A CA 1
ATOM 2677 C C . VAL A 1 343 ? -36.598 9.407 -6.604 1.00 10.21 338 VAL A C 1
ATOM 2678 O O . VAL A 1 343 ? -37.059 10.393 -7.156 1.00 9.76 338 VAL A O 1
ATOM 2682 N N . GLU A 1 344 ? -36.014 9.462 -5.414 1.00 10.09 339 GLU A N 1
ATOM 2683 C CA . GLU A 1 344 ? -35.962 10.715 -4.698 1.00 11.06 339 GLU A CA 1
ATOM 2684 C C . GLU A 1 344 ? -34.894 11.655 -5.246 1.00 11.21 339 GLU A C 1
ATOM 2685 O O . GLU A 1 344 ? -34.790 12.793 -4.800 1.00 12.41 339 GLU A O 1
ATOM 2691 N N . SER A 1 345 ? -34.128 11.183 -6.231 1.00 12.09 340 SER A N 1
ATOM 2692 C CA . SER A 1 345 ? -33.105 12.001 -6.887 1.00 13.33 340 SER A CA 1
ATOM 2693 C C . SER A 1 345 ? -33.673 12.661 -8.130 1.00 13.48 340 SER A C 1
ATOM 2694 O O . SER A 1 345 ? -33.021 13.516 -8.749 1.00 14.37 340 SER A O 1
ATOM 2697 N N . ASP A 1 346 ? -34.884 12.260 -8.504 1.00 14.00 341 ASP A N 1
ATOM 2698 C CA . ASP A 1 346 ? -35.538 12.797 -9.695 1.00 15.01 341 ASP A CA 1
ATOM 2699 C C . ASP A 1 346 ? -35.640 14.322 -9.609 1.00 15.70 341 ASP A C 1
ATOM 2700 O O . ASP A 1 346 ? -35.985 14.871 -8.566 1.00 16.27 341 ASP A O 1
ATOM 2705 N N . THR A 1 347 ? -35.330 15.001 -10.711 1.00 16.38 342 THR A N 1
ATOM 2706 C CA . THR A 1 347 ? -35.235 16.463 -10.723 1.00 17.57 342 THR A CA 1
ATOM 2707 C C . THR A 1 347 ? -36.589 17.167 -10.867 1.00 17.44 342 THR A C 1
ATOM 2708 O O . THR A 1 347 ? -36.687 18.398 -10.731 1.00 18.32 342 THR A O 1
ATOM 2712 N N . GLY A 1 348 ? -37.622 16.395 -11.182 1.00 17.75 343 GLY A N 1
ATOM 2713 C CA . GLY A 1 348 ? -38.968 16.934 -11.331 1.00 18.20 343 GLY A CA 1
ATOM 2714 C C . GLY A 1 348 ? -39.612 16.566 -12.654 1.00 18.21 343 GLY A C 1
ATOM 2715 O O . GLY A 1 348 ? -40.831 16.654 -12.802 1.00 18.31 343 GLY A O 1
ATOM 2716 N N . ASP A 1 349 ? -38.790 16.145 -13.613 1.00 18.14 344 ASP A N 1
ATOM 2717 C CA . ASP A 1 349 ? -39.287 15.788 -14.943 1.00 17.97 344 ASP A CA 1
ATOM 2718 C C . ASP A 1 349 ? -39.751 14.338 -15.003 1.00 17.67 344 ASP A C 1
ATOM 2719 O O . ASP A 1 349 ? -40.182 13.862 -16.049 1.00 17.39 344 ASP A O 1
ATOM 2724 N N . ARG A 1 350 ? -39.648 13.656 -13.862 1.00 16.83 345 ARG A N 1
ATOM 2725 C CA . ARG A 1 350 ? -40.117 12.264 -13.678 1.00 17.26 345 ARG A CA 1
ATOM 2726 C C . ARG A 1 350 ? -39.344 11.207 -14.457 1.00 17.16 345 ARG A C 1
ATOM 2727 O O . ARG A 1 350 ? -39.717 10.032 -14.433 1.00 16.63 345 ARG A O 1
ATOM 2735 N N . LYS A 1 351 ? -38.257 11.611 -15.110 1.00 17.34 346 LYS A N 1
ATOM 2736 C CA . LYS A 1 351 ? -37.519 10.713 -15.999 1.00 17.80 346 LYS A CA 1
ATOM 2737 C C . LYS A 1 351 ? -36.884 9.502 -15.315 1.00 17.08 346 LYS A C 1
ATOM 2738 O O . LYS A 1 351 ? -37.047 8.374 -15.785 1.00 17.43 346 LYS A O 1
ATOM 2744 N N . GLN A 1 352 ? -36.175 9.729 -14.215 1.00 16.48 347 GLN A N 1
ATOM 2745 C CA . GLN A 1 352 ? -35.549 8.632 -13.487 1.00 16.02 347 GLN A CA 1
ATOM 2746 C C . GLN A 1 352 ? -36.613 7.680 -12.955 1.00 14.92 347 GLN A C 1
ATOM 2747 O O . GLN A 1 352 ? -36.449 6.459 -13.003 1.00 15.30 347 GLN A O 1
ATOM 2753 N N . ILE A 1 353 ? -37.703 8.257 -12.464 1.00 14.05 348 ILE A N 1
ATOM 2754 C CA . ILE A 1 353 ? -38.797 7.476 -11.893 1.00 12.73 348 ILE A CA 1
ATOM 2755 C C . ILE A 1 353 ? -39.424 6.628 -12.989 1.00 13.30 348 ILE A C 1
ATOM 2756 O O . ILE A 1 353 ? -39.587 5.417 -12.818 1.00 13.13 348 ILE A O 1
ATOM 2761 N N . TYR A 1 354 ? -39.733 7.261 -14.118 1.00 13.03 349 TYR A N 1
ATOM 2762 C CA . TYR A 1 354 ? -40.292 6.537 -15.255 1.00 13.45 349 TYR A CA 1
ATOM 2763 C C . TYR A 1 354 ? -39.427 5.332 -15.620 1.00 13.77 349 TYR A C 1
ATOM 2764 O O . TYR A 1 354 ? -39.943 4.235 -15.800 1.00 13.39 349 TYR A O 1
ATOM 2773 N N . ASN A 1 355 ? -38.114 5.531 -15.709 1.00 14.07 350 ASN A N 1
ATOM 2774 C CA . ASN A 1 355 ? -37.205 4.458 -16.123 1.00 15.05 350 ASN A CA 1
ATOM 2775 C C . ASN A 1 355 ? -37.196 3.250 -15.190 1.00 14.66 350 ASN A C 1
ATOM 2776 O O . ASN A 1 355 ? -37.269 2.109 -15.639 1.00 14.75 350 ASN A O 1
ATOM 2781 N N . ILE A 1 356 ? -37.144 3.515 -13.891 1.00 13.97 351 ILE A N 1
ATOM 2782 C CA . ILE A 1 356 ? -37.239 2.463 -12.885 1.00 13.69 351 ILE A CA 1
ATOM 2783 C C . ILE A 1 356 ? -38.525 1.674 -13.043 1.00 12.63 351 ILE A C 1
ATOM 2784 O O . ILE A 1 356 ? -38.504 0.443 -13.086 1.00 13.04 351 ILE A O 1
ATOM 2789 N N . LEU A 1 357 ? -39.639 2.388 -13.165 1.00 12.46 352 LEU A N 1
ATOM 2790 C CA . LEU A 1 357 ? -40.954 1.763 -13.186 1.00 11.91 352 LEU A CA 1
ATOM 2791 C C . LEU A 1 357 ? -41.181 1.019 -14.497 1.00 12.31 352 LEU A C 1
ATOM 2792 O O . LEU A 1 357 ? -41.792 -0.060 -14.512 1.00 12.64 352 LEU A O 1
ATOM 2797 N N . SER A 1 358 ? -40.674 1.579 -15.593 1.00 13.08 353 SER A N 1
ATOM 2798 C CA . SER A 1 358 ? -40.804 0.899 -16.877 1.00 13.94 353 SER A CA 1
ATOM 2799 C C . SER A 1 358 ? -40.002 -0.403 -16.851 1.00 13.96 353 SER A C 1
ATOM 2800 O O . SER A 1 358 ? -40.463 -1.435 -17.336 1.00 14.12 353 SER A O 1
ATOM 2803 N N . THR A 1 359 ? -38.817 -0.355 -16.251 1.00 14.93 354 THR A N 1
ATOM 2804 C CA . THR A 1 359 ? -37.963 -1.532 -16.109 1.00 15.90 354 THR A CA 1
ATOM 2805 C C . THR A 1 359 ? -38.606 -2.597 -15.222 1.00 15.49 354 THR A C 1
ATOM 2806 O O . THR A 1 359 ? -38.360 -3.792 -15.398 1.00 16.75 354 THR A O 1
ATOM 2810 N N . LEU A 1 360 ? -39.449 -2.154 -14.295 1.00 15.07 355 LEU A N 1
ATOM 2811 C CA . LEU A 1 360 ? -40.255 -3.059 -13.471 1.00 13.91 355 LEU A CA 1
ATOM 2812 C C . LEU A 1 360 ? -41.522 -3.532 -14.185 1.00 13.72 355 LEU A C 1
ATOM 2813 O O . LEU A 1 360 ? -42.436 -4.060 -13.547 1.00 13.90 355 LEU A O 1
ATOM 2818 N N . GLY A 1 361 ? -41.587 -3.335 -15.503 1.00 13.46 356 GLY A N 1
ATOM 2819 C CA . GLY A 1 361 ? -42.698 -3.837 -16.301 1.00 13.58 356 GLY A CA 1
ATOM 2820 C C . GLY A 1 361 ? -43.990 -3.060 -16.148 1.00 13.34 356 GLY A C 1
ATOM 2821 O O . GLY A 1 361 ? -45.072 -3.569 -16.468 1.00 13.26 356 GLY A O 1
ATOM 2822 N N . LEU A 1 362 ? -43.879 -1.820 -15.678 1.00 13.11 357 LEU A N 1
ATOM 2823 C CA . LEU A 1 362 ? -45.043 -0.961 -15.495 1.00 13.09 357 LEU A CA 1
ATOM 2824 C C . LEU A 1 362 ? -45.123 0.049 -16.628 1.00 13.87 357 LEU A C 1
ATOM 2825 O O . LEU A 1 362 ? -44.150 0.253 -17.359 1.00 14.39 357 LEU A O 1
ATOM 2830 N N . ARG A 1 363 ? -46.290 0.664 -16.771 1.00 14.39 358 ARG A N 1
ATOM 2831 C CA . ARG A 1 363 ? -46.507 1.692 -17.789 1.00 14.67 358 ARG A CA 1
ATOM 2832 C C . ARG A 1 363 ? -46.969 2.965 -17.095 1.00 14.08 358 ARG A C 1
ATOM 2833 O O . ARG A 1 363 ? -48.127 3.354 -17.197 1.00 13.87 358 ARG A O 1
ATOM 2841 N N . PRO A 1 364 ? -46.054 3.626 -16.371 1.00 13.35 359 PRO A N 1
ATOM 2842 C CA . PRO A 1 364 ? -46.497 4.672 -15.469 1.00 13.67 359 PRO A CA 1
ATOM 2843 C C . PRO A 1 364 ? -46.841 5.997 -16.132 1.00 13.40 359 PRO A C 1
ATOM 2844 O O . PRO A 1 364 ? -46.142 6.460 -17.040 1.00 14.24 359 PRO A O 1
ATOM 2848 N N . SER A 1 365 ? -47.904 6.609 -15.636 1.00 12.95 360 SER A N 1
ATOM 2849 C CA . SER A 1 365 ? -48.238 7.974 -15.982 1.00 12.49 360 SER A CA 1
ATOM 2850 C C . SER A 1 365 ? -47.382 8.902 -15.134 1.00 12.07 360 SER A C 1
ATOM 2851 O O . SER A 1 365 ? -46.685 8.457 -14.226 1.00 11.59 360 SER A O 1
ATOM 2854 N N . THR A 1 366 ? -47.472 10.196 -15.422 1.00 11.68 361 THR A N 1
ATOM 2855 C CA . THR A 1 366 ? -46.818 11.219 -14.627 1.00 11.87 361 THR A CA 1
ATOM 2856 C C . THR A 1 366 ? -47.296 11.166 -13.179 1.00 10.84 361 THR A C 1
ATOM 2857 O O . THR A 1 366 ? -46.501 11.323 -12.243 1.00 10.46 361 THR A O 1
ATOM 2861 N N . THR A 1 367 ? -48.594 10.921 -13.008 1.00 10.20 362 THR A N 1
ATOM 2862 C CA . THR A 1 367 ? -49.215 10.857 -11.694 1.00 10.50 362 THR A CA 1
ATOM 2863 C C . THR A 1 367 ? -48.726 9.626 -10.936 1.00 10.36 362 THR A C 1
ATOM 2864 O O . THR A 1 367 ? -48.415 9.730 -9.751 1.00 11.19 362 THR A O 1
ATOM 2868 N N . ASP A 1 368 ? -48.621 8.488 -11.629 1.00 10.52 363 ASP A N 1
ATOM 2869 C CA . ASP A 1 368 ? -48.022 7.276 -11.051 1.00 10.22 363 ASP A CA 1
ATOM 2870 C C . ASP A 1 368 ? -46.623 7.575 -10.535 1.00 9.92 363 ASP A C 1
ATOM 2871 O O . ASP A 1 368 ? -46.279 7.213 -9.404 1.00 9.32 363 ASP A O 1
ATOM 2876 N N . CYS A 1 369 ? -45.807 8.219 -11.367 1.00 9.62 364 CYS A N 1
ATOM 2877 C CA . CYS A 1 369 ? -44.450 8.601 -10.957 1.00 9.98 364 CYS A CA 1
ATOM 2878 C C . CYS A 1 369 ? -44.455 9.482 -9.720 1.00 9.78 364 CYS A C 1
ATOM 2879 O O . CYS A 1 369 ? -43.663 9.263 -8.800 1.00 10.15 364 CYS A O 1
ATOM 2882 N N . ASP A 1 370 ? -45.334 10.476 -9.683 1.00 9.99 365 ASP A N 1
ATOM 2883 C CA . ASP A 1 370 ? -45.404 11.373 -8.527 1.00 10.42 365 ASP A CA 1
ATOM 2884 C C . ASP A 1 370 ? -45.791 10.644 -7.244 1.00 9.47 365 ASP A C 1
ATOM 2885 O O . ASP A 1 370 ? -45.257 10.922 -6.168 1.00 9.58 365 ASP A O 1
ATOM 2890 N N . ILE A 1 371 ? -46.711 9.695 -7.383 1.00 8.99 366 ILE A N 1
ATOM 2891 C CA . ILE A 1 371 ? -47.172 8.893 -6.263 1.00 7.92 366 ILE A CA 1
ATOM 2892 C C . ILE A 1 371 ? -46.060 7.983 -5.772 1.00 8.25 366 ILE A C 1
ATOM 2893 O O . ILE A 1 371 ? -45.854 7.852 -4.568 1.00 8.96 366 ILE A O 1
ATOM 2898 N N . VAL A 1 372 ? -45.328 7.370 -6.699 1.00 7.94 367 VAL A N 1
ATOM 2899 C CA . VAL A 1 372 ? -44.202 6.524 -6.308 1.00 8.20 367 VAL A CA 1
ATOM 2900 C C . VAL A 1 372 ? -43.183 7.376 -5.543 1.00 8.40 367 VAL A C 1
ATOM 2901 O O . VAL A 1 372 ? -42.658 6.931 -4.511 1.00 8.05 367 VAL A O 1
ATOM 2905 N N . ARG A 1 373 ? -42.955 8.611 -5.992 1.00 8.46 368 ARG A N 1
ATOM 2906 C CA . ARG A 1 373 ? -42.026 9.481 -5.286 1.00 8.77 368 ARG A CA 1
ATOM 2907 C C . ARG A 1 373 ? -42.531 9.746 -3.870 1.00 8.03 368 ARG A C 1
ATOM 2908 O O . ARG A 1 373 ? -41.756 9.690 -2.914 1.00 8.27 368 ARG A O 1
ATOM 2916 N N . ARG A 1 374 ? -43.821 10.035 -3.732 1.00 8.71 369 ARG A N 1
ATOM 2917 C CA . ARG A 1 374 ? -44.368 10.246 -2.396 1.00 8.50 369 ARG A CA 1
ATOM 2918 C C . ARG A 1 374 ? -44.242 9.036 -1.493 1.00 8.75 369 ARG A C 1
ATOM 2919 O O . ARG A 1 374 ? -44.012 9.173 -0.294 1.00 8.54 369 ARG A O 1
ATOM 2927 N N . ALA A 1 375 ? -44.405 7.841 -2.067 1.00 8.61 370 ALA A N 1
ATOM 2928 C CA . ALA A 1 375 ? -44.295 6.632 -1.282 1.00 8.18 370 ALA A CA 1
ATOM 2929 C C . ALA A 1 375 ? -42.863 6.466 -0.819 1.00 8.21 370 ALA A C 1
ATOM 2930 O O . ALA A 1 375 ? -42.600 6.132 0.354 1.00 8.72 370 ALA A O 1
ATOM 2932 N N . CYS A 1 376 ? -41.928 6.707 -1.728 1.00 8.72 371 CYS A N 1
ATOM 2933 C CA . CYS A 1 376 ? -40.517 6.625 -1.381 1.00 8.38 371 CYS A CA 1
ATOM 2934 C C . CYS A 1 376 ? -40.189 7.624 -0.285 1.00 8.35 371 CYS A C 1
ATOM 2935 O O . CYS A 1 376 ? -39.508 7.302 0.690 1.00 8.75 371 CYS A O 1
ATOM 2938 N N . GLU A 1 377 ? -40.654 8.858 -0.461 1.00 8.66 372 GLU A N 1
ATOM 2939 C CA . GLU A 1 377 ? -40.373 9.889 0.526 1.00 9.18 372 GLU A CA 1
ATOM 2940 C C . GLU A 1 377 ? -40.958 9.535 1.869 1.00 8.87 372 GLU A C 1
ATOM 2941 O O . GLU A 1 377 ? -40.360 9.820 2.908 1.00 9.45 372 GLU A O 1
ATOM 2947 N N . SER A 1 378 ? -42.144 8.928 1.867 1.00 7.96 373 SER A N 1
ATOM 2948 C CA . SER A 1 378 ? -42.788 8.610 3.113 1.00 8.98 373 SER A CA 1
ATOM 2949 C C . SER A 1 378 ? -41.970 7.570 3.879 1.00 8.91 373 SER A C 1
ATOM 2950 O O . SER A 1 378 ? -41.709 7.718 5.077 1.00 9.69 373 SER A O 1
ATOM 2953 N N . VAL A 1 379 ? -41.549 6.513 3.187 1.00 8.60 374 VAL A N 1
ATOM 2954 C CA . VAL A 1 379 ? -40.793 5.449 3.815 1.00 9.08 374 VAL A CA 1
ATOM 2955 C C . VAL A 1 379 ? -39.417 5.950 4.237 1.00 8.18 374 VAL A C 1
ATOM 2956 O O . VAL A 1 379 ? -38.976 5.697 5.359 1.00 8.32 374 VAL A O 1
ATOM 2960 N N . SER A 1 380 ? -38.746 6.698 3.367 1.00 7.78 375 SER A N 1
ATOM 2961 C CA . SER A 1 380 ? -37.382 7.112 3.717 1.00 7.70 375 SER A CA 1
ATOM 2962 C C . SER A 1 380 ? -37.363 8.194 4.773 1.00 8.37 375 SER A C 1
ATOM 2963 O O . SER A 1 380 ? -36.428 8.247 5.583 1.00 8.46 375 SER A O 1
ATOM 2966 N N . THR A 1 381 ? -38.375 9.057 4.787 1.00 8.37 376 THR A N 1
ATOM 2967 C CA . THR A 1 381 ? -38.461 10.042 5.845 1.00 8.23 376 THR A CA 1
ATOM 2968 C C . THR A 1 381 ? -38.717 9.368 7.186 1.00 8.25 376 THR A C 1
ATOM 2969 O O . THR A 1 381 ? -38.107 9.709 8.190 1.00 8.63 376 THR A O 1
ATOM 2973 N N . ARG A 1 382 ? -39.621 8.401 7.207 1.00 7.09 377 ARG A N 1
ATOM 2974 C CA . ARG A 1 382 ? -39.839 7.711 8.454 1.00 7.28 377 ARG A CA 1
ATOM 2975 C C . ARG A 1 382 ? -38.552 7.049 8.931 1.00 7.81 377 ARG A C 1
ATOM 2976 O O . ARG A 1 382 ? -38.245 7.085 10.104 1.00 8.40 377 ARG A O 1
ATOM 2984 N N . ALA A 1 383 ? -37.813 6.414 8.025 1.00 7.78 378 ALA A N 1
ATOM 2985 C CA . ALA A 1 383 ? -36.528 5.815 8.349 1.00 8.04 378 ALA A CA 1
ATOM 2986 C C . ALA A 1 383 ? -35.601 6.835 8.957 1.00 8.20 378 ALA A C 1
ATOM 2987 O O . ALA A 1 383 ? -35.010 6.591 9.997 1.00 8.09 378 ALA A O 1
ATOM 2989 N N . ALA A 1 384 ? -35.479 7.993 8.318 1.00 7.30 379 ALA A N 1
ATOM 2990 C CA . ALA A 1 384 ? -34.609 9.042 8.831 1.00 7.76 379 ALA A CA 1
ATOM 2991 C C . ALA A 1 384 ? -35.028 9.480 10.224 1.00 6.45 379 ALA A C 1
ATOM 2992 O O . ALA A 1 384 ? -34.191 9.626 11.118 1.00 7.39 379 ALA A O 1
ATOM 2994 N N . HIS A 1 385 ? -36.322 9.664 10.405 1.00 7.29 380 HIS A N 1
ATOM 2995 C CA . HIS A 1 385 ? -36.806 10.145 11.677 1.00 7.18 380 HIS A CA 1
ATOM 2996 C C . HIS A 1 385 ? -36.678 9.104 12.770 1.00 7.88 380 HIS A C 1
ATOM 2997 O O . HIS A 1 385 ? -36.212 9.392 13.870 1.00 7.47 380 HIS A O 1
ATOM 3004 N N . MET A 1 386 ? -37.014 7.858 12.462 1.00 8.87 381 MET A N 1
ATOM 3005 C CA . MET A 1 386 ? -36.807 6.795 13.462 1.00 8.49 381 MET A CA 1
ATOM 3006 C C . MET A 1 386 ? -35.331 6.705 13.820 1.00 8.45 381 MET A C 1
ATOM 3007 O O . MET A 1 386 ? -34.963 6.615 14.993 1.00 9.51 381 MET A O 1
ATOM 3012 N N . CYS A 1 387 ? -34.484 6.727 12.818 1.00 9.58 382 CYS A N 1
ATOM 3013 C CA . CYS A 1 387 ? -33.058 6.604 13.068 1.00 10.06 382 CYS A CA 1
ATOM 3014 C C . CYS A 1 387 ? -32.591 7.756 13.945 1.00 10.12 382 CYS A C 1
ATOM 3015 O O . CYS A 1 387 ? -31.741 7.583 14.823 1.00 10.75 382 CYS A O 1
ATOM 3018 N N . SER A 1 388 ? -33.161 8.941 13.720 1.00 9.53 383 SER A N 1
ATOM 3019 C CA . SER A 1 388 ? -32.726 10.116 14.475 1.00 9.24 383 SER A CA 1
ATOM 3020 C C . SER A 1 388 ? -33.008 9.938 15.951 1.00 9.58 383 SER A C 1
ATOM 3021 O O . SER A 1 388 ? -32.235 10.407 16.788 1.00 10.22 383 SER A O 1
ATOM 3024 N N . ALA A 1 389 ? -34.132 9.300 16.269 1.00 9.91 384 ALA A N 1
ATOM 3025 C CA . ALA A 1 389 ? -34.488 9.073 17.666 1.00 10.48 384 ALA A CA 1
ATOM 3026 C C . ALA A 1 389 ? -33.459 8.189 18.356 1.00 9.97 384 ALA A C 1
ATOM 3027 O O . ALA A 1 389 ? -33.170 8.380 19.548 1.00 11.07 384 ALA A O 1
ATOM 3029 N N . GLY A 1 390 ? -32.930 7.200 17.639 1.00 9.78 385 GLY A N 1
ATOM 3030 C CA . GLY A 1 390 ? -31.876 6.334 18.207 1.00 9.90 385 GLY A CA 1
ATOM 3031 C C . GLY A 1 390 ? -30.598 7.112 18.446 1.00 10.18 385 GLY A C 1
ATOM 3032 O O . GLY A 1 390 ? -30.037 7.092 19.549 1.00 9.72 385 GLY A O 1
ATOM 3033 N N . LEU A 1 391 ? -30.134 7.807 17.423 1.00 10.00 386 LEU A N 1
ATOM 3034 C CA . LEU A 1 391 ? -28.887 8.531 17.568 1.00 9.45 386 LEU A CA 1
ATOM 3035 C C . LEU A 1 391 ? -29.042 9.603 18.649 1.00 9.64 386 LEU A C 1
ATOM 3036 O O . LEU A 1 391 ? -28.159 9.767 19.500 1.00 10.18 386 LEU A O 1
ATOM 3041 N N . ALA A 1 392 ? -30.160 10.317 18.633 1.00 10.08 387 ALA A N 1
ATOM 3042 C CA . ALA A 1 392 ? -30.369 11.330 19.646 1.00 10.20 387 ALA A CA 1
ATOM 3043 C C . ALA A 1 392 ? -30.348 10.725 21.044 1.00 10.29 387 ALA A C 1
ATOM 3044 O O . ALA A 1 392 ? -29.823 11.330 21.978 1.00 10.60 387 ALA A O 1
ATOM 3046 N N . GLY A 1 393 ? -30.931 9.537 21.202 1.00 9.69 388 GLY A N 1
ATOM 3047 C CA . GLY A 1 393 ? -30.920 8.888 22.516 1.00 10.49 388 GLY A CA 1
ATOM 3048 C C . GLY A 1 393 ? -29.499 8.612 22.977 1.00 9.82 388 GLY A C 1
ATOM 3049 O O . GLY A 1 393 ? -29.150 8.844 24.122 1.00 10.51 388 GLY A O 1
ATOM 3050 N N . VAL A 1 394 ? -28.678 8.090 22.065 1.00 9.87 389 VAL A N 1
ATOM 3051 C CA . VAL A 1 394 ? -27.292 7.813 22.370 1.00 9.75 389 VAL A CA 1
ATOM 3052 C C . VAL A 1 394 ? -26.547 9.087 22.759 1.00 10.33 389 VAL A C 1
ATOM 3053 O O . VAL A 1 394 ? -25.911 9.151 23.811 1.00 10.17 389 VAL A O 1
ATOM 3057 N N . ILE A 1 395 ? -26.654 10.126 21.935 1.00 10.55 390 ILE A N 1
ATOM 3058 C CA . ILE A 1 395 ? -25.917 11.362 22.174 1.00 10.51 390 ILE A CA 1
ATOM 3059 C C . ILE A 1 395 ? -26.399 12.037 23.453 1.00 10.54 390 ILE A C 1
ATOM 3060 O O . ILE A 1 395 ? -25.594 12.519 24.252 1.00 10.57 390 ILE A O 1
ATOM 3065 N N . ASN A 1 396 ? -27.707 12.071 23.652 1.00 9.82 391 ASN A N 1
ATOM 3066 C CA . ASN A 1 396 ? -28.234 12.647 24.901 1.00 9.98 391 ASN A CA 1
ATOM 3067 C C . ASN A 1 396 ? -27.776 11.891 26.136 1.00 10.60 391 ASN A C 1
ATOM 3068 O O . ASN A 1 396 ? -27.429 12.503 27.152 1.00 10.58 391 ASN A O 1
ATOM 3073 N N . ARG A 1 397 ? -27.733 10.560 26.020 1.00 11.01 392 ARG A N 1
ATOM 3074 C CA . ARG A 1 397 ? -27.200 9.731 27.087 1.00 12.10 392 ARG A CA 1
ATOM 3075 C C . ARG A 1 397 ? -25.735 10.074 27.370 1.00 11.08 392 ARG A C 1
ATOM 3076 O O . ARG A 1 397 ? -25.339 10.163 28.523 1.00 11.55 392 ARG A O 1
ATOM 3084 N N . MET A 1 398 ? -24.931 10.221 26.318 1.00 10.57 393 MET A N 1
ATOM 3085 C CA . MET A 1 398 ? -23.524 10.559 26.502 1.00 10.75 393 MET A CA 1
ATOM 3086 C C . MET A 1 398 ? -23.337 11.909 27.163 1.00 10.98 393 MET A C 1
ATOM 3087 O O . MET A 1 398 ? -22.499 12.060 28.048 1.00 10.58 393 MET A O 1
ATOM 3092 N N . ARG A 1 399 ? -24.117 12.807 26.771 1.00 10.50 394 ARG A N 1
ATOM 3093 C CA . ARG A 1 399 ? -24.042 14.118 27.385 1.00 11.19 394 ARG A CA 1
ATOM 3094 C C . ARG A 1 399 ? -24.313 14.017 28.864 1.00 11.84 394 ARG A C 1
ATOM 3095 O O . ARG A 1 399 ? -23.647 14.639 29.634 1.00 11.59 394 ARG A O 1
ATOM 3103 N N . GLU A 1 400 ? -25.311 13.391 29.165 1.00 12.64 395 GLU A N 1
ATOM 3104 C CA . GLU A 1 400 ? -25.666 13.239 30.574 1.00 14.26 395 GLU A CA 1
ATOM 3105 C C . GLU A 1 400 ? -24.555 12.532 31.360 1.00 15.08 395 GLU A C 1
ATOM 3106 O O . GLU A 1 400 ? -24.141 12.999 32.414 1.00 15.32 395 GLU A O 1
ATOM 3112 N N . SER A 1 401 ? -24.063 11.407 30.837 1.00 15.98 396 SER A N 1
ATOM 3113 C CA . SER A 1 401 ? -22.989 10.659 31.526 1.00 17.52 396 SER A CA 1
ATOM 3114 C C . SER A 1 401 ? -21.749 11.508 31.736 1.00 18.15 396 SER A C 1
ATOM 3115 O O . SER A 1 401 ? -21.017 11.316 32.707 1.00 18.97 396 SER A O 1
ATOM 3118 N N . ARG A 1 402 ? -21.524 12.442 30.852 1.00 19.23 397 ARG A N 1
ATOM 3119 C CA . ARG A 1 402 ? -20.401 13.293 30.884 1.00 19.53 397 ARG A CA 1
ATOM 3120 C C . ARG A 1 402 ? -20.696 14.655 31.617 1.00 20.97 397 ARG A C 1
ATOM 3121 O O . ARG A 1 402 ? -21.801 14.942 31.982 1.00 21.66 397 ARG A O 1
ATOM 3129 N N . SER A 1 403 ? -19.668 15.477 31.737 0.00 21.87 398 SER A N 1
ATOM 3130 C CA . SER A 1 403 ? -19.567 16.659 32.630 0.00 24.02 398 SER A CA 1
ATOM 3131 C C . SER A 1 403 ? -19.446 18.063 32.023 0.00 25.12 398 SER A C 1
ATOM 3132 O O . SER A 1 403 ? -18.941 18.974 32.672 0.00 25.96 398 SER A O 1
ATOM 3135 N N . GLU A 1 404 ? -19.864 18.220 30.782 1.00 26.02 399 GLU A N 1
ATOM 3136 C CA . GLU A 1 404 ? -19.958 19.487 30.111 1.00 26.09 399 GLU A CA 1
ATOM 3137 C C . GLU A 1 404 ? -21.467 19.742 29.764 1.00 25.25 399 GLU A C 1
ATOM 3138 O O . GLU A 1 404 ? -22.261 18.827 29.647 1.00 25.18 399 GLU A O 1
ATOM 3144 N N . ASP A 1 405 ? -21.851 21.004 29.685 1.00 24.27 400 ASP A N 1
ATOM 3145 C CA . ASP A 1 405 ? -23.208 21.466 29.424 1.00 22.90 400 ASP A CA 1
ATOM 3146 C C . ASP A 1 405 ? -23.563 21.453 27.956 1.00 22.12 400 ASP A C 1
ATOM 3147 O O . ASP A 1 405 ? -24.672 21.293 27.600 1.00 22.27 400 ASP A O 1
ATOM 3152 N N . VAL A 1 406 ? -22.582 21.694 27.126 1.00 20.67 401 VAL A N 1
ATOM 3153 C CA . VAL A 1 406 ? -22.741 21.538 25.697 1.00 19.86 401 VAL A CA 1
ATOM 3154 C C . VAL A 1 406 ? -21.796 20.428 25.305 1.00 19.11 401 VAL A C 1
ATOM 3155 O O . VAL A 1 406 ? -20.591 20.500 25.574 1.00 18.62 401 VAL A O 1
ATOM 3159 N N . MET A 1 407 ? -22.341 19.376 24.717 1.00 18.12 402 MET A N 1
ATOM 3160 C CA . MET A 1 407 ? -21.455 18.344 24.226 1.00 18.08 402 MET A CA 1
ATOM 3161 C C . MET A 1 407 ? -21.199 18.499 22.747 1.00 16.91 402 MET A C 1
ATOM 3162 O O . MET A 1 407 ? -22.124 18.543 21.953 1.00 17.28 402 MET A O 1
ATOM 3167 N N . ARG A 1 408 ? -19.923 18.579 22.399 1.00 15.87 403 ARG A N 1
ATOM 3168 C CA . ARG A 1 408 ? -19.508 18.640 21.021 1.00 14.44 403 ARG A CA 1
ATOM 3169 C C . ARG A 1 408 ? -18.962 17.276 20.726 1.00 13.98 403 ARG A C 1
ATOM 3170 O O . ARG A 1 408 ? -17.993 16.822 21.342 1.00 14.42 403 ARG A O 1
ATOM 3178 N N . ILE A 1 409 ? -19.603 16.606 19.791 1.00 12.47 404 ILE A N 1
ATOM 3179 C CA . ILE A 1 409 ? -19.201 15.259 19.506 1.00 12.35 404 ILE A CA 1
ATOM 3180 C C . ILE A 1 409 ? -19.293 15.018 18.022 1.00 11.67 404 ILE A C 1
ATOM 3181 O O . ILE A 1 409 ? -20.061 15.690 17.334 1.00 12.01 404 ILE A O 1
ATOM 3186 N N . THR A 1 410 ? -18.498 14.071 17.538 1.00 10.71 405 THR A N 1
ATOM 3187 C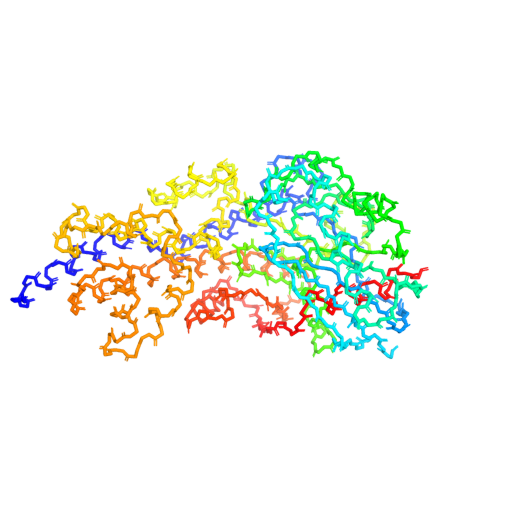 CA . THR A 1 410 ? -18.547 13.699 16.134 1.00 10.15 405 THR A CA 1
ATOM 3188 C C . THR A 1 410 ? -19.053 12.277 16.019 1.00 10.73 405 THR A C 1
ATOM 3189 O O . THR A 1 410 ? -18.708 11.403 16.820 1.00 11.71 405 THR A O 1
ATOM 3193 N N . VAL A 1 411 ? -19.921 12.096 15.035 1.00 9.49 406 VAL A N 1
ATOM 3194 C CA . VAL A 1 411 ? -20.470 10.786 14.689 1.00 9.82 406 VAL A CA 1
ATOM 3195 C C . VAL A 1 411 ? -19.921 10.376 13.344 1.00 11.16 406 VAL A C 1
ATOM 3196 O O . VAL A 1 411 ? -20.069 11.110 12.366 1.00 11.33 406 VAL A O 1
ATOM 3200 N N . GLY A 1 412 ? -19.275 9.212 13.321 1.00 9.89 407 GLY A N 1
ATOM 3201 C CA . GLY A 1 412 ? -18.762 8.628 12.074 1.00 10.08 407 GLY A CA 1
ATOM 3202 C C . GLY A 1 412 ? -19.830 7.726 11.525 1.00 11.18 407 GLY A C 1
ATOM 3203 O O . GLY A 1 412 ? -20.415 6.927 12.260 1.00 12.16 407 GLY A O 1
ATOM 3204 N N . VAL A 1 413 ? -20.086 7.845 10.235 1.00 10.08 408 VAL A N 1
ATOM 3205 C CA . VAL A 1 413 ? -21.213 7.157 9.634 1.00 10.83 408 VAL A CA 1
ATOM 3206 C C . VAL A 1 413 ? -20.796 6.461 8.377 1.00 11.20 408 VAL A C 1
ATOM 3207 O O . VAL A 1 413 ? -20.047 6.992 7.554 1.00 12.19 408 VAL A O 1
ATOM 3211 N N . ASP A 1 414 ? -21.319 5.267 8.208 1.00 10.99 409 ASP A N 1
ATOM 3212 C CA . ASP A 1 414 ? -21.160 4.583 6.925 1.00 11.12 409 ASP A CA 1
ATOM 3213 C C . ASP A 1 414 ? -22.508 3.960 6.584 1.00 11.27 409 ASP A C 1
ATOM 3214 O O . ASP A 1 414 ? -23.438 3.940 7.404 1.00 11.38 409 ASP A O 1
ATOM 32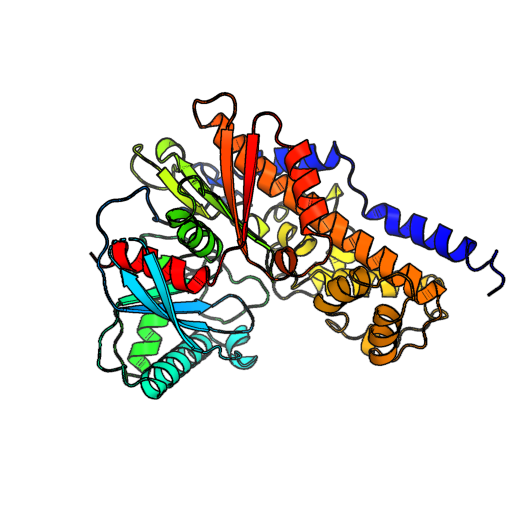19 N N . GLY A 1 415 ? -22.627 3.484 5.356 1.00 10.76 410 GLY A N 1
ATOM 3220 C CA . GLY A 1 415 ? -23.790 2.729 4.921 1.00 11.22 410 GLY A CA 1
ATOM 3221 C C . GLY A 1 415 ? -24.436 3.406 3.733 1.00 11.56 410 GLY A C 1
ATOM 3222 O O . GLY A 1 415 ? -24.519 4.620 3.692 1.00 11.94 410 GLY A O 1
ATOM 3223 N N . SER A 1 416 ? -24.909 2.608 2.785 1.00 12.85 411 SER A N 1
ATOM 3224 C CA . SER A 1 416 ? -25.466 3.149 1.537 1.00 13.70 411 SER A CA 1
ATOM 3225 C C . SER A 1 416 ? -26.715 3.999 1.715 1.00 13.39 411 SER A C 1
ATOM 3226 O O . SER A 1 416 ? -26.975 4.899 0.908 1.00 14.53 411 SER A O 1
ATOM 3229 N N . VAL A 1 417 ? -27.525 3.715 2.731 1.00 11.43 412 VAL A N 1
ATOM 3230 C CA . VAL A 1 417 ? -28.705 4.546 2.902 1.00 12.03 412 VAL A CA 1
ATOM 3231 C C . VAL A 1 417 ? -28.263 5.964 3.282 1.00 12.31 412 VAL A C 1
ATOM 3232 O O . VAL A 1 417 ? -28.621 6.948 2.628 1.00 13.08 412 VAL A O 1
ATOM 3236 N N . TYR A 1 418 ? -27.460 6.081 4.316 1.00 11.27 413 TYR A N 1
ATOM 3237 C CA . TYR A 1 418 ? -26.998 7.396 4.716 1.00 11.94 413 TYR A CA 1
ATOM 3238 C C . TYR A 1 418 ? -26.189 8.058 3.607 1.00 11.70 413 TYR A C 1
ATOM 3239 O O . TYR A 1 418 ? -26.372 9.253 3.329 1.00 13.02 413 TYR A O 1
ATOM 3248 N N . LYS A 1 419 ? -25.296 7.302 2.979 1.00 11.43 414 LYS A N 1
ATOM 3249 C CA . LYS A 1 419 ? -24.373 7.939 2.038 1.00 12.12 414 LYS A CA 1
ATOM 3250 C C . LYS A 1 419 ? -25.006 8.289 0.700 1.00 12.47 414 LYS A C 1
ATOM 3251 O O . LYS A 1 419 ? -24.669 9.323 0.104 1.00 13.57 414 LYS A O 1
ATOM 3257 N N . LEU A 1 420 ? -25.880 7.425 0.199 1.00 12.19 415 LEU A N 1
ATOM 3258 C CA . LEU A 1 420 ? -26.329 7.550 -1.192 1.00 12.51 415 LEU A CA 1
ATOM 3259 C C . LEU A 1 420 ? -27.735 8.092 -1.357 1.00 13.06 415 LEU A C 1
ATOM 3260 O O . LEU A 1 420 ? -28.095 8.590 -2.426 1.00 13.27 415 LEU A O 1
ATOM 3265 N N . HIS A 1 421 ? -28.541 8.004 -0.309 1.00 13.10 416 HIS A N 1
ATOM 3266 C CA . HIS A 1 421 ? -29.883 8.496 -0.456 1.00 14.00 416 HIS A CA 1
ATOM 3267 C C . HIS A 1 421 ? -29.836 10.027 -0.571 1.00 14.55 416 HIS A C 1
ATOM 3268 O O . HIS A 1 421 ? -29.134 10.686 0.192 1.00 15.67 416 HIS A O 1
ATOM 3275 N N . PRO A 1 422 ? -30.545 10.600 -1.558 1.00 14.67 417 PRO A N 1
ATOM 3276 C CA . PRO A 1 422 ? -30.386 12.036 -1.778 1.00 15.33 417 PRO A CA 1
ATOM 3277 C C . PRO A 1 422 ? -30.842 12.941 -0.617 1.00 16.37 417 PRO A C 1
ATOM 3278 O O . PRO A 1 422 ? -30.448 14.109 -0.575 1.00 17.50 417 PRO A O 1
ATOM 3282 N N . SER A 1 423 ? -31.664 12.429 0.293 1.00 16.07 418 SER A N 1
ATOM 3283 C CA . SER A 1 423 ? -32.324 13.290 1.270 1.00 16.36 418 SER A CA 1
ATOM 3284 C C . SER A 1 423 ? -32.365 12.739 2.682 1.00 15.62 418 SER A C 1
ATOM 3285 O O . SER A 1 423 ? -32.653 13.463 3.626 1.00 16.40 418 SER A O 1
ATOM 3288 N N . PHE A 1 424 ? -32.093 11.448 2.830 1.00 14.55 419 PHE A N 1
ATOM 3289 C CA . PHE A 1 424 ? -32.129 10.822 4.137 1.00 14.18 419 PHE A CA 1
ATOM 3290 C C . PHE A 1 424 ? -31.265 11.582 5.134 1.00 14.23 419 PHE A C 1
ATOM 3291 O O . PHE A 1 424 ? -31.719 11.944 6.201 1.00 13.42 419 PHE A O 1
ATOM 3299 N N . LYS A 1 425 ? -30.013 11.809 4.761 1.00 14.76 420 LYS A N 1
ATOM 3300 C CA . LYS A 1 425 ? -29.012 12.497 5.573 1.00 16.32 420 LYS A CA 1
ATOM 3301 C C . LYS A 1 425 ? -29.536 13.824 6.107 1.00 15.82 420 LYS A C 1
ATOM 3302 O O . LYS A 1 425 ? -29.423 14.135 7.305 1.00 15.35 420 LYS A O 1
ATOM 3308 N N . GLU A 1 426 ? -30.105 14.613 5.205 1.00 15.09 421 GLU A N 1
ATOM 3309 C CA . GLU A 1 426 ? -30.580 15.940 5.548 1.00 15.41 421 GLU A CA 1
ATOM 3310 C C . GLU A 1 426 ? -31.741 15.856 6.548 1.00 14.12 421 GLU A C 1
ATOM 3311 O O . GLU A 1 426 ? -31.771 16.603 7.544 1.00 13.98 421 GLU A O 1
ATOM 3317 N N . ARG A 1 427 ? -32.672 14.937 6.305 1.00 13.19 422 ARG A N 1
ATOM 3318 C CA . ARG A 1 427 ? -33.821 14.779 7.179 1.00 12.92 422 ARG A CA 1
ATOM 3319 C C . ARG A 1 427 ? -33.361 14.232 8.506 1.00 12.23 422 ARG A C 1
ATOM 3320 O O . ARG A 1 427 ? -33.828 14.636 9.568 1.00 12.70 422 ARG A O 1
ATOM 3328 N N . PHE A 1 428 ? -32.456 13.276 8.433 1.00 11.60 423 PHE A N 1
ATOM 3329 C CA . PHE A 1 428 ? -31.917 12.680 9.632 1.00 11.38 423 PHE A CA 1
ATOM 3330 C C . PHE A 1 428 ? -31.185 13.700 10.500 1.00 11.63 423 PHE A C 1
ATOM 3331 O O . PHE A 1 428 ? -31.453 13.818 11.694 1.00 11.60 423 PHE A O 1
ATOM 3339 N N . HIS A 1 429 ? -30.281 14.474 9.899 1.00 11.47 424 HIS A N 1
ATOM 3340 C CA . HIS A 1 429 ? -29.545 15.444 10.693 1.00 11.24 424 HIS A CA 1
ATOM 3341 C C . HIS A 1 429 ? -30.485 16.434 11.339 1.00 11.56 424 HIS A C 1
ATOM 3342 O O . HIS A 1 429 ? -30.317 16.758 12.516 1.00 12.51 424 HIS A O 1
ATOM 3349 N N . ALA A 1 430 ? -31.460 16.900 10.572 1.00 11.60 425 ALA A N 1
ATOM 3350 C CA . ALA A 1 430 ? -32.368 17.918 11.090 1.00 11.73 425 ALA A CA 1
ATOM 3351 C C . ALA A 1 430 ? -33.124 17.384 12.283 1.00 11.47 425 ALA A C 1
ATOM 3352 O O . ALA A 1 430 ? -33.269 18.071 13.296 1.00 12.41 425 ALA A O 1
ATOM 3354 N N . SER A 1 431 ? -33.559 16.127 12.189 1.00 10.96 426 SER A N 1
ATOM 3355 C CA . SER A 1 431 ? -34.336 15.546 13.258 1.00 10.52 426 SER A CA 1
ATOM 3356 C C . SER A 1 431 ? -33.451 15.280 14.478 1.00 10.22 426 SER A C 1
ATOM 3357 O O . SER A 1 431 ? -33.852 15.524 15.605 1.00 11.25 426 SER A O 1
ATOM 3360 N N . VAL A 1 432 ? -32.244 14.771 14.266 1.00 10.70 427 VAL A N 1
ATOM 3361 C CA . VAL A 1 432 ? -31.342 14.563 15.382 1.00 11.89 427 VAL A CA 1
ATOM 3362 C C . VAL A 1 432 ? -31.110 15.879 16.115 1.00 12.45 427 VAL A C 1
ATOM 3363 O O . VAL A 1 432 ? -31.155 15.927 17.348 1.00 12.73 427 VAL A O 1
ATOM 3367 N N . ARG A 1 433 ? -30.904 16.943 15.355 1.00 12.05 428 ARG A N 1
ATOM 3368 C CA . ARG A 1 433 ? -30.604 18.218 15.988 1.00 13.03 428 ARG A CA 1
ATOM 3369 C C . ARG A 1 433 ? -31.782 18.732 16.784 1.00 13.01 428 ARG A C 1
ATOM 3370 O O . ARG A 1 433 ? -31.589 19.299 17.857 1.00 14.00 428 ARG A O 1
ATOM 3378 N N . ARG A 1 434 ? -32.999 18.510 16.296 1.00 12.80 429 ARG A N 1
ATOM 3379 C CA . ARG A 1 434 ? -34.176 18.938 17.057 1.00 12.74 429 ARG A CA 1
ATOM 3380 C C . ARG A 1 434 ? -34.219 18.183 18.379 1.00 12.77 429 ARG A C 1
ATOM 3381 O O . ARG A 1 434 ? -34.738 18.696 19.388 1.00 14.63 429 ARG A O 1
ATOM 3389 N N . LEU A 1 435 ? -33.672 16.969 18.376 1.00 12.05 430 LEU A N 1
ATOM 3390 C CA . LEU A 1 435 ? -33.770 16.113 19.546 1.00 10.89 430 LEU A CA 1
ATOM 3391 C C . LEU A 1 435 ? -32.600 16.235 20.500 1.00 11.77 430 LEU A C 1
ATOM 3392 O O . LEU A 1 435 ? -32.608 15.610 21.570 1.00 11.77 430 LEU A O 1
ATOM 3397 N N . THR A 1 436 ? -31.593 17.029 20.114 1.00 11.98 431 THR A N 1
ATOM 3398 C CA . THR A 1 436 ? -30.352 17.115 20.885 1.00 12.98 431 THR A CA 1
ATOM 3399 C C . THR A 1 436 ? -29.946 18.561 21.163 1.00 13.89 431 THR A C 1
ATOM 3400 O O . THR A 1 436 ? -28.860 18.986 20.792 1.00 13.59 431 THR A O 1
ATOM 3404 N N . PRO A 1 437 ? -30.826 19.320 21.821 1.00 15.33 432 PRO A N 1
ATOM 3405 C CA . PRO A 1 437 ? -30.386 20.622 22.294 1.00 16.30 432 PRO A CA 1
ATOM 3406 C C . PRO A 1 437 ? -29.154 20.471 23.191 1.00 15.97 432 PRO A C 1
ATOM 3407 O O . PRO A 1 437 ? -29.025 19.476 23.916 1.00 18.02 432 PRO A O 1
ATOM 3411 N N . SER A 1 438 ? -28.257 21.443 23.140 1.00 15.43 433 SER A N 1
ATOM 3412 C CA . SER A 1 438 ? -27.070 21.435 23.992 1.00 13.83 433 SER A CA 1
ATOM 3413 C C . SER A 1 438 ? -26.061 20.379 23.562 1.00 12.52 433 SER A C 1
ATOM 3414 O O . SER A 1 438 ? -25.142 20.048 24.317 1.00 11.98 433 SER A O 1
ATOM 3417 N N . CYS A 1 439 ? -26.251 19.856 22.349 1.00 10.93 434 CYS A N 1
ATOM 3418 C CA . CYS A 1 439 ? -25.219 19.094 21.661 1.00 10.20 434 CYS A CA 1
ATOM 3419 C C . CYS A 1 439 ? -24.892 19.746 20.335 1.00 9.79 434 CYS A C 1
ATOM 3420 O O . CYS A 1 439 ? -25.781 20.244 19.643 1.00 10.72 434 CYS A O 1
ATOM 3423 N N . GLU A 1 440 ? -23.609 19.751 20.000 1.00 8.74 435 GLU A N 1
ATOM 3424 C CA . GLU A 1 440 ? -23.146 20.154 18.691 1.00 8.88 435 GLU A CA 1
ATOM 3425 C C . GLU A 1 440 ? -22.574 18.917 18.057 1.00 8.59 435 GLU A C 1
ATOM 3426 O O . GLU A 1 440 ? -21.503 18.442 18.464 1.00 8.61 435 GLU A O 1
ATOM 3432 N N . ILE A 1 441 ? -23.285 18.408 17.069 1.00 8.68 436 ILE A N 1
ATOM 3433 C CA . ILE A 1 441 ? -22.956 17.118 16.507 1.00 9.32 436 ILE A CA 1
ATOM 3434 C C . ILE A 1 441 ? -22.440 17.300 15.104 1.00 9.84 436 ILE A C 1
ATOM 3435 O O . ILE A 1 441 ? -23.159 17.781 14.224 1.00 11.76 436 ILE A O 1
ATOM 3440 N N . THR A 1 442 ? -21.204 16.862 14.901 1.00 9.06 437 THR A N 1
ATOM 3441 C CA . THR A 1 442 ? -20.582 16.831 13.608 1.00 8.95 437 THR A CA 1
ATOM 3442 C C . THR A 1 442 ? -20.724 15.427 13.059 1.00 9.29 437 THR A C 1
ATOM 3443 O O . THR A 1 442 ? -20.475 14.451 13.765 1.00 10.23 437 THR A O 1
ATOM 3447 N N . PHE A 1 443 ? -21.158 15.334 11.808 1.00 10.00 438 PHE A N 1
ATOM 3448 C CA . PHE A 1 443 ? -21.264 14.047 11.130 1.00 10.16 438 PHE A CA 1
ATOM 3449 C C . PHE A 1 443 ? -20.159 13.931 10.109 1.00 10.94 438 PHE A C 1
ATOM 3450 O O . PHE A 1 443 ? -19.950 14.849 9.304 1.00 11.66 438 PHE A O 1
ATOM 3458 N N . ILE A 1 444 ? -19.434 12.821 10.144 1.00 9.76 439 ILE A N 1
ATOM 3459 C CA . ILE A 1 444 ? -18.387 12.572 9.165 1.00 11.41 439 ILE A CA 1
ATOM 3460 C C . ILE A 1 444 ? -18.690 11.234 8.529 1.00 10.81 439 ILE A C 1
ATOM 3461 O O . ILE A 1 444 ? -19.074 10.295 9.221 1.00 10.31 439 ILE A O 1
ATOM 3466 N N . GLU A 1 445 ? -18.550 11.146 7.217 1.00 11.20 440 GLU A N 1
ATOM 3467 C CA . GLU A 1 445 ? -18.708 9.874 6.529 1.00 12.15 440 GLU A CA 1
ATOM 3468 C C . GLU A 1 445 ? -17.376 9.170 6.551 1.00 12.81 440 GLU A C 1
ATOM 3469 O O . GLU A 1 445 ? -16.351 9.764 6.194 1.00 13.19 440 GLU A O 1
ATOM 3475 N N . SER A 1 446 ? -17.369 7.895 6.926 1.00 13.82 441 SER A N 1
ATOM 3476 C CA . SER A 1 446 ? -16.098 7.191 6.972 1.00 15.30 441 SER A CA 1
ATOM 3477 C C . SER A 1 446 ? -15.628 6.882 5.569 1.00 15.67 441 SER A C 1
ATOM 3478 O O . SER A 1 446 ? -16.430 6.765 4.637 1.00 15.06 441 SER A O 1
ATOM 3481 N N . GLU A 1 447 ? -14.313 6.797 5.431 1.00 16.12 442 GLU A N 1
ATOM 3482 C CA . GLU A 1 447 ? -13.677 6.454 4.176 1.00 17.52 442 GLU A CA 1
ATOM 3483 C C . GLU A 1 447 ? -12.964 5.133 4.416 1.00 17.50 442 GLU A C 1
ATOM 3484 O O . GLU A 1 447 ? -12.052 5.053 5.243 1.00 17.69 442 GLU A O 1
ATOM 3490 N N . GLU A 1 448 ? -13.405 4.095 3.712 1.00 17.42 443 GLU A N 1
ATOM 3491 C CA . GLU A 1 448 ? -12.910 2.724 3.934 1.00 17.68 443 GLU A CA 1
ATOM 3492 C C . GLU A 1 448 ? -12.881 2.360 5.420 1.00 17.13 443 GLU A C 1
ATOM 3493 O O . GLU A 1 448 ? -11.927 1.757 5.911 1.00 16.96 443 GLU A O 1
ATOM 3499 N N . GLY A 1 449 ? -13.959 2.723 6.110 1.00 16.33 444 GLY A N 1
ATOM 3500 C CA . GLY A 1 449 ? -14.062 2.638 7.566 1.00 16.20 444 GLY A CA 1
ATOM 3501 C C . GLY A 1 449 ? -13.889 1.250 8.137 1.00 16.32 444 GLY A C 1
ATOM 3502 O O . GLY A 1 449 ? -13.184 1.061 9.124 1.00 15.52 444 GLY A O 1
ATOM 3503 N N . SER A 1 450 ? -14.535 0.271 7.516 1.00 15.93 445 SER A N 1
ATOM 3504 C CA . SER A 1 450 ? -14.457 -1.096 8.017 1.00 16.53 445 SER A CA 1
ATOM 3505 C C . SER A 1 450 ? -13.016 -1.565 8.003 1.00 15.66 445 SER A C 1
ATOM 3506 O O . SER A 1 450 ? -12.498 -1.990 9.039 1.00 16.06 445 SER A O 1
ATOM 3509 N N . GLY A 1 451 ? -12.366 -1.455 6.846 1.00 13.78 446 GLY A N 1
ATOM 3510 C CA . GLY A 1 451 ? -11.010 -1.963 6.678 1.00 12.58 446 GLY A CA 1
ATOM 3511 C C . GLY A 1 451 ? -9.986 -1.200 7.490 1.00 11.75 446 GLY A C 1
ATOM 3512 O O . GLY A 1 451 ? -9.108 -1.796 8.121 1.00 11.29 446 GLY A O 1
ATOM 3513 N N . ARG A 1 452 ? -10.087 0.120 7.481 1.00 10.75 447 ARG A N 1
ATOM 3514 C CA . ARG A 1 452 ? -9.094 0.927 8.178 1.00 10.86 447 ARG A CA 1
ATOM 3515 C C . ARG A 1 452 ? -9.323 0.856 9.679 1.00 9.80 447 ARG A C 1
ATOM 3516 O O . ARG A 1 452 ? -8.369 0.727 10.450 1.00 9.72 447 ARG A O 1
ATOM 3524 N N . GLY A 1 453 ? -10.584 0.936 10.095 1.00 9.57 448 GLY A N 1
ATOM 3525 C CA . GLY A 1 453 ? -10.913 0.769 11.507 1.00 8.32 448 GLY A CA 1
ATOM 3526 C C . GLY A 1 453 ? -10.489 -0.568 12.086 1.00 7.77 448 GLY A C 1
ATOM 3527 O O . GLY A 1 453 ? -9.904 -0.619 13.165 1.00 7.79 448 GLY A O 1
ATOM 3528 N N . ALA A 1 454 ? -10.781 -1.667 11.391 1.00 7.69 449 ALA A N 1
ATOM 3529 C CA . ALA A 1 454 ? -10.333 -2.980 11.867 1.00 7.69 449 ALA A CA 1
ATOM 3530 C C . ALA A 1 454 ? -8.811 -3.061 11.990 1.00 7.14 449 ALA A C 1
ATOM 3531 O O . ALA A 1 454 ? -8.310 -3.594 12.976 1.00 7.18 449 ALA A O 1
ATOM 3533 N N . ALA A 1 455 ? -8.091 -2.537 10.999 1.00 6.57 450 ALA A N 1
ATOM 3534 C CA . ALA A 1 455 ? -6.624 -2.481 11.043 1.00 6.63 450 ALA A CA 1
ATOM 3535 C C . ALA A 1 455 ? -6.100 -1.670 12.226 1.00 6.89 450 ALA A C 1
ATOM 3536 O O . ALA A 1 455 ? -5.151 -2.078 12.886 1.00 6.40 450 ALA A O 1
ATOM 3538 N N . LEU A 1 456 ? -6.738 -0.533 12.492 1.00 7.67 451 LEU A N 1
ATOM 3539 C CA . LEU A 1 456 ? -6.297 0.350 13.557 1.00 8.01 451 LEU A CA 1
ATOM 3540 C C . LEU A 1 456 ? -6.500 -0.305 14.906 1.00 6.97 451 LEU A C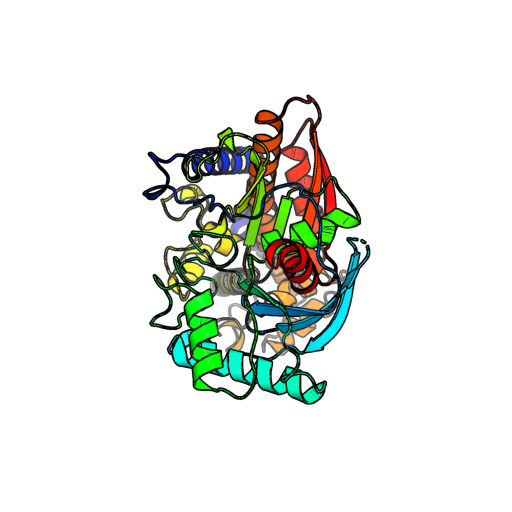 1
ATOM 3541 O O . LEU A 1 456 ? -5.655 -0.207 15.774 1.00 7.45 451 LEU A O 1
ATOM 3546 N N . VAL A 1 457 ? -7.630 -0.980 15.077 1.00 6.48 452 VAL A N 1
ATOM 3547 C CA . VAL A 1 457 ? -7.836 -1.747 16.298 1.00 6.29 452 VAL A CA 1
ATOM 3548 C C . VAL A 1 457 ? -6.824 -2.883 16.384 1.00 6.23 452 VAL A C 1
ATOM 3549 O O . VAL A 1 457 ? -6.224 -3.083 17.429 1.00 6.26 452 VAL A O 1
ATOM 3553 N N . SER A 1 458 ? -6.620 -3.599 15.277 1.00 6.07 453 SER A N 1
ATOM 3554 C CA . SER A 1 458 ? -5.676 -4.701 15.231 1.00 6.13 453 SER A CA 1
ATOM 3555 C C . SER A 1 458 ? -4.280 -4.242 15.576 1.00 5.93 453 SER A C 1
ATOM 3556 O O . SER A 1 458 ? -3.536 -4.972 16.213 1.00 6.45 453 SER A O 1
ATOM 3559 N N . ALA A 1 459 ? -3.931 -3.037 15.137 1.00 5.91 454 ALA A N 1
ATOM 3560 C CA . ALA A 1 459 ? -2.571 -2.527 15.330 1.00 6.66 454 ALA A CA 1
ATOM 3561 C C . ALA A 1 459 ? -2.292 -2.252 16.804 1.00 7.21 454 ALA A C 1
ATOM 3562 O O . ALA A 1 459 ? -1.134 -2.275 17.238 1.00 8.05 454 ALA A O 1
ATOM 3564 N N . VAL A 1 460 ? -3.360 -2.013 17.564 1.00 7.96 455 VAL A N 1
ATOM 3565 C CA . VAL A 1 460 ? -3.261 -1.907 19.025 1.00 8.91 455 VAL A CA 1
ATOM 3566 C C . VAL A 1 460 ? -3.403 -3.287 19.682 1.00 9.50 455 VAL A C 1
ATOM 3567 O O . VAL A 1 460 ? -2.634 -3.637 20.587 1.00 9.76 455 VAL A O 1
ATOM 3571 N N . ALA A 1 461 ? -4.372 -4.073 19.219 1.00 10.54 456 ALA A N 1
ATOM 3572 C CA . ALA A 1 461 ? -4.642 -5.405 19.782 1.00 11.78 456 ALA A CA 1
ATOM 3573 C C . ALA A 1 461 ? -3.470 -6.374 19.680 1.00 13.32 456 ALA A C 1
ATOM 3574 O O . ALA A 1 461 ? -3.184 -7.102 20.631 1.00 13.21 456 ALA A O 1
ATOM 3576 N N . CYS A 1 462 ? -2.797 -6.378 18.533 1.00 15.03 457 CYS A N 1
ATOM 3577 C CA . CYS A 1 462 ? -1.722 -7.337 18.278 1.00 17.30 457 CYS A CA 1
ATOM 3578 C C . CYS A 1 462 ? -0.518 -7.091 19.190 1.00 18.92 457 CYS A C 1
ATOM 3579 O O . CYS A 1 462 ? 0.384 -7.925 19.272 1.00 19.09 457 CYS A O 1
ATOM 3582 N N . LYS A 1 463 ? -0.504 -6.059 19.979 1.00 20.78 458 LYS A N 1
ATOM 3583 C CA . LYS A 1 463 ? 0.520 -6.024 21.000 1.00 22.98 458 LYS A CA 1
ATOM 3584 C C . LYS A 1 463 ? 0.266 -7.068 22.085 1.00 24.15 458 LYS A C 1
ATOM 3585 O O . LYS A 1 463 ? 1.170 -7.689 22.572 1.00 24.45 458 LYS A O 1
#

Solvent-accessible surface area: 18464 Å² total; per-residue (Å²): 164,70,134,143,122,54,29,58,87,70,90,105,1,66,129,22,3,42,89,6,119,22,105,81,106,37,6,64,75,0,20,123,63,0,44,131,9,0,61,46,0,4,68,111,120,18,3,131,113,1,9,0,44,2,1,9,4,42,11,115,39,95,69,145,23,16,77,80,26,49,2,0,2,1,14,0,9,21,90,52,0,78,1,7,9,0,87,2,4,136,61,116,14,70,65,47,83,111,40,112,23,81,11,47,119,99,3,13,62,20,49,4,98,97,0,2,55,42,0,1,86,3,0,2,55,0,0,75,111,48,129,14,26,163,123,123,8,29,0,0,0,0,3,6,3,7,5,57,24,111,68,25,46,88,2,64,0,48,38,12,5,20,11,7,115,2,63,53,0,92,47,61,36,0,0,18,29,0,100,75,1,12,175,118,107,58,59,9,121,16,65,2,11,0,2,1,10,24,0,0,0,1,4,26,4,5,51,59,161,29,111,100,3,24,0,0,0,17,0,4,53,5,2,13,0,0,1,15,3,32,5,118,40,3,75,64,15,165,37,103,157,44,71,0,0,0,6,0,12,0,0,15,0,1,47,79,31,24,0,77,107,14,20,15,80,2,10,107,87,4,20,124,56,22,41,13,80,36,75,7,22,0,6,7,1,1,0,14,92,7,1,1,23,0,0,12,22,0,0,42,71,0,10,118,76,95,10,2,10,164,25,126,21,21,121,75,0,127,68,175,46,20,2,71,25,138,19,0,13,56,0,9,46,10,124,45,79,82,139,76,2,84,90,15,0,36,101,9,44,7,172,10,58,73,11,12,2,24,3,0,52,84,0,0,29,10,0,0,35,5,0,0,32,0,0,0,0,0,0,0,0,0,0,28,39,3,67,148,48,48,109,127,119,70,10,163,5,4,0,0,0,27,12,60,2,3,62,130,6,51,29,0,48,98,61,0,28,43,1,0,120,120,7,2,96,54,16,89,6,68,31,47,71,5,113,55,1,4,3,29,0,0,0,2,12,0,0,44,34,39,143

Foldseek 3Di:
DPVVVLVVLVVVLCVVLVLLDDDLVNLLLLLVVLLVLCLQLLDPVRVVVRLFNQAFQQAFDDDDDFFWAWAWEWEDAAQKIKIFIWTADPNAIDTDDMDIDGDDPCLQAEALLSVLLVVLVVVVVRCVVVVHQAPAHAYFYAYAADWHDPHQQWTAGCDRDLQGHHHPRHPHTPSVSNQVSNVVVVPGHYRHQGYHYLQQLLQQLCCVVPVQRFKGWEAAQWTWMKGWAQPCSNNVDDDGHGTTITTRLCLFPCLVPSCVVSDDPLLQVLLVPGPHRSGSSLRCLGHQNRLQSSLLVSVLVSLCVCSALNSDADPLSVDGCSRGSVLLLQLLVDPLPLVSLCVSQVVSVTRGDPSNSVSSNSSSCSSLLSNLSSSLSNVLSVVVVVVVSDDDQAAEHEYEYEHCSCPRRPPSVVSNVVNNPVSHPSYHYHYHYRDCSSGRSSVRSSRVRVD

Radius of gyration: 22.34 Å; Cα contacts (8 Å, |Δi|>4): 1008; chains: 1; bounding box: 63×48×54 Å

Secondary structure (DSSP, 8-state):
-THHHHHHHHHHHHHHHGGG---HHHHHHHHHHHHHHHHHHHSTTTTTT-SS--EEEEEESS------EEEEEEEESSSEEEEEEEEEE--EEEEEEEEEEEPPHHHHSSBHHHHHHHHHHHHHHHHHHTT-SSS--EEEEEE-S-EEEEETTEEEE----TT---BT-BTSBHHHHHHHHHHHH-S---EEEEEE-HHHHHHHHHHTT-TTEEEEEEESSSEEEEEEEEGGG-TTSS--SSEEEEE--GGGTTTTSTTGGG--HHHHHHHHHSSSTTS-HHHHTT-HHHHHHHHHHHHHHHHHTT-SGGG---TTTTSTT-S-HHHHHHHHT--SS-HHHHHHHHHTT----HHHHHHHHHHHHHHHHHHHHHHHHHHHHHHHHHHHHSS-SSEEEEEEEE-HHHHH-TTHHHHHHHHHHHH-TTEEEEEEE-SSHHHHHHHHHHHHHT-

Nearest PDB structures (foldseek):
  3vev-assembly1_A  TM=9.977E-01  e=5.854E-79  Homo sapiens
  3vf6-assembly1_A  TM=9.987E-01  e=1.081E-76  Homo sapiens
  4no7-assembly1_A  TM=9.978E-01  e=8.408E-77  Homo sapiens
  7t79-assembly2_B  TM=9.878E-01  e=2.017E-72  Homo sapiens
  3imx-assembly1_A  TM=9.835E-01  e=2.028E-71  Homo sapiens

Organism: Homo sapiens (NCBI:txid9606)

CATH classification: 3.40.367.20 (+1 more: 3.30.420.40)